Protein 3ON0 (pdb70)

Structure (mmCIF, N/CA/C/O backbone):
data_3ON0
#
_entry.id   3ON0
#
_cell.length_a   93.025
_cell.length_b   154.687
_cell.length_c   167.565
_cell.angle_alpha   90.00
_cell.angle_beta   90.00
_cell.angle_gamma   90.00
#
_symmetry.space_group_name_H-M   'C 2 2 21'
#
loop_
_entity.id
_entity.type
_entity.pdbx_description
1 polymer 'Protein traM'
2 polymer sbmA
#
loop_
_atom_site.group_PDB
_atom_site.id
_atom_site.type_symbol
_atom_site.label_atom_id
_atom_site.label_alt_id
_atom_site.label_comp_id
_atom_site.label_asym_id
_atom_site.label_entity_id
_atom_site.label_seq_id
_atom_site.pdbx_PDB_ins_code
_atom_site.Cartn_x
_atom_site.Cartn_y
_atom_site.Cartn_z
_atom_site.occupancy
_atom_site.B_iso_or_equiv
_atom_site.auth_seq_id
_atom_site.auth_comp_id
_atom_site.auth_asym_id
_atom_site.auth_atom_id
_atom_site.pdbx_PDB_model_num
ATOM 1 N N . PRO A 1 2 ? 65.176 39.878 12.409 1.00 98.88 2 PRO A N 1
ATOM 2 C CA . PRO A 1 2 ? 64.444 39.726 13.659 1.00 94.53 2 PRO A CA 1
ATOM 3 C C . PRO A 1 2 ? 64.025 38.288 13.901 1.00 90.71 2 PRO A C 1
ATOM 4 O O . PRO A 1 2 ? 63.656 37.572 12.968 1.00 88.98 2 PRO A O 1
ATOM 8 N N . LYS A 1 3 ? 64.060 37.882 15.161 1.00 89.88 3 LYS A N 1
ATOM 9 C CA . LYS A 1 3 ? 63.790 36.505 15.520 1.00 87.49 3 LYS A CA 1
ATOM 10 C C . LYS A 1 3 ? 62.475 36.378 16.256 1.00 82.97 3 LYS A C 1
ATOM 11 O O . LYS A 1 3 ? 62.143 37.195 17.082 1.00 83.03 3 LYS A O 1
ATOM 17 N N . ILE A 1 4 ? 61.721 35.342 15.961 1.00 80.34 4 ILE A N 1
ATOM 18 C CA . ILE A 1 4 ? 60.464 35.146 16.648 1.00 77.42 4 ILE A CA 1
ATOM 19 C C . ILE A 1 4 ? 60.442 33.828 17.385 1.00 77.32 4 ILE A C 1
ATOM 20 O O . ILE A 1 4 ? 60.836 32.785 16.838 1.00 78.19 4 ILE A O 1
ATOM 25 N N . GLN A 1 5 ? 59.963 33.874 18.621 1.00 76.89 5 GLN A N 1
ATOM 26 C CA . GLN A 1 5 ? 59.757 32.671 19.404 1.00 77.02 5 GLN A CA 1
ATOM 27 C C . GLN A 1 5 ? 58.259 32.434 19.529 1.00 75.30 5 GLN A C 1
ATOM 28 O O . GLN A 1 5 ? 57.576 33.220 20.166 1.00 75.21 5 GLN A O 1
ATOM 34 N N . THR A 1 6 ? 57.736 31.392 18.896 1.00 74.88 6 THR A N 1
ATOM 35 C CA . THR A 1 6 ? 56.336 31.030 19.109 1.00 75.13 6 THR A CA 1
ATOM 36 C C . THR A 1 6 ? 56.200 29.706 19.816 1.00 77.36 6 THR A C 1
ATOM 37 O O . THR A 1 6 ? 56.892 28.736 19.494 1.00 78.49 6 THR A O 1
ATOM 41 N N . TYR A 1 7 ? 55.259 29.651 20.746 1.00 78.60 7 TYR A N 1
ATOM 42 C CA . TYR A 1 7 ? 54.961 28.416 21.408 1.00 81.19 7 TYR A CA 1
ATOM 43 C C . TYR A 1 7 ? 53.730 27.833 20.768 1.00 81.81 7 TYR A C 1
ATOM 44 O O . TYR A 1 7 ? 52.627 28.307 20.986 1.00 82.37 7 TYR A O 1
ATOM 53 N N . VAL A 1 8 ? 53.942 26.815 19.939 1.00 82.56 8 VAL A N 1
ATOM 54 C CA . VAL A 1 8 ? 52.862 26.150 19.222 1.00 84.15 8 VAL A CA 1
ATOM 55 C C . VAL A 1 8 ? 52.505 24.811 19.843 1.00 88.44 8 VAL A C 1
ATOM 56 O O . VAL A 1 8 ? 53.218 24.307 20.711 1.00 89.83 8 VAL A O 1
ATOM 60 N N . ASN A 1 9 ? 51.402 24.233 19.383 1.00 91.23 9 ASN A N 1
ATOM 61 C CA . ASN A 1 9 ? 50.986 22.929 19.865 1.00 96.43 9 ASN A CA 1
ATOM 62 C C . ASN A 1 9 ? 51.688 21.796 19.126 1.00 97.67 9 ASN A C 1
ATOM 63 O O . ASN A 1 9 ? 52.376 22.028 18.134 1.00 94.73 9 ASN A O 1
ATOM 68 N N . ASN A 1 10 ? 51.515 20.573 19.623 1.00 102.57 10 ASN A N 1
ATOM 69 C CA . ASN A 1 10 ? 52.236 19.436 19.077 1.00 104.66 10 ASN A CA 1
ATOM 70 C C . ASN A 1 10 ? 51.880 19.156 17.627 1.00 105.49 10 ASN A C 1
ATOM 71 O O . ASN A 1 10 ? 52.739 18.777 16.829 1.00 104.85 10 ASN A O 1
ATOM 76 N N . ASN A 1 11 ? 50.614 19.349 17.286 1.00 107.61 11 ASN A N 1
ATOM 77 C CA . ASN A 1 11 ? 50.185 19.234 15.901 1.00 109.05 11 ASN A CA 1
ATOM 78 C C . ASN A 1 11 ? 51.036 20.060 14.966 1.00 104.04 11 ASN A C 1
ATOM 79 O O . ASN A 1 11 ? 51.783 19.534 14.140 1.00 104.76 11 ASN A O 1
ATOM 84 N N . VAL A 1 12 ? 50.880 21.372 15.094 1.00 99.65 12 VAL A N 1
ATOM 85 C CA . VAL A 1 12 ? 51.638 22.318 14.308 1.00 95.31 12 VAL A CA 1
ATOM 86 C C . VAL A 1 12 ? 53.101 21.895 14.234 1.00 94.61 12 VAL A C 1
ATOM 87 O O . VAL A 1 12 ? 53.662 21.758 13.150 1.00 95.03 12 VAL A O 1
ATOM 91 N N . TYR A 1 13 ? 53.718 21.679 15.388 1.00 94.23 13 TYR A N 1
ATOM 92 C CA . TYR A 1 13 ? 55.127 21.321 15.434 1.00 94.12 13 TYR A CA 1
ATOM 93 C C . TYR A 1 13 ? 55.443 20.108 14.560 1.00 98.11 13 TYR A C 1
ATOM 94 O O . TYR A 1 13 ? 56.374 20.128 13.755 1.00 97.88 13 TYR A O 1
ATOM 103 N N . GLU A 1 14 ? 54.672 19.043 14.728 1.00 102.39 14 GLU A N 1
ATOM 104 C CA . GLU A 1 14 ? 54.896 17.860 13.928 1.00 107.25 14 GLU A CA 1
ATOM 105 C C . GLU A 1 14 ? 54.868 18.229 12.458 1.00 106.87 14 GLU A C 1
ATOM 106 O O . GLU A 1 14 ? 55.790 17.908 11.707 1.00 108.57 14 GLU A O 1
ATOM 112 N N . GLN A 1 15 ? 53.800 18.907 12.056 1.00 105.37 15 GLN A N 1
ATOM 113 C CA . GLN A 1 15 ? 53.591 19.237 10.653 1.00 105.44 15 GLN A CA 1
ATOM 114 C C . GLN A 1 15 ? 54.800 19.924 10.057 1.00 102.46 15 GLN A C 1
ATOM 115 O O . GLN A 1 15 ? 55.207 19.634 8.929 1.00 104.84 15 GLN A O 1
ATOM 121 N N . ILE A 1 16 ? 55.371 20.839 10.826 1.00 97.69 16 ILE A N 1
ATOM 122 C CA . ILE A 1 16 ? 56.491 21.617 10.346 1.00 95.56 16 ILE A CA 1
ATOM 123 C C . ILE A 1 16 ? 57.743 20.767 10.257 1.00 98.28 16 ILE A C 1
ATOM 124 O O . ILE A 1 16 ? 58.368 20.696 9.203 1.00 100.55 16 ILE A O 1
ATOM 129 N N . THR A 1 17 ? 58.112 20.119 11.357 1.00 98.54 17 THR A N 1
ATOM 130 C CA . THR A 1 17 ? 59.317 19.298 11.349 1.00 101.73 17 THR A CA 1
ATOM 131 C C . THR A 1 17 ? 59.198 18.268 10.232 1.00 106.50 17 THR A C 1
ATOM 132 O O . THR A 1 17 ? 60.190 17.875 9.620 1.00 109.68 17 THR A O 1
ATOM 136 N N . ASP A 1 18 ? 57.968 17.851 9.961 1.00 107.68 18 ASP A N 1
ATOM 137 C CA . ASP A 1 18 ? 57.696 16.963 8.840 1.00 112.88 18 ASP A CA 1
ATOM 138 C C . ASP A 1 18 ? 58.056 17.638 7.528 1.00 113.18 18 ASP A C 1
ATOM 139 O O . ASP A 1 18 ? 58.655 17.028 6.643 1.00 117.69 18 ASP A O 1
ATOM 144 N N . LEU A 1 19 ? 57.680 18.903 7.404 1.00 108.98 19 LEU A N 1
ATOM 145 C CA . LEU A 1 19 ? 57.972 19.650 6.196 1.00 109.60 19 LEU A CA 1
ATOM 146 C C . LEU A 1 19 ? 59.458 19.794 5.972 1.00 111.01 19 LEU A C 1
ATOM 147 O O . LEU A 1 19 ? 59.931 19.634 4.853 1.00 115.52 19 LEU A O 1
ATOM 152 N N . VAL A 1 20 ? 60.196 20.093 7.029 1.00 108.14 20 VAL A N 1
ATOM 153 C CA . VAL A 1 20 ? 61.634 20.196 6.904 1.00 110.47 20 VAL A CA 1
ATOM 154 C C . VAL A 1 20 ? 62.178 18.907 6.319 1.00 117.14 20 VAL A C 1
ATOM 155 O O . VAL A 1 20 ? 62.911 18.919 5.331 1.00 121.58 20 VAL A O 1
ATOM 159 N N . THR A 1 21 ? 61.812 17.787 6.930 1.00 118.74 21 THR A N 1
ATOM 160 C CA . THR A 1 21 ? 62.199 16.484 6.408 1.00 125.53 21 THR A CA 1
ATOM 161 C C . THR A 1 21 ? 61.865 16.396 4.927 1.00 130.05 21 THR A C 1
ATOM 162 O O . THR A 1 21 ? 62.741 16.178 4.091 1.00 135.00 21 THR A O 1
ATOM 166 N N . ILE A 1 22 ? 60.589 16.572 4.606 1.00 129.16 22 ILE A N 1
ATOM 167 C CA . ILE A 1 22 ? 60.148 16.489 3.224 1.00 134.10 22 ILE A CA 1
ATOM 168 C C . ILE A 1 22 ? 61.121 17.216 2.308 1.00 136.65 22 ILE A C 1
ATOM 169 O O . ILE A 1 22 ? 61.547 16.675 1.291 1.00 143.13 22 ILE A O 1
ATOM 174 N N . ARG A 1 23 ? 61.468 18.445 2.675 1.00 132.42 23 ARG A N 1
ATOM 175 C CA . ARG A 1 23 ? 62.280 19.299 1.821 1.00 135.28 23 ARG A CA 1
ATOM 176 C C . ARG A 1 23 ? 63.677 18.739 1.599 1.00 141.16 23 ARG A C 1
ATOM 177 O O . ARG A 1 23 ? 64.045 18.420 0.469 1.00 147.82 23 ARG A O 1
ATOM 185 N N . LYS A 1 24 ? 64.464 18.622 2.661 1.00 139.55 24 LYS A N 1
ATOM 186 C CA . LYS A 1 24 ? 65.795 18.040 2.522 1.00 145.92 24 LYS A CA 1
ATOM 187 C C . LYS A 1 24 ? 65.730 16.853 1.576 1.00 153.25 24 LYS A C 1
ATOM 188 O O . LYS A 1 24 ? 66.604 16.648 0.732 1.00 160.18 24 LYS A O 1
ATOM 194 N N . GLN A 1 25 ? 64.675 16.068 1.740 1.00 152.44 25 GLN A N 1
ATOM 195 C CA . GLN A 1 25 ? 64.461 14.875 0.948 1.00 159.58 25 GLN A CA 1
ATOM 196 C C . GLN A 1 25 ? 64.201 15.235 -0.510 1.00 164.05 25 GLN A C 1
ATOM 197 O O . GLN A 1 25 ? 64.269 14.379 -1.390 1.00 171.60 25 GLN A O 1
ATOM 203 N N . GLU A 1 26 ? 63.907 16.506 -0.762 1.00 160.05 26 GLU A N 1
ATOM 204 C CA . GLU A 1 26 ? 63.695 16.991 -2.123 1.00 164.42 26 GLU A CA 1
ATOM 205 C C . GLU A 1 26 ? 64.908 17.764 -2.633 1.00 167.98 26 GLU A C 1
ATOM 206 O O . GLU A 1 26 ? 64.789 18.608 -3.523 1.00 169.67 26 GLU A O 1
ATOM 212 N N . GLY A 1 27 ? 66.073 17.475 -2.062 1.00 169.81 27 GLY A N 1
ATOM 213 C CA . GLY A 1 27 ? 67.297 18.175 -2.432 1.00 174.00 27 GLY A CA 1
ATOM 214 C C . GLY A 1 27 ? 67.452 19.505 -1.716 1.00 167.46 27 GLY A C 1
ATOM 215 O O . GLY A 1 27 ? 68.571 19.991 -1.541 1.00 170.09 27 GLY A O 1
ATOM 216 N N . ILE A 1 28 ? 66.330 20.094 -1.300 1.00 159.56 28 ILE A N 1
ATOM 217 C CA . ILE A 1 28 ? 66.347 21.401 -0.637 1.00 153.29 28 ILE A CA 1
ATOM 218 C C . ILE A 1 28 ? 67.233 21.374 0.605 1.00 151.24 28 ILE A C 1
ATOM 219 O O . ILE A 1 28 ? 66.784 21.644 1.717 1.00 144.10 28 ILE A O 1
ATOM 224 N N . GLU A 1 29 ? 68.494 21.021 0.382 1.00 158.31 29 GLU A N 1
ATOM 225 C CA . GLU A 1 29 ? 69.554 21.076 1.388 1.00 158.65 29 GLU A CA 1
ATOM 226 C C . GLU A 1 29 ? 69.229 21.945 2.597 1.00 150.33 29 GLU A C 1
ATOM 227 O O . GLU A 1 29 ? 68.992 21.435 3.693 1.00 146.09 29 GLU A O 1
ATOM 233 N N . GLU A 1 30 ? 69.228 23.259 2.375 1.00 148.75 30 GLU A N 1
ATOM 234 C CA . GLU A 1 30 ? 69.175 24.267 3.444 1.00 142.60 30 GLU A CA 1
ATOM 235 C C . GLU A 1 30 ? 67.835 24.395 4.164 1.00 133.30 30 GLU A C 1
ATOM 236 O O . GLU A 1 30 ? 67.596 25.380 4.854 1.00 128.69 30 GLU A O 1
ATOM 242 N N . ALA A 1 31 ? 66.962 23.411 4.006 1.00 131.20 31 ALA A N 1
ATOM 243 C CA . ALA A 1 31 ? 65.686 23.449 4.696 1.00 123.65 31 ALA A CA 1
ATOM 244 C C . ALA A 1 31 ? 65.933 23.403 6.194 1.00 119.76 31 ALA A C 1
ATOM 245 O O . ALA A 1 31 ? 66.776 22.643 6.665 1.00 122.76 31 ALA A O 1
ATOM 247 N N . SER A 1 32 ? 65.208 24.221 6.945 1.00 113.48 32 SER A N 1
ATOM 248 C CA . SER A 1 32 ? 65.368 24.228 8.384 1.00 110.13 32 SER A CA 1
ATOM 249 C C . SER A 1 32 ? 64.067 24.586 9.066 1.00 104.04 32 SER A C 1
ATOM 250 O O . SER A 1 32 ? 63.105 24.999 8.428 1.00 102.10 32 SER A O 1
ATOM 253 N N . LEU A 1 33 ? 64.056 24.431 10.379 1.00 101.71 33 LEU A N 1
ATOM 254 C CA . LEU A 1 33 ? 62.881 24.697 11.167 1.00 97.01 33 LEU A CA 1
ATOM 255 C C . LEU A 1 33 ? 62.468 26.145 10.998 1.00 93.91 33 LEU A C 1
ATOM 256 O O . LEU A 1 33 ? 61.377 26.432 10.513 1.00 91.77 33 LEU A O 1
ATOM 261 N N . SER A 1 34 ? 63.354 27.055 11.390 1.00 94.25 34 SER A N 1
ATOM 262 C CA . SER A 1 34 ? 63.058 28.478 11.330 1.00 92.06 34 SER A CA 1
ATOM 263 C C . SER A 1 34 ? 62.767 28.828 9.890 1.0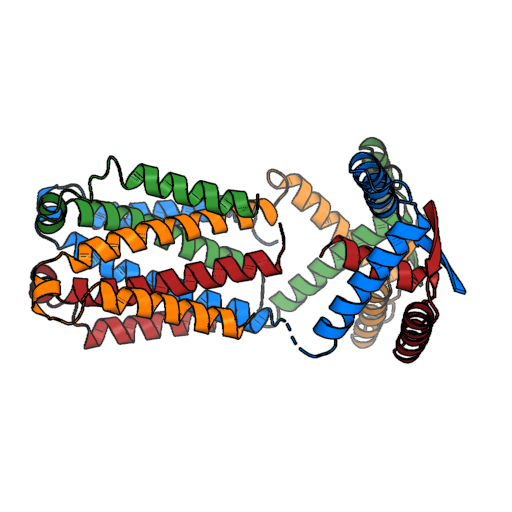0 93.20 34 SER A C 1
ATOM 264 O O . SER A 1 34 ? 61.700 29.328 9.538 1.00 90.51 34 SER A O 1
ATOM 267 N N . ASN A 1 35 ? 63.762 28.564 9.068 1.00 97.98 35 ASN A N 1
ATOM 268 C CA . ASN A 1 35 ? 63.638 28.537 7.630 1.00 100.75 35 ASN A CA 1
ATOM 269 C C . ASN A 1 35 ? 62.226 28.268 7.086 1.00 98.25 35 ASN A C 1
ATOM 270 O O . ASN A 1 35 ? 61.671 29.081 6.355 1.00 97.60 35 ASN A O 1
ATOM 275 N N . VAL A 1 36 ? 61.657 27.118 7.433 1.00 97.43 36 VAL A N 1
ATOM 276 C CA . VAL A 1 36 ? 60.336 26.731 6.941 1.00 96.13 36 VAL A CA 1
ATOM 277 C C . VAL A 1 36 ? 59.198 27.483 7.622 1.00 91.54 36 VAL A C 1
ATOM 278 O O . VAL A 1 36 ? 58.222 27.848 6.977 1.00 91.21 36 VAL A O 1
ATOM 282 N N . SER A 1 37 ? 59.302 27.693 8.929 1.00 88.67 37 SER A N 1
ATOM 283 C CA . SER A 1 37 ? 58.271 28.449 9.639 1.00 84.92 37 SER A CA 1
ATOM 284 C C . SER A 1 37 ? 58.153 29.847 9.042 1.00 84.10 37 SER A C 1
ATOM 285 O O . SER A 1 37 ? 57.061 30.384 8.895 1.00 82.44 37 SER A O 1
ATOM 288 N N . SER A 1 38 ? 59.293 30.439 8.725 1.00 86.05 38 SER A N 1
ATOM 289 C CA . SER A 1 38 ? 59.320 31.739 8.082 1.00 86.61 38 SER A CA 1
ATOM 290 C C . SER A 1 38 ? 58.465 31.720 6.813 1.00 87.83 38 SER A C 1
ATOM 291 O O . SER A 1 38 ? 57.553 32.534 6.643 1.00 85.98 38 SER A O 1
ATOM 294 N N . MET A 1 39 ? 58.758 30.774 5.928 1.00 91.37 39 MET A N 1
ATOM 295 C CA . MET A 1 39 ? 57.974 30.614 4.719 1.00 93.49 39 MET A CA 1
ATOM 296 C C . MET A 1 39 ? 56.486 30.450 5.045 1.00 90.59 39 MET A C 1
ATOM 297 O O . MET A 1 39 ? 55.629 31.021 4.376 1.00 90.82 39 MET A O 1
ATOM 302 N N . LEU A 1 40 ? 56.179 29.691 6.090 1.00 88.56 40 LEU A N 1
ATOM 303 C CA . LEU A 1 40 ? 54.787 29.457 6.456 1.00 87.04 40 LEU A CA 1
ATOM 304 C C . LEU A 1 40 ? 54.129 30.716 6.996 1.00 84.10 40 LEU A C 1
ATOM 305 O O . LEU A 1 40 ? 52.952 30.960 6.756 1.00 84.06 40 LEU A O 1
ATOM 310 N N . LEU A 1 41 ? 54.886 31.503 7.749 1.00 82.39 41 LEU A N 1
ATOM 311 C CA . LEU A 1 41 ? 54.382 32.761 8.269 1.00 80.19 41 LEU A CA 1
ATOM 312 C C . LEU A 1 41 ? 54.050 33.677 7.111 1.00 81.87 41 LEU A C 1
ATOM 313 O O . LEU A 1 41 ? 52.965 34.254 7.044 1.00 81.17 41 LEU A O 1
ATOM 318 N N . GLU A 1 42 ? 55.006 33.811 6.199 1.00 84.90 42 GLU A N 1
ATOM 319 C CA . GLU A 1 42 ? 54.816 34.633 5.024 1.00 87.60 42 GLU A CA 1
ATOM 320 C C . GLU A 1 42 ? 53.502 34.222 4.383 1.00 88.37 42 GLU A C 1
ATOM 321 O O . GLU A 1 42 ? 52.652 35.052 4.087 1.00 88.03 42 GLU A O 1
ATOM 327 N N . LEU A 1 43 ? 53.334 32.920 4.203 1.00 90.17 43 LEU A N 1
ATOM 328 C CA . LEU A 1 43 ? 52.157 32.386 3.540 1.00 92.61 43 LEU A CA 1
ATOM 329 C C . LEU A 1 43 ? 50.888 32.744 4.296 1.00 91.08 43 LEU A C 1
ATOM 330 O O . LEU A 1 43 ? 49.898 33.154 3.700 1.00 92.40 43 LEU A O 1
ATOM 335 N N . GLY A 1 44 ? 50.928 32.593 5.616 1.00 89.16 44 GLY A N 1
ATOM 336 C CA . GLY A 1 44 ? 49.766 32.846 6.463 1.00 89.12 44 GLY A CA 1
ATOM 337 C C . GLY A 1 44 ? 49.337 34.293 6.443 1.00 88.92 44 GLY A C 1
ATOM 338 O O . GLY A 1 44 ? 48.152 34.609 6.431 1.00 89.69 44 GLY A O 1
ATOM 339 N N . LEU A 1 45 ? 50.317 35.180 6.447 1.00 88.95 45 LEU A N 1
ATOM 340 C CA . LEU A 1 45 ? 50.048 36.601 6.348 1.00 89.83 45 LEU A CA 1
ATOM 341 C C . LEU A 1 45 ? 49.297 36.919 5.062 1.00 93.75 45 LEU A C 1
ATOM 342 O O . LEU A 1 45 ? 48.279 37.608 5.067 1.00 93.81 45 LEU A O 1
ATOM 347 N N . ARG A 1 46 ? 49.807 36.403 3.956 1.00 98.26 46 ARG A N 1
ATOM 348 C CA . ARG A 1 46 ? 49.212 36.693 2.665 1.00 103.86 46 ARG A CA 1
ATOM 349 C C . ARG A 1 46 ? 47.717 36.387 2.683 1.00 106.51 46 ARG A C 1
ATOM 350 O O . ARG A 1 46 ? 46.898 37.194 2.240 1.00 107.96 46 ARG A O 1
ATOM 358 N N . VAL A 1 47 ? 47.360 35.226 3.211 1.00 108.80 47 VAL A N 1
ATOM 359 C CA . VAL A 1 47 ? 45.962 34.840 3.265 1.00 113.45 47 VAL A CA 1
ATOM 360 C C . VAL A 1 47 ? 45.181 35.740 4.209 1.00 114.04 47 VAL A C 1
ATOM 361 O O . VAL A 1 47 ? 44.169 36.333 3.838 1.00 116.12 47 VAL A O 1
ATOM 365 N N . TYR A 1 48 ? 45.649 35.807 5.447 1.00 57.52 48 TYR A N 1
ATOM 366 C CA . TYR A 1 48 ? 45.039 36.629 6.477 1.00 61.40 48 TYR A CA 1
ATOM 367 C C . TYR A 1 48 ? 44.586 37.993 5.938 1.00 63.78 48 TYR A C 1
ATOM 368 O O . TYR A 1 48 ? 43.436 38.401 6.156 1.00 63.98 48 TYR A O 1
ATOM 377 N N . MET A 1 49 ? 45.497 38.693 5.247 1.00 66.70 49 MET A N 1
ATOM 378 C CA . MET A 1 49 ? 45.175 39.951 4.541 1.00 69.63 49 MET A CA 1
ATOM 379 C C . MET A 1 49 ? 43.923 39.802 3.679 1.00 70.67 49 MET A C 1
ATOM 380 O O . MET A 1 49 ? 42.935 40.538 3.866 1.00 70.77 49 MET A O 1
ATOM 385 N N . ILE A 1 50 ? 43.971 38.852 2.739 1.00 71.98 50 ILE A N 1
ATOM 386 C CA . ILE A 1 50 ? 42.829 38.560 1.870 1.00 73.38 50 ILE A CA 1
ATOM 387 C C . ILE A 1 50 ? 41.520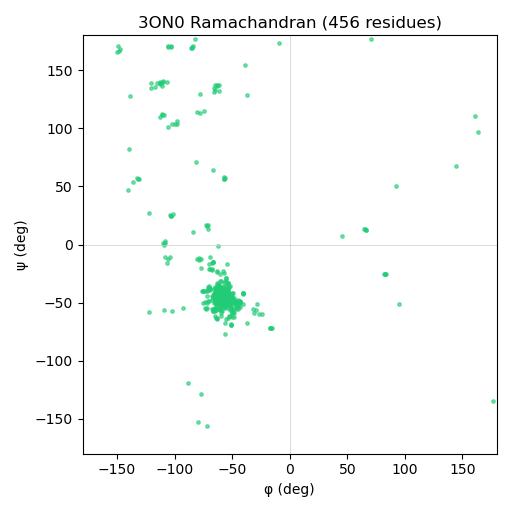 38.456 2.671 1.00 74.60 50 ILE A C 1
ATOM 388 O O . ILE A 1 50 ? 40.544 39.168 2.382 1.00 74.86 50 ILE A O 1
ATOM 393 N N . GLN A 1 51 ? 41.499 37.576 3.675 1.00 75.84 51 GLN A N 1
ATOM 394 C CA . GLN A 1 51 ? 40.310 37.414 4.529 1.00 77.28 51 GLN A CA 1
ATOM 395 C C . GLN A 1 51 ? 39.907 38.765 5.100 1.00 78.03 51 GLN A C 1
ATOM 396 O O . GLN A 1 51 ? 38.732 39.145 5.090 1.00 78.02 51 GLN A O 1
ATOM 402 N N . GLN A 1 52 ? 40.911 39.472 5.609 1.00 79.11 52 GLN A N 1
ATOM 403 C CA . GLN A 1 52 ? 40.749 40.801 6.172 1.00 80.30 52 GLN A CA 1
ATOM 404 C C . GLN A 1 52 ? 39.954 41.681 5.220 1.00 80.91 52 GLN A C 1
ATOM 405 O O . GLN A 1 52 ? 38.984 42.335 5.623 1.00 80.53 52 GLN A O 1
ATOM 411 N N . GLU A 1 53 ? 40.384 41.679 3.956 1.00 83.72 53 GLU A N 1
ATOM 412 C CA . GLU A 1 53 ? 39.794 42.503 2.894 1.00 86.33 53 GLU A CA 1
ATOM 413 C C . GLU A 1 53 ? 38.525 41.877 2.318 1.00 87.24 53 GLU A C 1
ATOM 414 O O . GLU A 1 53 ? 38.530 41.412 1.172 1.00 87.63 53 GLU A O 1
ATOM 420 N N . LYS A 1 54 ? 37.442 41.870 3.096 1.00 88.18 54 LYS A N 1
ATOM 421 C CA . LYS A 1 54 ? 36.209 41.207 2.662 1.00 88.89 54 LYS A CA 1
ATOM 422 C C . LYS A 1 54 ? 35.132 41.260 3.740 1.00 89.00 54 LYS A C 1
ATOM 423 O O . LYS A 1 54 ? 34.678 42.339 4.116 1.00 89.21 54 LYS A O 1
ATOM 429 N N . PHE A 1 59 ? 28.513 34.645 7.887 1.00 62.54 59 PHE A N 1
ATOM 430 C CA . PHE A 1 59 ? 27.520 33.604 7.578 1.00 62.47 59 PHE A CA 1
ATOM 431 C C . PHE A 1 59 ? 26.281 33.714 8.454 1.00 60.97 59 PHE A C 1
ATOM 432 O O . PHE A 1 59 ? 26.393 33.738 9.679 1.00 61.59 59 PHE A O 1
ATOM 440 N N . ASN A 1 60 ? 25.106 33.747 7.837 1.00 58.70 60 ASN A N 1
ATOM 441 C CA . ASN A 1 60 ? 23.875 33.885 8.600 1.00 56.63 60 ASN A CA 1
ATOM 442 C C . ASN A 1 60 ? 23.087 32.561 8.685 1.00 54.30 60 ASN A C 1
ATOM 443 O O . ASN A 1 60 ? 22.382 32.188 7.728 1.00 54.92 60 ASN A O 1
ATOM 448 N N . GLN A 1 61 ? 23.191 31.864 9.816 1.00 95.47 61 GLN A N 1
ATOM 449 C CA . GLN A 1 61 ? 22.442 30.624 10.031 1.00 89.74 61 GLN A CA 1
ATOM 450 C C . GLN A 1 61 ? 20.962 30.745 9.723 1.00 87.60 61 GLN A C 1
ATOM 451 O O . GLN A 1 61 ? 20.414 29.978 8.942 1.00 85.36 61 GLN A O 1
ATOM 457 N N . MET A 1 62 ? 20.303 31.702 10.357 1.00 87.33 62 MET A N 1
ATOM 458 C CA . MET A 1 62 ? 18.855 31.767 10.283 1.00 85.36 62 MET A CA 1
ATOM 459 C C . MET A 1 62 ? 18.381 31.932 8.841 1.00 82.72 62 MET A C 1
ATOM 460 O O . MET A 1 62 ? 17.486 31.231 8.379 1.00 80.79 62 MET A O 1
ATOM 465 N N . GLU A 1 63 ? 19.009 32.850 8.126 1.00 81.79 63 GLU A N 1
ATOM 466 C CA . GLU A 1 63 ? 18.595 33.155 6.779 1.00 79.69 63 GLU A CA 1
ATOM 467 C C . GLU A 1 63 ? 18.778 31.914 5.930 1.00 75.85 63 GLU A C 1
ATOM 468 O O . GLU A 1 63 ? 17.991 31.632 5.026 1.00 75.14 63 GLU A O 1
ATOM 474 N N . TYR A 1 64 ? 19.825 31.168 6.245 1.00 73.09 64 TYR A N 1
ATOM 475 C CA . TYR A 1 64 ? 20.189 29.972 5.499 1.00 69.19 64 TYR A CA 1
ATOM 476 C C . TYR A 1 64 ? 19.221 28.841 5.813 1.00 67.35 64 TYR A C 1
ATOM 477 O O . TYR A 1 64 ? 18.697 28.192 4.914 1.00 65.91 64 TYR A O 1
ATOM 486 N N . ASN A 1 65 ? 18.979 28.593 7.094 1.00 67.07 65 ASN A N 1
ATOM 487 C CA . ASN A 1 65 ? 17.967 27.623 7.479 1.00 65.38 65 ASN A CA 1
ATOM 488 C C . ASN A 1 65 ? 16.660 27.875 6.748 1.00 65.04 65 ASN A C 1
ATOM 489 O O . ASN A 1 65 ? 16.013 26.933 6.296 1.00 63.79 65 ASN A O 1
ATOM 494 N N . LYS A 1 66 ? 16.280 29.150 6.640 1.00 66.05 66 LYS A N 1
ATOM 495 C CA . LYS A 1 66 ? 15.045 29.542 5.983 1.00 65.94 66 LYS A CA 1
ATOM 496 C C . LYS A 1 66 ? 15.070 29.180 4.496 1.00 64.68 66 LYS A C 1
ATOM 497 O O . LYS A 1 66 ? 14.159 28.515 3.989 1.00 63.92 66 LYS A O 1
ATOM 503 N N . LEU A 1 67 ? 16.122 29.576 3.793 1.00 64.21 67 LEU A N 1
ATOM 504 C CA . LEU A 1 67 ? 16.217 29.221 2.382 1.00 63.16 67 LEU A CA 1
ATOM 505 C C . LEU A 1 67 ? 16.115 27.712 2.176 1.00 61.31 67 LEU A C 1
ATOM 506 O O . LEU A 1 67 ? 15.432 27.249 1.261 1.00 61.03 67 LEU A O 1
ATOM 511 N N . MET A 1 68 ? 16.810 26.949 3.011 1.00 60.37 68 MET A N 1
ATOM 512 C CA . MET A 1 68 ? 16.841 25.509 2.844 1.00 58.79 68 MET A CA 1
ATOM 513 C C . MET A 1 68 ? 15.453 24.923 3.075 1.00 58.72 68 MET A C 1
ATOM 514 O O . MET A 1 68 ? 14.990 24.073 2.320 1.00 58.05 68 MET A O 1
ATOM 519 N N . LEU A 1 69 ? 14.769 25.405 4.100 1.00 59.55 69 LEU A N 1
ATOM 520 C CA . LEU A 1 69 ? 13.449 24.894 4.381 1.00 59.13 69 LEU A CA 1
ATOM 521 C C . LEU A 1 69 ? 12.538 25.136 3.193 1.00 59.58 69 LEU A C 1
ATOM 522 O O . LEU A 1 69 ? 11.712 24.275 2.845 1.00 58.92 69 LEU A O 1
ATOM 527 N N . GLU A 1 70 ? 12.678 26.316 2.579 1.00 60.91 70 GLU A N 1
ATOM 528 C CA . GLU A 1 70 ? 11.843 26.665 1.431 1.00 61.54 70 GLU A CA 1
ATOM 529 C C . GLU A 1 70 ? 12.128 25.728 0.267 1.00 59.97 70 GLU A C 1
ATOM 530 O O . GLU A 1 70 ? 11.231 25.096 -0.271 1.00 59.50 70 GLU A O 1
ATOM 536 N N . ASN A 1 71 ? 13.388 25.644 -0.124 1.00 59.26 71 ASN A N 1
ATOM 537 C CA . ASN A 1 71 ? 13.738 24.797 -1.233 1.00 58.26 71 ASN A CA 1
ATOM 538 C C . ASN A 1 71 ? 13.264 23.364 -1.008 1.00 56.77 71 ASN A C 1
ATOM 539 O O . ASN A 1 71 ? 12.601 22.781 -1.865 1.00 56.54 71 ASN A O 1
ATOM 544 N N . VAL A 1 72 ? 13.565 22.802 0.155 1.00 55.72 72 VAL A N 1
ATOM 545 C CA . VAL A 1 72 ? 13.127 21.452 0.451 1.00 54.19 72 VAL A CA 1
ATOM 546 C C . VAL A 1 72 ? 11.610 21.312 0.405 1.00 54.79 72 VAL A C 1
ATOM 547 O O . VAL A 1 72 ? 11.088 20.370 -0.187 1.00 54.11 72 VAL A O 1
ATOM 551 N N . SER A 1 73 ? 10.897 22.243 1.023 1.00 55.83 73 SER A N 1
ATOM 552 C CA . SER A 1 73 ? 9.449 22.175 0.994 1.00 56.84 73 SER A CA 1
ATOM 553 C C . SER A 1 73 ? 8.925 22.228 -0.431 1.00 57.16 73 SER A C 1
ATOM 554 O O . SER A 1 73 ? 8.024 21.486 -0.816 1.00 57.17 73 SER A O 1
ATOM 557 N N . ARG A 1 74 ? 9.510 23.121 -1.210 1.00 57.68 74 ARG A N 1
ATOM 558 C CA . ARG A 1 74 ? 9.130 23.326 -2.584 1.00 58.22 74 ARG A CA 1
ATOM 559 C C . ARG A 1 74 ? 9.323 22.032 -3.362 1.00 56.60 74 ARG A C 1
ATOM 560 O O . ARG A 1 74 ? 8.415 21.541 -4.031 1.00 56.60 74 ARG A O 1
ATOM 568 N N . VAL A 1 75 ? 10.523 21.478 -3.252 1.00 54.99 75 VAL A N 1
ATOM 569 C CA . VAL A 1 75 ? 10.847 20.202 -3.877 1.00 53.53 75 VAL A CA 1
ATOM 570 C C . VAL A 1 75 ? 9.847 19.116 -3.475 1.00 53.58 75 VAL A C 1
ATOM 571 O O . VAL A 1 75 ? 9.381 18.327 -4.305 1.00 53.57 75 VAL A O 1
ATOM 575 N N . ARG A 1 76 ? 9.484 19.080 -2.202 1.00 53.56 76 ARG A N 1
ATOM 576 C CA . ARG A 1 76 ? 8.518 18.081 -1.780 1.00 53.56 76 ARG A CA 1
ATOM 577 C C . ARG A 1 76 ? 7.155 18.233 -2.431 1.00 54.32 76 ARG A C 1
ATOM 578 O O . ARG A 1 76 ? 6.571 17.254 -2.877 1.00 54.28 76 ARG A O 1
ATOM 586 N N . ALA A 1 77 ? 6.629 19.451 -2.455 1.00 55.15 77 ALA A N 1
ATOM 587 C CA . ALA A 1 77 ? 5.384 19.695 -3.159 1.00 56.21 77 ALA A CA 1
ATOM 588 C C . ALA A 1 77 ? 5.509 19.278 -4.636 1.00 56.40 77 ALA A C 1
ATOM 589 O O . ALA A 1 77 ? 4.638 18.572 -5.183 1.00 56.91 77 ALA A O 1
ATOM 591 N N . MET A 1 78 ? 6.590 19.708 -5.284 1.00 55.82 78 MET A N 1
ATOM 592 C CA . MET A 1 78 ? 6.762 19.404 -6.696 1.00 55.76 78 MET A CA 1
ATOM 593 C C . MET A 1 78 ? 6.768 17.886 -6.914 1.00 55.10 78 MET A C 1
ATOM 594 O O . MET A 1 78 ? 6.067 17.369 -7.783 1.00 56.16 78 MET A O 1
ATOM 599 N N . CYS A 1 79 ? 7.526 17.147 -6.115 1.00 53.75 79 CYS A N 1
ATOM 600 C CA . CYS A 1 79 ? 7.584 15.693 -6.318 1.00 53.25 79 CYS A CA 1
ATOM 601 C C . CYS A 1 79 ? 6.254 15.014 -6.094 1.00 54.12 79 CYS A C 1
ATOM 602 O O . CYS A 1 79 ? 5.901 14.071 -6.800 1.00 54.82 79 CYS A O 1
ATOM 605 N N . THR A 1 80 ? 5.521 15.465 -5.092 1.00 54.25 80 THR A N 1
ATOM 606 C CA . THR A 1 80 ? 4.215 14.914 -4.874 1.00 55.07 80 THR A CA 1
ATOM 607 C C . THR A 1 80 ? 3.465 14.971 -6.186 1.00 56.65 80 THR A C 1
ATOM 608 O O . THR A 1 80 ? 2.908 13.964 -6.627 1.00 57.30 80 THR A O 1
ATOM 612 N N . GLU A 1 81 ? 3.468 16.140 -6.830 1.00 57.71 81 GLU A N 1
ATOM 613 C CA . GLU A 1 81 ? 2.740 16.311 -8.101 1.00 59.38 81 GLU A CA 1
ATOM 614 C C . GLU A 1 81 ? 3.300 15.454 -9.231 1.00 58.92 81 GLU A C 1
ATOM 615 O O . GLU A 1 81 ? 2.562 14.775 -9.941 1.00 59.96 81 GLU A O 1
ATOM 621 N N . ILE A 1 82 ? 4.612 15.490 -9.399 1.00 57.47 82 ILE A N 1
ATOM 622 C CA . ILE A 1 82 ? 5.238 14.701 -10.442 1.00 57.01 82 ILE A CA 1
ATOM 623 C C . ILE A 1 82 ? 4.891 13.242 -10.256 1.00 56.67 82 ILE A C 1
ATOM 624 O O . ILE A 1 82 ? 4.583 12.540 -11.224 1.00 57.44 82 ILE A O 1
ATOM 629 N N . LEU A 1 83 ? 4.945 12.790 -9.002 1.00 55.50 83 LEU A N 1
ATOM 630 C CA . LEU A 1 83 ? 4.615 11.413 -8.679 1.00 55.05 83 LEU A CA 1
ATOM 631 C C . LEU A 1 83 ? 3.224 11.121 -9.187 1.00 56.68 83 LEU A C 1
ATOM 632 O O . LEU A 1 83 ? 3.015 10.157 -9.910 1.00 57.58 83 LEU A O 1
ATOM 637 N N . LYS A 1 84 ? 2.258 11.956 -8.824 1.00 57.25 84 LYS A N 1
ATOM 638 C CA . LYS A 1 84 ? 0.896 11.681 -9.263 1.00 58.88 84 LYS A CA 1
ATOM 639 C C . LYS A 1 84 ? 0.795 11.559 -10.785 1.00 60.22 84 LYS A C 1
ATOM 640 O O . LYS A 1 84 ? 0.085 10.699 -11.310 1.00 61.67 84 LYS A O 1
ATOM 646 N N . MET A 1 85 ? 1.510 12.418 -11.499 1.00 60.14 85 MET A N 1
ATOM 647 C CA . MET A 1 85 ? 1.481 12.349 -12.950 1.00 61.35 85 MET A CA 1
ATOM 648 C C . MET A 1 85 ? 2.178 11.087 -13.481 1.00 60.87 85 MET A C 1
ATOM 649 O O . MET A 1 85 ? 1.688 10.471 -14.411 1.00 62.22 85 MET A O 1
ATOM 654 N N . SER A 1 86 ? 3.295 10.682 -12.883 1.00 59.08 86 SER A N 1
ATOM 655 C CA . SER A 1 86 ? 3.977 9.505 -13.400 1.00 59.18 86 SER A CA 1
ATOM 656 C C . SER A 1 86 ? 3.055 8.330 -13.293 1.00 60.32 86 SER A C 1
ATOM 657 O O . SER A 1 86 ? 2.957 7.531 -14.208 1.00 61.74 86 SER A O 1
ATOM 660 N N . VAL A 1 87 ? 2.372 8.227 -12.164 1.00 60.19 87 VAL A N 1
ATOM 661 C CA . VAL A 1 87 ? 1.384 7.179 -11.959 1.00 61.43 87 VAL A CA 1
ATOM 662 C C . VAL A 1 87 ? 0.341 7.152 -13.082 1.00 64.13 87 VAL A C 1
ATOM 663 O O . VAL A 1 87 ? -0.177 6.083 -13.448 1.00 65.20 87 VAL A O 1
ATOM 667 N N . LEU A 1 88 ? 0.022 8.329 -13.628 1.00 65.16 88 LEU A N 1
ATOM 668 C CA . LEU A 1 88 ? -0.964 8.394 -14.689 1.00 67.50 88 LEU A CA 1
ATOM 669 C C . LEU A 1 88 ? -0.381 7.979 -16.028 1.00 68.48 88 LEU A C 1
ATOM 670 O O . LEU A 1 88 ? -1.116 7.775 -16.977 1.00 70.77 88 LEU A O 1
ATOM 675 N N . ASN A 1 89 ? 0.932 7.857 -16.124 1.00 67.19 89 ASN A N 1
ATOM 676 C CA . ASN A 1 89 ? 1.512 7.515 -17.410 1.00 68.72 89 ASN A CA 1
ATOM 677 C C . ASN A 1 89 ? 1.114 6.122 -17.832 1.00 70.47 89 ASN A C 1
ATOM 678 O O . ASN A 1 89 ? 1.160 5.190 -17.046 1.00 69.73 89 ASN A O 1
ATOM 683 N N . GLN A 1 90 ? 0.729 5.963 -19.083 1.00 73.35 90 GLN A N 1
ATOM 684 C CA . GLN A 1 90 ? 0.227 4.666 -19.532 1.00 75.51 90 GLN A CA 1
ATOM 685 C C . GLN A 1 90 ? 1.177 3.517 -19.172 1.00 73.89 90 GLN A C 1
ATOM 686 O O . GLN A 1 90 ? 0.748 2.482 -18.666 1.00 74.00 90 GLN A O 1
ATOM 692 N N . GLU A 1 91 ? 2.466 3.702 -19.436 1.00 72.41 91 GLU A N 1
ATOM 693 C CA . GLU A 1 91 ? 3.452 2.665 -19.174 1.00 70.97 91 GLU A CA 1
ATOM 694 C C . GLU A 1 91 ? 3.434 2.262 -17.713 1.00 68.95 91 GLU A C 1
ATOM 695 O O . GLU A 1 91 ? 3.625 1.098 -17.405 1.00 69.30 91 GLU A O 1
ATOM 701 N N . SER A 1 92 ? 3.221 3.219 -16.811 1.00 67.07 92 SER A N 1
ATOM 702 C CA . SER A 1 92 ? 3.092 2.921 -15.384 1.00 64.88 92 SER A CA 1
ATOM 703 C C . SER A 1 92 ? 1.857 2.067 -15.104 1.00 66.12 92 SER A C 1
ATOM 704 O O . SER A 1 92 ? 1.966 0.978 -14.531 1.00 66.16 92 SER A O 1
ATOM 707 N N . ILE A 1 93 ? 0.684 2.559 -15.507 1.00 67.24 93 ILE A N 1
ATOM 708 C CA . ILE A 1 93 ? -0.548 1.775 -15.413 1.00 68.66 93 ILE A CA 1
ATOM 709 C C . ILE A 1 93 ? -0.295 0.336 -15.877 1.00 69.66 93 ILE A C 1
ATOM 710 O O . ILE A 1 93 ? -0.639 -0.636 -15.196 1.00 69.71 93 ILE A O 1
ATOM 715 N N . ALA A 1 94 ? 0.307 0.209 -17.049 1.00 70.39 94 ALA A N 1
ATOM 716 C CA . ALA A 1 94 ? 0.570 -1.103 -17.632 1.00 71.66 94 ALA A CA 1
ATOM 717 C C . ALA A 1 94 ? 1.347 -2.030 -16.693 1.00 70.40 94 ALA A C 1
ATOM 718 O O . ALA A 1 94 ? 1.007 -3.194 -16.547 1.00 71.59 94 ALA A O 1
ATOM 720 N N . SER A 1 95 ? 2.389 -1.514 -16.054 1.00 68.34 95 SER A N 1
ATOM 721 C CA . SER A 1 95 ? 3.256 -2.346 -15.216 1.00 67.48 95 SER A CA 1
ATOM 722 C C . SER A 1 95 ? 2.530 -2.959 -14.023 1.00 67.49 95 SER A C 1
ATOM 723 O O . SER A 1 95 ? 2.976 -3.954 -13.468 1.00 67.43 95 SER A O 1
ATOM 726 N N . GLY A 1 96 ? 1.430 -2.344 -13.605 1.00 67.93 96 GLY A N 1
ATOM 727 C CA . GLY A 1 96 ? 0.701 -2.821 -12.437 1.00 68.11 96 GLY A CA 1
ATOM 728 C C . GLY A 1 96 ? 1.485 -2.675 -11.140 1.00 66.40 96 GLY A C 1
ATOM 729 O O . GLY A 1 96 ? 1.094 -3.213 -10.114 1.00 66.38 96 GLY A O 1
ATOM 730 N N . ASN A 1 97 ? 2.585 -1.929 -11.171 1.00 65.07 97 ASN A N 1
ATOM 731 C CA . ASN A 1 97 ? 3.425 -1.789 -9.993 1.00 63.37 97 ASN A CA 1
ATOM 732 C C . ASN A 1 97 ? 3.386 -0.423 -9.361 1.00 61.99 97 ASN A C 1
ATOM 733 O O . ASN A 1 97 ? 4.089 -0.171 -8.390 1.00 60.55 97 ASN A O 1
ATOM 738 N N . PHE A 1 98 ? 2.591 0.482 -9.911 1.00 62.37 98 PHE A N 1
ATOM 739 C CA . PHE A 1 98 ? 2.602 1.833 -9.394 1.00 61.07 98 PHE A CA 1
ATOM 740 C C . PHE A 1 98 ? 1.185 2.314 -9.136 1.00 62.28 98 PHE A C 1
ATOM 741 O O . PHE A 1 98 ? 0.743 3.327 -9.678 1.00 62.99 98 PHE A O 1
ATOM 749 N N . ASP A 1 99 ? 0.475 1.544 -8.319 1.00 63.08 99 ASP A N 1
ATOM 750 C CA . ASP A 1 99 ? -0.843 1.876 -7.824 1.00 64.41 99 ASP A CA 1
ATOM 751 C C . ASP A 1 99 ? -0.649 2.885 -6.706 1.00 63.09 99 ASP A C 1
ATOM 752 O O . ASP A 1 99 ? -0.084 2.568 -5.657 1.00 61.90 99 ASP A O 1
ATOM 757 N N . TYR A 1 100 ? -1.111 4.110 -6.938 1.00 63.34 100 TYR A N 1
ATOM 758 C CA . TYR A 1 100 ? -0.877 5.206 -6.003 1.00 62.15 100 TYR A CA 1
ATOM 759 C C . TYR A 1 100 ? -1.360 4.892 -4.580 1.00 61.93 100 TYR A C 1
ATOM 760 O O . TYR A 1 100 ? -0.817 5.396 -3.593 1.00 60.73 100 TYR A O 1
ATOM 769 N N . ALA A 1 101 ? -2.379 4.048 -4.483 1.00 63.10 101 ALA A N 1
ATOM 770 C CA . ALA A 1 101 ? -2.967 3.709 -3.204 1.00 63.26 101 ALA A CA 1
ATOM 771 C C . ALA A 1 101 ? -1.998 2.872 -2.415 1.00 62.35 101 ALA A C 1
ATOM 772 O O . ALA A 1 101 ? -2.141 2.711 -1.209 1.00 62.53 101 ALA A O 1
ATOM 774 N N . VAL A 1 102 ? -1.005 2.326 -3.103 1.00 61.73 102 VAL A N 1
ATOM 775 C CA . VAL A 1 102 ? -0.032 1.484 -2.434 1.00 60.69 102 VAL A CA 1
ATOM 776 C C . VAL A 1 102 ? 1.234 2.269 -2.207 1.00 59.09 102 VAL A C 1
ATOM 777 O O . VAL A 1 102 ? 1.707 2.402 -1.090 1.00 58.39 102 VAL A O 1
ATOM 781 N N . ILE A 1 103 ? 1.786 2.771 -3.302 1.00 58.84 103 ILE A N 1
ATOM 782 C CA . ILE A 1 103 ? 3.015 3.537 -3.291 1.00 57.42 103 ILE A CA 1
ATOM 783 C C . ILE A 1 103 ? 2.963 4.641 -2.252 1.00 56.73 103 ILE A C 1
ATOM 784 O O . ILE A 1 103 ? 3.914 4.881 -1.511 1.00 55.70 103 ILE A O 1
ATOM 789 N N . LYS A 1 104 ? 1.841 5.337 -2.236 1.00 57.39 104 LYS A N 1
ATOM 790 C CA . LYS A 1 104 ? 1.701 6.523 -1.435 1.00 57.10 104 LYS A CA 1
ATOM 791 C C . LYS A 1 104 ? 1.844 6.253 0.074 1.00 56.66 104 LYS A C 1
ATOM 792 O O . LYS A 1 104 ? 2.665 6.877 0.759 1.00 55.78 104 LYS A O 1
ATOM 798 N N . PRO A 1 105 ? 1.027 5.338 0.611 1.00 57.29 105 PRO A N 1
ATOM 799 C CA . PRO A 1 105 ? 1.228 5.028 2.019 1.00 56.83 105 PRO A CA 1
ATOM 800 C C . PRO A 1 105 ? 2.619 4.440 2.250 1.00 55.69 105 PRO A C 1
ATOM 801 O O . PRO A 1 105 ? 3.232 4.716 3.277 1.00 55.35 105 PRO A O 1
ATOM 805 N N . ALA A 1 106 ? 3.117 3.651 1.301 1.00 55.24 106 ALA A N 1
ATOM 806 C CA . ALA A 1 106 ? 4.454 3.093 1.410 1.00 54.65 106 ALA A CA 1
ATOM 807 C C . ALA A 1 106 ? 5.461 4.221 1.643 1.00 53.73 106 ALA A C 1
ATOM 808 O O . ALA A 1 106 ? 6.349 4.136 2.495 1.00 53.37 106 ALA A O 1
ATOM 810 N N . ILE A 1 107 ? 5.306 5.292 0.887 1.00 53.55 107 ILE A N 1
ATOM 811 C CA . ILE A 1 107 ? 6.197 6.419 1.010 1.00 53.09 107 ILE A CA 1
ATOM 812 C C . ILE A 1 107 ? 6.052 7.106 2.370 1.00 53.68 107 ILE A C 1
ATOM 813 O O . ILE A 1 107 ? 7.044 7.479 3.014 1.00 53.29 107 ILE A O 1
ATOM 818 N N . ASP A 1 108 ? 4.815 7.265 2.820 1.00 54.84 108 ASP A N 1
ATOM 819 C CA . ASP A 1 108 ? 4.585 7.799 4.157 1.00 55.49 108 ASP A CA 1
ATOM 820 C C . ASP A 1 108 ? 5.264 6.908 5.200 1.00 55.58 108 ASP A C 1
ATOM 821 O O . ASP A 1 108 ? 5.915 7.392 6.128 1.00 55.63 108 ASP A O 1
ATOM 826 N N . LYS A 1 109 ? 5.087 5.602 5.047 1.00 55.66 109 LYS A N 1
ATOM 827 C CA . LYS A 1 109 ? 5.721 4.659 5.920 1.00 55.79 109 LYS A CA 1
ATOM 828 C C . LYS A 1 109 ? 7.224 4.917 5.920 1.00 54.78 109 LYS A C 1
ATOM 829 O O . LYS A 1 109 ? 7.847 4.988 6.977 1.00 54.99 109 LYS A O 1
ATOM 835 N N . PHE A 1 110 ? 7.809 5.063 4.734 1.00 53.91 110 PHE A N 1
ATOM 836 C CA . PHE A 1 110 ? 9.265 5.223 4.634 1.00 53.18 110 PHE A CA 1
ATOM 837 C C . PHE A 1 110 ? 9.740 6.434 5.409 1.00 53.22 110 PHE A C 1
ATOM 838 O O . PHE A 1 110 ? 10.693 6.357 6.183 1.00 53.21 110 PHE A O 1
ATOM 846 N N . ALA A 1 111 ? 9.074 7.560 5.179 1.00 53.44 111 ALA A N 1
ATOM 847 C CA . ALA A 1 111 ? 9.364 8.798 5.889 1.00 53.72 111 ALA A CA 1
ATOM 848 C C . ALA A 1 111 ? 9.305 8.630 7.402 1.00 54.99 111 ALA A C 1
ATOM 849 O O . ALA A 1 111 ? 10.214 9.036 8.114 1.00 54.74 111 ALA A O 1
ATOM 851 N N . ARG A 1 112 ? 8.224 8.038 7.891 1.00 56.44 112 ARG A N 1
ATOM 852 C CA . ARG A 1 112 ? 8.043 7.900 9.316 1.00 58.33 112 ARG A CA 1
ATOM 853 C C . ARG A 1 112 ? 9.172 7.101 9.964 1.00 58.45 112 ARG A C 1
ATOM 854 O O . ARG A 1 112 ? 9.732 7.537 10.978 1.00 58.93 112 ARG A O 1
ATOM 862 N N . GLU A 1 113 ? 9.506 5.950 9.371 1.00 57.99 113 GLU A N 1
ATOM 863 C CA . GLU A 1 113 ? 10.561 5.095 9.882 1.00 58.37 113 GLU A CA 1
ATOM 864 C C . GLU A 1 113 ? 11.879 5.829 9.907 1.00 57.81 113 GLU A C 1
ATOM 865 O O . GLU A 1 113 ? 12.600 5.790 10.887 1.00 58.70 113 GLU A O 1
ATOM 871 N N . GLN A 1 114 ? 12.192 6.516 8.830 1.00 57.01 114 GLN A N 1
ATOM 872 C CA . GLN A 1 114 ? 13.399 7.326 8.780 1.00 57.26 114 GLN A CA 1
ATOM 873 C C . GLN A 1 114 ? 13.480 8.410 9.854 1.00 58.06 114 GLN A C 1
ATOM 874 O O . GLN A 1 114 ? 14.510 8.577 10.481 1.00 58.39 114 GLN A O 1
ATOM 880 N N . VAL A 1 115 ? 12.409 9.177 10.025 1.00 58.49 115 VAL A N 1
ATOM 881 C CA . VAL A 1 115 ? 12.386 10.191 11.044 1.00 59.58 115 VAL A CA 1
ATOM 882 C C . VAL A 1 115 ? 12.587 9.516 12.393 1.00 61.51 115 VAL A C 1
ATOM 883 O O . VAL A 1 115 ? 13.320 10.014 13.240 1.00 62.33 115 VAL A O 1
ATOM 887 N N . SER A 1 116 ? 11.952 8.369 12.595 1.00 62.64 116 SER A N 1
ATOM 888 C CA . SER A 1 116 ? 11.995 7.745 13.909 1.00 64.92 116 SER A CA 1
ATOM 889 C C . SER A 1 116 ? 13.387 7.235 14.283 1.00 66.02 116 SER A C 1
ATOM 890 O O . SER A 1 116 ? 13.680 7.060 15.460 1.00 67.22 116 SER A O 1
ATOM 893 N N . ILE A 1 117 ? 14.246 7.010 13.295 1.00 66.15 117 ILE A N 1
ATOM 894 C CA . ILE A 1 117 ? 15.640 6.717 13.590 1.00 67.90 117 ILE A CA 1
ATOM 895 C C . ILE A 1 117 ? 16.231 7.791 14.495 1.00 69.95 117 ILE A C 1
ATOM 896 O O . ILE A 1 117 ? 16.959 7.471 15.416 1.00 71.32 117 ILE A O 1
ATOM 901 N N . PHE A 1 118 ? 15.936 9.061 14.228 1.00 71.00 118 PHE A N 1
ATOM 902 C CA . PHE A 1 118 ? 16.538 10.150 14.993 1.00 73.67 118 PHE A CA 1
ATOM 903 C C . PHE A 1 118 ? 15.599 10.832 15.964 1.00 76.42 118 PHE A C 1
ATOM 904 O O . PHE A 1 118 ? 16.032 11.540 16.853 1.00 78.03 118 PHE A O 1
ATOM 912 N N . PHE A 1 119 ? 14.312 10.615 15.783 1.00 41.75 119 PHE A N 1
ATOM 913 C CA . PHE A 1 119 ? 13.299 11.283 16.573 1.00 43.07 119 PHE A CA 1
ATOM 914 C C . PHE A 1 119 ? 12.196 10.315 16.901 1.00 43.24 119 PHE A C 1
ATOM 915 O O . PHE A 1 119 ? 11.101 10.511 16.389 1.00 44.44 119 PHE A O 1
ATOM 923 N N . PRO A 1 120 ? 12.835 8.958 17.428 1.00 69.20 120 PRO A N 1
ATOM 924 C CA . PRO A 1 120 ? 11.948 8.021 18.093 1.00 69.51 120 PRO A CA 1
ATOM 925 C C . PRO A 1 120 ? 10.922 8.765 18.939 1.00 70.43 120 PRO A C 1
ATOM 926 O O . PRO A 1 120 ? 11.289 9.624 19.742 1.00 70.60 120 PRO A O 1
ATOM 930 N N . ASP A 1 121 ? 9.646 8.444 18.750 1.00 71.43 121 ASP A N 1
ATOM 931 C CA . ASP A 1 121 ? 8.570 9.081 19.496 1.00 72.60 121 ASP A CA 1
ATOM 932 C C . ASP A 1 121 ? 8.648 8.884 20.988 1.00 72.97 121 ASP A C 1
ATOM 933 O O . ASP A 1 121 ? 8.195 9.730 21.752 1.00 73.24 121 ASP A O 1
ATOM 938 N N . ASP A 1 122 ? 9.183 7.747 21.407 1.00 73.72 122 ASP A N 1
ATOM 939 C CA . ASP A 1 122 ? 9.208 7.408 22.819 1.00 74.08 122 ASP A CA 1
ATOM 940 C C . ASP A 1 122 ? 10.417 8.059 23.497 1.00 75.10 122 ASP A C 1
ATOM 941 O O . ASP A 1 122 ? 10.734 7.765 24.656 1.00 75.03 122 ASP A O 1
ATOM 946 N N . GLU A 1 123 ? 11.068 8.964 22.765 1.00 76.34 123 GLU A N 1
ATOM 947 C CA . GLU A 1 123 ? 12.181 9.741 23.301 1.00 77.86 123 GLU A CA 1
ATOM 948 C C . GLU A 1 123 ? 11.910 11.243 23.211 1.00 79.33 123 GLU A C 1
ATOM 949 O O . GLU A 1 123 ? 12.837 12.050 23.168 1.00 79.62 123 GLU A O 1
ATOM 955 N N . ASP A 1 124 ? 10.634 11.610 23.221 1.00 81.29 124 ASP A N 1
ATOM 956 C CA . ASP A 1 124 ? 10.239 13.019 23.147 1.00 83.58 124 ASP A CA 1
ATOM 957 C C . ASP A 1 124 ? 10.262 13.793 24.470 1.00 85.10 124 ASP A C 1
ATOM 958 O O . ASP A 1 124 ? 10.518 13.233 25.536 1.00 85.34 124 ASP A O 1
ATOM 963 N N . ASP A 1 125 ? 9.962 15.090 24.366 1.00 87.02 125 ASP A N 1
ATOM 964 C CA . ASP A 1 125 ? 10.082 16.067 25.461 1.00 88.53 125 ASP A CA 1
ATOM 965 C C . ASP A 1 125 ? 11.426 16.798 25.398 1.00 89.35 125 ASP A C 1
ATOM 966 O O . ASP A 1 125 ? 11.468 18.028 25.400 1.00 89.37 125 ASP A O 1
ATOM 971 N N . GLN A 1 126 ? 12.519 16.042 25.312 1.00 90.48 126 GLN A N 1
ATOM 972 C CA . GLN A 1 126 ? 13.838 16.655 25.155 1.00 91.46 126 GLN A CA 1
ATOM 973 C C . GLN A 1 126 ? 13.830 17.660 24.007 1.00 91.70 126 GLN A C 1
ATOM 974 O O . GLN A 1 126 ? 14.313 18.787 24.152 1.00 92.14 126 GLN A O 1
ATOM 980 N N . PRO B 1 2 ? 28.574 19.912 50.465 1.00 72.91 2 PRO B N 1
ATOM 981 C CA . PRO B 1 2 ? 29.860 19.928 49.787 1.00 69.86 2 PRO B CA 1
ATOM 982 C C . PRO B 1 2 ? 29.943 21.119 48.850 1.00 67.90 2 PRO B C 1
ATOM 983 O O . PRO B 1 2 ? 28.942 21.531 48.270 1.00 67.70 2 PRO B O 1
ATOM 987 N N . LYS B 1 3 ? 31.137 21.668 48.705 1.00 66.94 3 LYS B N 1
ATOM 988 C CA . LYS B 1 3 ? 31.313 22.866 47.911 1.00 66.03 3 LYS B CA 1
ATOM 989 C C . LYS B 1 3 ? 32.093 22.591 46.631 1.00 63.87 3 LYS B C 1
ATOM 990 O O . LYS B 1 3 ? 33.095 21.904 46.644 1.00 63.81 3 LYS B O 1
ATOM 996 N N . ILE B 1 4 ? 31.646 23.145 45.521 1.00 62.98 4 ILE B N 1
ATOM 997 C CA . ILE B 1 4 ? 32.375 22.956 44.298 1.00 61.93 4 ILE B CA 1
ATOM 998 C C . ILE B 1 4 ? 32.931 24.271 43.786 1.00 62.39 4 ILE B C 1
ATOM 999 O O . ILE B 1 4 ? 32.254 25.305 43.811 1.00 63.03 4 ILE B O 1
ATOM 1004 N N . GLN B 1 5 ? 34.167 24.208 43.307 1.00 62.40 5 GLN B N 1
ATOM 1005 C CA . GLN B 1 5 ? 34.776 25.317 42.609 1.00 63.19 5 GLN B CA 1
ATOM 1006 C C . GLN B 1 5 ? 34.940 24.916 41.125 1.00 63.39 5 GLN B C 1
ATOM 1007 O O . GLN B 1 5 ? 35.707 24.016 40.804 1.00 63.51 5 GLN B O 1
ATOM 1013 N N . THR B 1 6 ? 34.197 25.553 40.224 1.00 63.81 6 THR B N 1
ATOM 1014 C CA . THR B 1 6 ? 34.438 25.361 38.793 1.00 65.20 6 THR B CA 1
ATOM 1015 C C . THR B 1 6 ? 34.951 26.609 38.137 1.00 67.57 6 THR B C 1
ATOM 1016 O O . THR B 1 6 ? 34.421 27.700 38.370 1.00 68.42 6 THR B O 1
ATOM 1020 N N . TYR B 1 7 ? 35.938 26.436 37.266 1.00 69.33 7 TYR B N 1
ATOM 1021 C CA . TYR B 1 7 ? 36.451 27.538 36.491 1.00 72.27 7 TYR B CA 1
ATOM 1022 C C . TYR B 1 7 ? 35.797 27.512 35.126 1.00 73.43 7 TYR B C 1
ATOM 1023 O O . TYR B 1 7 ? 36.129 26.693 34.285 1.00 74.37 7 TYR B O 1
ATOM 1032 N N . VAL B 1 8 ? 34.838 28.403 34.925 1.00 74.04 8 VAL B N 1
ATOM 1033 C CA . VAL B 1 8 ? 34.078 28.447 33.698 1.00 75.62 8 VAL B CA 1
ATOM 1034 C C . VAL B 1 8 ? 34.541 29.589 32.814 1.00 79.77 8 VAL B C 1
ATOM 1035 O O . VAL B 1 8 ? 35.330 30.429 33.241 1.00 81.09 8 VAL B O 1
ATOM 1039 N N . ASN B 1 9 ? 34.049 29.616 31.578 1.00 82.27 9 ASN B N 1
ATOM 1040 C CA . ASN B 1 9 ? 34.371 30.713 30.672 1.00 87.09 9 ASN B CA 1
ATOM 1041 C C . ASN B 1 9 ? 33.430 31.898 30.870 1.00 87.92 9 ASN B C 1
ATOM 1042 O O . ASN B 1 9 ? 32.408 31.791 31.558 1.00 85.09 9 ASN B O 1
ATOM 1047 N N . ASN B 1 10 ? 33.783 33.025 30.260 1.00 92.22 10 ASN B N 1
ATOM 1048 C CA . ASN B 1 10 ? 33.038 34.246 30.466 1.00 93.80 10 ASN B CA 1
ATOM 1049 C C . ASN B 1 10 ? 31.584 34.144 30.048 1.00 94.12 10 ASN B C 1
ATOM 1050 O O . ASN B 1 10 ? 30.712 34.699 30.702 1.00 93.33 10 ASN B O 1
ATOM 1055 N N . ASN B 1 11 ? 31.327 33.427 28.961 1.00 95.95 11 ASN B N 1
ATOM 1056 C CA . ASN B 1 11 ? 29.963 33.171 28.520 1.00 96.85 11 ASN B CA 1
ATOM 1057 C C . ASN B 1 11 ? 29.116 32.629 29.638 1.00 92.54 11 ASN B C 1
ATOM 1058 O O . ASN B 1 11 ? 28.178 33.277 30.100 1.00 93.09 11 ASN B O 1
ATOM 1063 N N . VAL B 1 12 ? 29.449 31.408 30.041 1.00 88.83 12 VAL B N 1
ATOM 1064 C CA . VAL B 1 12 ? 28.735 30.719 31.084 1.00 85.10 12 VAL B CA 1
ATOM 1065 C C . VAL B 1 12 ? 28.533 31.683 32.253 1.00 84.47 12 VAL B C 1
ATOM 1066 O O . VAL B 1 12 ? 27.409 31.892 32.724 1.00 84.65 12 VAL B O 1
ATOM 1070 N N . TYR B 1 13 ? 29.625 32.285 32.705 1.00 84.14 13 TYR B N 1
ATOM 1071 C CA . TYR B 1 13 ? 29.562 33.166 33.854 1.00 83.70 13 TYR B CA 1
ATOM 1072 C C . TYR B 1 13 ? 28.505 34.251 33.691 1.00 86.85 13 TYR B C 1
ATOM 1073 O O . TYR B 1 13 ? 27.650 34.441 34.559 1.00 86.23 13 TYR B O 1
ATOM 1082 N N . GLU B 1 14 ? 28.575 34.976 32.582 1.00 90.84 14 GLU B N 1
ATOM 1083 C CA . GLU B 1 14 ? 27.588 36.005 32.307 1.00 94.77 14 GLU B CA 1
ATOM 1084 C C . GLU B 1 14 ? 26.186 35.438 32.445 1.00 94.28 14 GLU B C 1
ATOM 1085 O O . GLU B 1 14 ? 25.351 35.984 33.164 1.00 95.52 14 GLU B O 1
ATOM 1091 N N . GLN B 1 15 ? 25.936 34.338 31.748 1.00 93.09 15 GLN B N 1
ATOM 1092 C CA . GLN B 1 15 ? 24.604 33.779 31.681 1.00 93.17 15 GLN B CA 1
ATOM 1093 C C . GLN B 1 15 ? 24.056 33.539 33.070 1.00 90.41 15 GLN B C 1
ATOM 1094 O O . GLN B 1 15 ? 22.880 33.786 33.345 1.00 92.38 15 GLN B O 1
ATOM 1100 N N . ILE B 1 16 ? 24.915 33.046 33.946 1.00 86.22 16 ILE B N 1
ATOM 1101 C CA . ILE B 1 16 ? 24.484 32.703 35.282 1.00 84.01 16 ILE B CA 1
ATOM 1102 C C . ILE B 1 16 ? 24.217 33.954 36.100 1.00 85.70 16 ILE B C 1
ATOM 1103 O O . ILE B 1 16 ? 23.128 34.128 36.635 1.00 87.44 16 ILE B O 1
ATOM 1108 N N . THR B 1 17 ? 25.210 34.827 36.204 1.00 85.49 17 THR B N 1
ATOM 1109 C CA . THR B 1 17 ? 25.017 36.053 36.951 1.00 87.65 17 THR B CA 1
ATOM 1110 C C . THR B 1 17 ? 23.772 36.780 36.428 1.00 91.87 17 THR B C 1
ATOM 1111 O O . THR B 1 17 ? 23.054 37.429 37.184 1.00 94.00 17 THR B O 1
ATOM 1115 N N . ASP B 1 18 ? 23.515 36.656 35.130 1.00 93.49 18 ASP B N 1
ATOM 1116 C CA . ASP B 1 18 ? 22.301 37.193 34.539 1.00 97.91 18 ASP B CA 1
ATOM 1117 C C . ASP B 1 18 ? 21.071 36.542 35.139 1.00 98.29 18 ASP B C 1
ATOM 1118 O O . ASP B 1 18 ? 20.086 37.216 35.438 1.00 101.92 18 ASP B O 1
ATOM 1123 N N . LEU B 1 19 ? 21.125 35.225 35.302 1.00 95.02 19 LEU B N 1
ATOM 1124 C CA . LEU B 1 19 ? 20.008 34.488 35.872 1.00 95.74 19 LEU B CA 1
ATOM 1125 C C . LEU B 1 19 ? 19.727 34.897 37.305 1.00 96.27 19 LEU B C 1
ATOM 1126 O O . LEU B 1 19 ? 18.572 35.035 37.701 1.00 99.97 19 LEU B O 1
ATOM 1131 N N . VAL B 1 20 ? 20.781 35.086 38.086 1.00 93.26 20 VAL B N 1
ATOM 1132 C CA . VAL B 1 20 ? 20.607 35.536 39.450 1.00 94.15 20 VAL B CA 1
ATOM 1133 C C . VAL B 1 20 ? 19.815 36.836 39.411 1.00 99.54 20 VAL B C 1
ATOM 1134 O O . VAL B 1 20 ? 18.775 36.973 40.059 1.00 103.00 20 VAL B O 1
ATOM 1138 N N . THR B 1 21 ? 20.305 37.788 38.630 1.00 100.95 21 THR B N 1
ATOM 1139 C CA . THR B 1 21 ? 19.605 39.044 38.472 1.00 106.53 21 THR B CA 1
ATOM 1140 C C . THR B 1 21 ? 18.147 38.778 38.146 1.00 110.97 21 THR B C 1
ATOM 1141 O O . THR B 1 21 ? 17.250 39.222 38.858 1.00 114.83 21 THR B O 1
ATOM 1145 N N . ILE B 1 22 ? 17.913 38.055 37.058 1.00 111.22 22 ILE B N 1
ATOM 1146 C CA . ILE B 1 22 ? 16.551 37.763 36.629 1.00 116.12 22 ILE B CA 1
ATOM 1147 C C . ILE B 1 22 ? 15.682 37.373 37.819 1.00 118.28 22 ILE B C 1
ATOM 1148 O O . ILE B 1 22 ? 14.579 37.905 38.001 1.00 123.74 22 ILE B O 1
ATOM 1153 N N . ARG B 1 23 ? 16.193 36.451 38.631 1.00 114.60 23 ARG B N 1
ATOM 1154 C CA . ARG B 1 23 ? 15.417 35.881 39.726 1.00 116.99 23 ARG B CA 1
ATOM 1155 C C . ARG B 1 23 ? 15.060 36.894 40.809 1.00 120.80 23 ARG B C 1
ATOM 1156 O O . ARG B 1 23 ? 13.880 37.159 41.044 1.00 126.53 23 ARG B O 1
ATOM 1164 N N . LYS B 1 24 ? 16.062 37.469 41.466 1.00 118.28 24 LYS B N 1
ATOM 1165 C CA . LYS B 1 24 ? 15.784 38.504 42.453 1.00 122.38 24 LYS B CA 1
ATOM 1166 C C . LYS B 1 24 ? 14.689 39.410 41.929 1.00 128.94 24 LYS B C 1
ATOM 1167 O O . LYS B 1 24 ? 13.780 39.803 42.656 1.00 134.26 24 LYS B O 1
ATOM 1173 N N . GLN B 1 25 ? 14.798 39.735 40.648 1.00 129.20 25 GLN B N 1
ATOM 1174 C CA . GLN B 1 25 ? 13.861 40.613 39.980 1.00 135.61 25 GLN B CA 1
ATOM 1175 C C . GLN B 1 25 ? 12.477 39.972 39.890 1.00 140.27 25 GLN B C 1
ATOM 1176 O O . GLN B 1 25 ? 11.489 40.648 39.619 1.00 146.81 25 GLN B O 1
ATOM 1182 N N . GLU B 1 26 ? 12.408 38.666 40.121 1.00 137.48 26 GLU B N 1
ATOM 1183 C CA . GLU B 1 26 ? 11.130 37.960 40.137 1.00 142.17 26 GLU B CA 1
ATOM 1184 C C . GLU B 1 26 ? 10.675 37.668 41.565 1.00 144.57 26 GLU B C 1
ATOM 1185 O O . GLU B 1 26 ? 9.913 36.729 41.802 1.00 146.78 26 GLU B O 1
ATOM 1191 N N . GLY B 1 27 ? 11.149 38.470 42.514 1.00 144.60 27 GLY B N 1
ATOM 1192 C CA . GLY B 1 27 ? 10.824 38.265 43.920 1.00 147.06 27 GLY B CA 1
ATOM 1193 C C . GLY B 1 27 ? 11.714 37.232 44.588 1.00 141.03 27 GLY B C 1
ATOM 1194 O O . GLY B 1 27 ? 11.906 37.268 45.802 1.00 141.78 27 GLY B O 1
ATOM 1195 N N . ILE B 1 28 ? 12.266 36.313 43.795 1.00 135.38 28 ILE B N 1
ATOM 1196 C CA . ILE B 1 28 ? 13.100 35.235 44.334 1.00 129.73 28 ILE B CA 1
ATOM 1197 C C . ILE B 1 28 ? 14.281 35.781 45.134 1.00 126.25 28 ILE B C 1
ATOM 1198 O O . ILE B 1 28 ? 15.444 35.495 44.844 1.00 120.13 28 ILE B O 1
ATOM 1203 N N . GLU B 1 29 ? 13.951 36.585 46.138 1.00 130.82 29 GLU B N 1
ATOM 1204 C CA . GLU B 1 29 ? 14.901 37.089 47.123 1.00 129.12 29 GLU B CA 1
ATOM 1205 C C . GLU B 1 29 ? 16.232 36.332 47.162 1.00 121.79 29 GLU B C 1
ATOM 1206 O O . GLU B 1 29 ? 17.267 36.846 46.737 1.00 118.02 29 GLU B O 1
ATOM 1212 N N . GLU B 1 30 ? 16.186 35.110 47.685 1.00 120.37 30 GLU B N 1
ATOM 1213 C CA . GLU B 1 30 ? 17.386 34.339 48.027 1.00 114.53 30 GLU B CA 1
ATOM 1214 C C . GLU B 1 30 ? 18.167 33.786 46.832 1.00 108.14 30 GLU B C 1
ATOM 1215 O O . GLU B 1 30 ? 18.991 32.885 46.982 1.00 104.00 30 GLU B O 1
ATOM 1221 N N . ALA B 1 31 ? 17.913 34.311 45.645 1.00 107.63 31 ALA B N 1
ATOM 1222 C CA . ALA B 1 31 ? 18.673 33.876 44.493 1.00 102.36 31 ALA B CA 1
ATOM 1223 C C . ALA B 1 31 ? 20.135 34.232 44.693 1.00 98.14 31 ALA B C 1
ATOM 1224 O O . ALA B 1 31 ? 20.456 35.329 45.146 1.00 99.65 31 ALA B O 1
ATOM 1226 N N . SER B 1 32 ? 21.023 33.307 44.358 1.00 93.28 32 SER B N 1
ATOM 1227 C CA . SER B 1 32 ? 22.445 33.568 44.480 1.00 89.78 32 SER B CA 1
ATOM 1228 C C . SER B 1 32 ? 23.242 32.842 43.416 1.00 85.83 32 SER B C 1
ATOM 1229 O O . SER B 1 32 ? 22.733 31.968 42.732 1.00 85.20 32 SER B O 1
ATOM 1232 N N . LEU B 1 33 ? 24.505 33.211 43.292 1.00 83.61 33 LEU B N 1
ATOM 1233 C CA . LEU B 1 33 ? 25.386 32.575 42.346 1.00 80.60 33 LEU B CA 1
ATOM 1234 C C . LEU B 1 33 ? 25.416 31.082 42.584 1.00 78.24 33 LEU B C 1
ATOM 1235 O O . LEU B 1 33 ? 25.008 30.312 41.722 1.00 77.60 33 LEU B O 1
ATOM 1240 N N . SER B 1 34 ? 25.902 30.668 43.752 1.00 77.26 34 SER B N 1
ATOM 1241 C CA . SER B 1 34 ? 26.063 29.246 44.038 1.00 75.35 34 SER B CA 1
ATOM 1242 C C . SER B 1 34 ? 24.695 28.596 43.933 1.00 76.89 34 SER B C 1
ATOM 1243 O O . SER B 1 34 ? 24.465 27.640 43.197 1.00 75.62 34 SER B O 1
ATOM 1246 N N . ASN B 1 35 ? 23.794 29.145 44.716 1.00 80.22 35 ASN B N 1
ATOM 1247 C CA . ASN B 1 35 ? 22.381 28.890 44.622 1.00 83.24 35 ASN B CA 1
ATOM 1248 C C . ASN B 1 35 ? 21.902 28.473 43.222 1.00 82.80 35 ASN B C 1
ATOM 1249 O O . ASN B 1 35 ? 21.344 27.394 43.036 1.00 82.77 35 ASN B O 1
ATOM 1254 N N . VAL B 1 36 ? 22.114 29.342 42.240 1.00 82.68 36 VAL B N 1
ATOM 1255 C CA . VAL B 1 36 ? 21.626 29.102 40.891 1.00 82.86 36 VAL B CA 1
ATOM 1256 C C . VAL B 1 36 ? 22.463 28.073 40.146 1.00 79.59 36 VAL B C 1
ATOM 1257 O O . VAL B 1 36 ? 21.926 27.252 39.412 1.00 80.23 36 VAL B O 1
ATOM 1261 N N . SER B 1 37 ? 23.781 28.119 40.303 1.00 76.69 37 SER B N 1
ATOM 1262 C CA . SER B 1 37 ? 24.636 27.126 39.649 1.00 73.82 37 SER B CA 1
ATOM 1263 C C . SER B 1 37 ? 24.253 25.730 40.131 1.00 73.23 37 SER B C 1
ATOM 1264 O O . SER B 1 37 ? 24.277 24.769 39.379 1.00 72.56 37 SER B O 1
ATOM 1267 N N . SER B 1 38 ? 23.910 25.620 41.402 1.00 74.26 38 SER B N 1
ATOM 1268 C CA . SER B 1 38 ? 23.495 24.352 41.946 1.00 74.56 38 SER B CA 1
ATOM 1269 C C . SER B 1 38 ? 22.303 23.845 41.145 1.00 76.69 38 SER B C 1
ATOM 1270 O O . SER B 1 38 ? 22.310 22.732 40.619 1.00 75.60 38 SER B O 1
ATOM 1273 N N . MET B 1 39 ? 21.278 24.682 41.044 1.00 80.08 39 MET B N 1
ATOM 1274 C CA . MET B 1 39 ? 20.080 24.317 40.298 1.00 83.04 39 MET B CA 1
ATOM 1275 C C . MET B 1 39 ? 20.424 23.941 38.850 1.00 81.36 39 MET B C 1
ATOM 1276 O O . MET B 1 39 ? 19.846 23.018 38.287 1.00 82.31 39 MET B O 1
ATOM 1281 N N . LEU B 1 40 ? 21.376 24.651 38.258 1.00 79.34 40 LEU B N 1
ATOM 1282 C CA . LEU B 1 40 ? 21.788 24.361 36.897 1.00 78.43 40 LEU B CA 1
ATOM 1283 C C . LEU B 1 40 ? 22.552 23.056 36.810 1.00 75.93 40 LEU B C 1
ATOM 1284 O O . LEU B 1 40 ? 22.431 22.339 35.827 1.00 76.35 40 LEU B O 1
ATOM 1289 N N . LEU B 1 41 ? 23.358 22.754 37.818 1.00 73.84 41 LEU B N 1
ATOM 1290 C CA . LEU B 1 41 ? 24.058 21.485 37.842 1.00 72.01 41 LEU B CA 1
ATOM 1291 C C . LEU B 1 41 ? 23.045 20.348 37.929 1.00 74.01 41 LEU B C 1
ATOM 1292 O O . LEU B 1 41 ? 23.080 19.390 37.162 1.00 73.87 41 LEU B O 1
ATOM 1297 N N . GLU B 1 42 ? 22.138 20.459 38.883 1.00 76.61 42 GLU B N 1
ATOM 1298 C CA . GLU B 1 42 ? 21.104 19.467 39.049 1.00 79.54 42 GLU B CA 1
ATOM 1299 C C . GLU B 1 42 ? 20.477 19.216 37.684 1.00 81.08 42 GLU B C 1
ATOM 1300 O O . GLU B 1 42 ? 20.327 18.077 37.259 1.00 81.26 42 GLU B O 1
ATOM 1306 N N . LEU B 1 43 ? 20.129 20.295 36.998 1.00 82.77 43 LEU B N 1
ATOM 1307 C CA . LEU B 1 43 ? 19.452 20.212 35.714 1.00 85.48 43 LEU B CA 1
ATOM 1308 C C . LEU B 1 43 ? 20.336 19.494 34.707 1.00 84.00 43 LEU B C 1
ATOM 1309 O O . LEU B 1 43 ? 19.890 18.589 34.008 1.00 85.32 43 LEU B O 1
ATOM 1314 N N . GLY B 1 44 ? 21.600 19.887 34.651 1.00 81.91 44 GLY B N 1
ATOM 1315 C CA . GLY B 1 44 ? 22.528 19.313 33.696 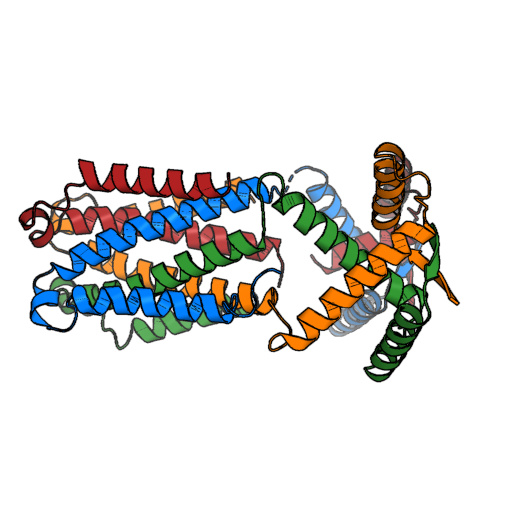1.00 81.76 44 GLY B CA 1
ATOM 1316 C C . GLY B 1 44 ? 22.689 17.827 33.900 1.00 81.85 44 GLY B C 1
ATOM 1317 O O . GLY B 1 44 ? 22.742 17.063 32.950 1.00 82.60 44 GLY B O 1
ATOM 1318 N N . LEU B 1 45 ? 22.776 17.412 35.150 1.00 81.98 45 LEU B N 1
ATOM 1319 C CA . LEU B 1 45 ? 22.891 16.009 35.455 1.00 82.93 45 LEU B CA 1
ATOM 1320 C C . LEU B 1 45 ? 21.695 15.229 34.927 1.00 87.13 45 LEU B C 1
ATOM 1321 O O . LEU B 1 45 ? 21.848 14.176 34.317 1.00 87.18 45 LEU B O 1
ATOM 1326 N N . ARG B 1 46 ? 20.499 15.743 35.170 1.00 91.80 46 ARG B N 1
ATOM 1327 C CA . ARG B 1 46 ? 19.304 15.035 34.772 1.00 97.50 46 ARG B CA 1
ATOM 1328 C C . ARG B 1 46 ? 19.338 14.709 33.284 1.00 99.85 46 ARG B C 1
ATOM 1329 O O . ARG B 1 46 ? 19.053 13.583 32.881 1.00 101.17 46 ARG B O 1
ATOM 1337 N N . VAL B 1 47 ? 19.700 15.695 32.473 1.00 101.74 47 VAL B N 1
ATOM 1338 C CA . VAL B 1 47 ? 19.744 15.504 31.040 1.00 105.59 47 VAL B CA 1
ATOM 1339 C C . VAL B 1 47 ? 20.803 14.492 30.689 1.00 105.86 47 VAL B C 1
ATOM 1340 O O . VAL B 1 47 ? 20.565 13.552 29.947 1.00 107.51 47 VAL B O 1
ATOM 1344 N N . TYR B 1 48 ? 21.987 14.687 31.227 1.00 57.43 48 TYR B N 1
ATOM 1345 C CA . TYR B 1 48 ? 23.069 13.750 30.962 1.00 61.44 48 TYR B CA 1
ATOM 1346 C C . TYR B 1 48 ? 22.589 12.296 31.132 1.00 63.81 48 TYR B C 1
ATOM 1347 O O . TYR B 1 48 ? 22.794 11.464 30.242 1.00 64.09 48 TYR B O 1
ATOM 1356 N N . MET B 1 49 ? 21.955 12.007 32.274 1.00 66.67 49 MET B N 1
ATOM 1357 C CA . MET B 1 49 ? 21.284 10.725 32.520 1.00 69.57 49 MET B CA 1
ATOM 1358 C C . MET B 1 49 ? 20.351 10.342 31.377 1.00 70.51 49 MET B C 1
ATOM 1359 O O . MET B 1 49 ? 20.550 9.319 30.730 1.00 70.62 49 MET B O 1
ATOM 1364 N N . ILE B 1 50 ? 19.329 11.161 31.146 1.00 71.90 50 ILE B N 1
ATOM 1365 C CA . ILE B 1 50 ? 18.418 10.960 30.024 1.00 73.35 50 ILE B CA 1
ATOM 1366 C C . ILE B 1 50 ? 19.132 10.626 28.686 1.00 74.56 50 ILE B C 1
ATOM 1367 O O . ILE B 1 50 ? 18.795 9.634 28.031 1.00 74.77 50 ILE B O 1
ATOM 1372 N N . GLN B 1 51 ? 20.095 11.451 28.274 1.00 75.71 51 GLN B N 1
ATOM 1373 C CA . GLN B 1 51 ? 20.862 11.150 27.071 1.00 77.18 51 GLN B CA 1
ATOM 1374 C C . GLN B 1 51 ? 21.486 9.767 27.178 1.00 77.88 51 GLN B C 1
ATOM 1375 O O . GLN B 1 51 ? 21.410 8.959 26.257 1.00 77.90 51 GLN B O 1
ATOM 1381 N N . GLN B 1 52 ? 22.116 9.525 28.318 1.00 78.91 52 GLN B N 1
ATOM 1382 C CA . GLN B 1 52 ? 22.743 8.259 28.644 1.00 79.66 52 GLN B CA 1
ATOM 1383 C C . GLN B 1 52 ? 21.823 7.094 28.304 1.00 79.47 52 GLN B C 1
ATOM 1384 O O . GLN B 1 52 ? 22.225 6.132 27.653 1.00 79.75 52 GLN B O 1
ATOM 1390 N N . GLU B 1 53 ? 20.582 7.195 28.751 1.00 77.14 53 GLU B N 1
ATOM 1391 C CA . GLU B 1 53 ? 19.623 6.126 28.610 1.00 75.63 53 GLU B CA 1
ATOM 1392 C C . GLU B 1 53 ? 19.249 5.873 27.142 1.00 74.10 53 GLU B C 1
ATOM 1393 O O . GLU B 1 53 ? 19.230 4.718 26.677 1.00 73.96 53 GLU B O 1
ATOM 1399 N N . LYS B 1 54 ? 19.003 6.973 26.426 1.00 72.09 54 LYS B N 1
ATOM 1400 C CA . LYS B 1 54 ? 18.253 7.017 25.152 1.00 69.85 54 LYS B CA 1
ATOM 1401 C C . LYS B 1 54 ? 18.378 5.872 24.097 1.00 68.60 54 LYS B C 1
ATOM 1402 O O . LYS B 1 54 ? 17.392 5.148 23.827 1.00 68.84 54 LYS B O 1
ATOM 1408 N N . ARG B 1 55 ? 19.549 5.725 23.487 1.00 65.93 55 ARG B N 1
ATOM 1409 C CA . ARG B 1 55 ? 19.731 4.778 22.376 1.00 63.59 55 ARG B CA 1
ATOM 1410 C C . ARG B 1 55 ? 20.979 5.256 21.676 1.00 63.00 55 ARG B C 1
ATOM 1411 O O . ARG B 1 55 ? 20.984 6.328 21.079 1.00 63.12 55 ARG B O 1
ATOM 1419 N N . GLU B 1 56 ? 22.054 4.487 21.775 1.00 61.96 56 GLU B N 1
ATOM 1420 C CA . GLU B 1 56 ? 23.355 5.014 21.394 1.00 61.25 56 GLU B CA 1
ATOM 1421 C C . GLU B 1 56 ? 23.486 6.409 21.999 1.00 61.08 56 GLU B C 1
ATOM 1422 O O . GLU B 1 56 ? 24.430 7.142 21.731 1.00 61.07 56 GLU B O 1
ATOM 1428 N N . GLY B 1 57 ? 22.520 6.770 22.830 1.00 60.82 57 GLY B N 1
ATOM 1429 C CA . GLY B 1 57 ? 22.647 7.949 23.665 1.00 60.23 57 GLY B CA 1
ATOM 1430 C C . GLY B 1 57 ? 22.087 9.216 23.054 1.00 59.91 57 GLY B C 1
ATOM 1431 O O . GLY B 1 57 ? 22.765 10.238 23.033 1.00 60.39 57 GLY B O 1
ATOM 1432 N N . GLY B 1 58 ? 20.849 9.160 22.563 1.00 59.08 58 GLY B N 1
ATOM 1433 C CA . GLY B 1 58 ? 20.194 10.337 21.991 1.00 57.68 58 GLY B CA 1
ATOM 1434 C C . GLY B 1 58 ? 20.736 10.838 20.659 1.00 56.43 58 GLY B C 1
ATOM 1435 O O . GLY B 1 58 ? 21.724 10.313 20.135 1.00 55.74 58 GLY B O 1
ATOM 1436 N N . PHE B 1 59 ? 20.077 11.873 20.134 1.00 55.59 59 PHE B N 1
ATOM 1437 C CA . PHE B 1 59 ? 20.373 12.437 18.815 1.00 54.97 59 PHE B CA 1
ATOM 1438 C C . PHE B 1 59 ? 21.854 12.481 18.501 1.00 54.02 59 PHE B C 1
ATOM 1439 O O . PHE B 1 59 ? 22.651 12.548 19.393 1.00 54.90 59 PHE B O 1
ATOM 1447 N N . ASN B 1 60 ? 22.232 12.463 17.233 1.00 53.14 60 ASN B N 1
ATOM 1448 C CA . ASN B 1 60 ? 23.645 12.367 16.889 1.00 52.05 60 ASN B CA 1
ATOM 1449 C C . ASN B 1 60 ? 24.100 13.258 15.695 1.00 51.20 60 ASN B C 1
ATOM 1450 O O . ASN B 1 60 ? 24.219 12.754 14.577 1.00 52.14 60 ASN B O 1
ATOM 1455 N N . GLN B 1 61 ? 24.374 14.552 15.907 1.00 99.19 61 GLN B N 1
ATOM 1456 C CA . GLN B 1 61 ? 24.654 15.460 14.769 1.00 93.87 61 GLN B CA 1
ATOM 1457 C C . GLN B 1 61 ? 25.333 14.784 13.585 1.00 92.61 61 GLN B C 1
ATOM 1458 O O . GLN B 1 61 ? 24.856 14.853 12.453 1.00 90.29 61 GLN B O 1
ATOM 1464 N N . MET B 1 62 ? 26.469 14.154 13.848 1.00 93.05 62 MET B N 1
ATOM 1465 C CA . MET B 1 62 ? 27.321 13.705 12.774 1.00 92.03 62 MET B CA 1
ATOM 1466 C C . MET B 1 62 ? 26.636 12.613 11.959 1.00 89.92 62 MET B C 1
ATOM 1467 O O . MET B 1 62 ? 26.674 12.608 10.728 1.00 88.49 62 MET B O 1
ATOM 1472 N N . GLU B 1 63 ? 25.984 11.697 12.653 1.00 88.92 63 GLU B N 1
ATOM 1473 C CA . GLU B 1 63 ? 25.302 10.606 11.986 1.00 87.19 63 GLU B CA 1
ATOM 1474 C C . GLU B 1 63 ? 24.163 11.153 11.137 1.00 82.55 63 GLU B C 1
ATOM 1475 O O . GLU B 1 63 ? 23.876 10.660 10.066 1.00 82.05 63 GLU B O 1
ATOM 1481 N N . TYR B 1 64 ? 23.517 12.187 11.642 1.00 79.05 64 TYR B N 1
ATOM 1482 C CA . TYR B 1 64 ? 22.416 12.857 10.960 1.00 74.59 64 TYR B CA 1
ATOM 1483 C C . TYR B 1 64 ? 22.891 13.650 9.743 1.00 72.69 64 TYR B C 1
ATOM 1484 O O . TYR B 1 64 ? 22.327 13.553 8.669 1.00 71.11 64 TYR B O 1
ATOM 1493 N N . ASN B 1 65 ? 23.924 14.456 9.917 1.00 72.58 65 ASN B N 1
ATOM 1494 C CA . ASN B 1 65 ? 24.504 15.136 8.787 1.00 71.34 65 ASN B CA 1
ATOM 1495 C C . ASN B 1 65 ? 24.809 14.146 7.679 1.00 71.68 65 ASN B C 1
ATOM 1496 O O . ASN B 1 65 ? 24.547 14.400 6.509 1.00 70.68 65 ASN B O 1
ATOM 1501 N N . LYS B 1 66 ? 25.376 13.012 8.053 1.00 73.20 66 LYS B N 1
ATOM 1502 C CA . LYS B 1 66 ? 25.720 11.993 7.072 1.00 74.00 66 LYS B CA 1
ATOM 1503 C C . LYS B 1 66 ? 24.494 11.483 6.292 1.00 72.26 66 LYS B C 1
ATOM 1504 O O . LYS B 1 66 ? 24.493 11.470 5.061 1.00 71.65 66 LYS B O 1
ATOM 1510 N N . LEU B 1 67 ? 23.448 11.076 7.008 1.00 71.24 67 LEU B N 1
ATOM 1511 C CA . LEU B 1 67 ? 22.222 10.631 6.363 1.00 69.71 67 LEU B CA 1
ATOM 1512 C C . LEU B 1 67 ? 21.678 11.689 5.419 1.00 67.55 67 LEU B C 1
ATOM 1513 O O . LEU B 1 67 ? 21.296 11.399 4.297 1.00 67.42 67 LEU B O 1
ATOM 1518 N N . MET B 1 68 ? 21.633 12.929 5.868 1.00 66.33 68 MET B N 1
ATOM 1519 C CA . MET B 1 68 ? 21.053 13.954 5.040 1.00 64.57 68 MET B CA 1
ATOM 1520 C C . MET B 1 68 ? 21.882 14.126 3.786 1.00 65.26 68 MET B C 1
ATOM 1521 O O . MET B 1 68 ? 21.345 14.315 2.703 1.00 64.81 68 MET B O 1
ATOM 1526 N N . LEU B 1 69 ? 23.199 14.072 3.919 1.00 66.75 69 LEU B N 1
ATOM 1527 C CA . LEU B 1 69 ? 24.042 14.286 2.755 1.00 67.19 69 LEU B CA 1
ATOM 1528 C C . LEU B 1 69 ? 23.784 13.184 1.747 1.00 67.91 69 LEU B C 1
ATOM 1529 O O . LEU B 1 69 ? 23.765 13.417 0.540 1.00 67.84 69 LEU B O 1
ATOM 1534 N N . GLU B 1 70 ? 23.578 11.970 2.245 1.00 68.99 70 GLU B N 1
ATOM 1535 C CA . GLU B 1 70 ? 23.347 10.850 1.349 1.00 69.86 70 GLU B CA 1
ATOM 1536 C C . GLU B 1 70 ? 22.017 11.049 0.648 1.00 67.63 70 GLU B C 1
ATOM 1537 O O . GLU B 1 70 ? 21.942 11.060 -0.578 1.00 67.37 70 GLU B O 1
ATOM 1543 N N . ASN B 1 71 ? 20.961 11.217 1.426 1.00 66.12 71 ASN B N 1
ATOM 1544 C CA . ASN B 1 71 ? 19.670 11.380 0.813 1.00 64.66 71 ASN B CA 1
ATOM 1545 C C . ASN B 1 71 ? 19.690 12.472 -0.245 1.00 63.45 71 ASN B C 1
ATOM 1546 O O . ASN B 1 71 ? 19.209 12.275 -1.342 1.00 63.43 71 ASN B O 1
ATOM 1551 N N . VAL B 1 72 ? 20.270 13.617 0.077 1.00 62.81 72 VAL B N 1
ATOM 1552 C CA . VAL B 1 72 ? 20.270 14.729 -0.839 1.00 61.90 72 VAL B CA 1
ATOM 1553 C C . VAL B 1 72 ? 21.083 14.413 -2.079 1.00 63.38 72 VAL B C 1
ATOM 1554 O O . VAL B 1 72 ? 20.682 14.718 -3.201 1.00 63.13 72 VAL B O 1
ATOM 1558 N N . SER B 1 73 ? 22.243 13.811 -1.886 1.00 64.96 73 SER B N 1
ATOM 1559 C CA . SER B 1 73 ? 23.050 13.461 -3.031 1.00 66.86 73 SER B CA 1
ATOM 1560 C C . SER B 1 73 ? 22.325 12.448 -3.926 1.00 66.87 73 SER B C 1
ATOM 1561 O O . SER B 1 73 ? 22.274 12.596 -5.142 1.00 67.39 73 SER B O 1
ATOM 1564 N N . ARG B 1 74 ? 21.754 11.425 -3.307 1.00 66.63 74 ARG B N 1
ATOM 1565 C CA . ARG B 1 74 ? 20.944 10.451 -3.998 1.00 66.51 74 ARG B CA 1
ATOM 1566 C C . ARG B 1 74 ? 19.861 11.151 -4.818 1.00 64.65 74 ARG B C 1
ATOM 1567 O O . ARG B 1 74 ? 19.756 10.972 -6.022 1.00 65.27 74 ARG B O 1
ATOM 1575 N N . VAL B 1 75 ? 19.054 11.965 -4.163 1.00 62.50 75 VAL B N 1
ATOM 1576 C CA . VAL B 1 75 ? 18.009 12.686 -4.844 1.00 61.03 75 VAL B CA 1
ATOM 1577 C C . VAL B 1 75 ? 18.547 13.460 -6.047 1.00 62.11 75 VAL B C 1
ATOM 1578 O O . VAL B 1 75 ? 17.935 13.493 -7.108 1.00 62.31 75 VAL B O 1
ATOM 1582 N N . ARG B 1 76 ? 19.701 14.085 -5.896 1.00 63.13 76 ARG B N 1
ATOM 1583 C CA . ARG B 1 76 ? 20.230 14.885 -6.990 1.00 64.20 76 ARG B CA 1
ATOM 1584 C C . ARG B 1 76 ? 20.617 14.001 -8.169 1.00 65.45 76 ARG B C 1
ATOM 1585 O O . ARG B 1 76 ? 20.309 14.317 -9.308 1.00 65.90 76 ARG B O 1
ATOM 1593 N N . ALA B 1 77 ? 21.291 12.886 -7.902 1.00 66.10 77 ALA B N 1
ATOM 1594 C CA . ALA B 1 77 ? 21.614 11.957 -8.976 1.00 67.53 77 ALA B CA 1
ATOM 1595 C C . ALA B 1 77 ? 20.322 11.497 -9.657 1.00 66.84 77 ALA B C 1
ATOM 1596 O O . ALA B 1 77 ? 20.189 11.563 -10.882 1.00 67.85 77 ALA B O 1
ATOM 1598 N N . MET B 1 78 ? 19.357 11.048 -8.860 1.00 65.13 78 MET B N 1
ATOM 1599 C CA . MET B 1 78 ? 18.092 10.595 -9.419 1.00 64.22 78 MET B CA 1
ATOM 1600 C C . MET B 1 78 ? 17.454 11.644 -10.336 1.00 64.07 78 MET B C 1
ATOM 1601 O O . MET B 1 78 ? 17.057 11.321 -11.454 1.00 65.18 78 MET B O 1
ATOM 1606 N N . CYS B 1 79 ? 17.379 12.893 -9.882 1.00 63.02 79 CYS B N 1
ATOM 1607 C CA . CYS B 1 79 ? 16.728 13.931 -10.665 1.00 63.29 79 CYS B CA 1
ATOM 1608 C C . CYS B 1 79 ? 17.453 14.227 -11.950 1.00 65.38 79 CYS B C 1
ATOM 1609 O O . CYS B 1 79 ? 16.829 14.505 -12.960 1.00 66.33 79 CYS B O 1
ATOM 1612 N N . THR B 1 80 ? 18.772 14.207 -11.904 1.00 66.45 80 THR B N 1
ATOM 1613 C CA . THR B 1 80 ? 19.535 14.423 -13.101 1.00 68.72 80 THR B CA 1
ATOM 1614 C C . THR B 1 80 ? 19.068 13.422 -14.162 1.00 69.97 80 THR B C 1
ATOM 1615 O O . THR B 1 80 ? 18.843 13.788 -15.321 1.00 71.37 80 THR B O 1
ATOM 1619 N N . GLU B 1 81 ? 18.915 12.160 -13.763 1.00 69.70 81 GLU B N 1
ATOM 1620 C CA . GLU B 1 81 ? 18.494 11.120 -14.692 1.00 70.78 81 GLU B CA 1
ATOM 1621 C C . GLU B 1 81 ? 17.061 11.363 -15.136 1.00 69.60 81 GLU B C 1
ATOM 1622 O O . GLU B 1 81 ? 16.766 11.318 -16.322 1.00 70.96 81 GLU B O 1
ATOM 1628 N N . ILE B 1 82 ? 16.172 11.621 -14.184 1.00 67.23 82 ILE B N 1
ATOM 1629 C CA . ILE B 1 82 ? 14.771 11.840 -14.513 1.00 66.28 82 ILE B CA 1
ATOM 1630 C C . ILE B 1 82 ? 14.648 12.971 -15.511 1.00 67.32 82 ILE B C 1
ATOM 1631 O O . ILE B 1 82 ? 13.913 12.883 -16.490 1.00 68.14 82 ILE B O 1
ATOM 1636 N N . LEU B 1 83 ? 15.386 14.040 -15.244 1.00 67.51 83 LEU B N 1
ATOM 1637 C CA . LEU B 1 83 ? 15.411 15.202 -16.104 1.00 68.61 83 LEU B CA 1
ATOM 1638 C C . LEU B 1 83 ? 15.792 14.799 -17.520 1.00 70.93 83 LEU B C 1
ATOM 1639 O O . LEU B 1 83 ? 15.133 15.192 -18.488 1.00 72.37 83 LEU B O 1
ATOM 1644 N N . LYS B 1 84 ? 16.862 14.028 -17.654 1.00 71.55 84 LYS B N 1
ATOM 1645 C CA . LYS B 1 84 ? 17.269 13.603 -18.984 1.00 73.98 84 LYS B CA 1
ATOM 1646 C C . LYS B 1 84 ? 16.157 12.827 -19.687 1.00 74.18 84 LYS B C 1
ATOM 1647 O O . LYS B 1 84 ? 15.916 13.030 -20.879 1.00 76.55 84 LYS B O 1
ATOM 1653 N N . MET B 1 85 ? 15.466 11.957 -18.956 1.00 72.27 85 MET B N 1
ATOM 1654 C CA . MET B 1 85 ? 14.391 11.180 -19.555 1.00 72.30 85 MET B CA 1
ATOM 1655 C C . MET B 1 85 ? 13.169 12.033 -19.888 1.00 72.18 85 MET B C 1
ATOM 1656 O O . MET B 1 85 ? 12.550 11.832 -20.923 1.00 73.80 85 MET B O 1
ATOM 1661 N N . SER B 1 86 ? 12.825 12.992 -19.039 1.00 70.77 86 SER B N 1
ATOM 1662 C CA . SER B 1 86 ? 11.724 13.905 -19.366 1.00 71.58 86 SER B CA 1
ATOM 1663 C C . SER B 1 86 ? 11.996 14.631 -20.675 1.00 74.46 86 SER B C 1
ATOM 1664 O O . SER B 1 86 ? 11.117 14.794 -21.518 1.00 75.99 86 SER B O 1
ATOM 1667 N N . VAL B 1 87 ? 13.227 15.084 -20.833 1.00 75.69 87 VAL B N 1
ATOM 1668 C CA . VAL B 1 87 ? 13.620 15.737 -22.063 1.00 78.92 87 VAL B CA 1
ATOM 1669 C C . VAL B 1 87 ? 13.386 14.826 -23.265 1.00 80.97 87 VAL B C 1
ATOM 1670 O O . VAL B 1 87 ? 13.072 15.291 -24.357 1.00 83.64 87 VAL B O 1
ATOM 1674 N N . LEU B 1 88 ? 13.538 13.526 -23.069 1.00 80.24 88 LEU B N 1
ATOM 1675 C CA . LEU B 1 88 ? 13.350 12.586 -24.169 1.00 82.30 88 LEU B CA 1
ATOM 1676 C C . LEU B 1 88 ? 11.887 12.300 -24.480 1.00 82.27 88 LEU B C 1
ATOM 1677 O O . LEU B 1 88 ? 11.565 11.717 -25.509 1.00 84.10 88 LEU B O 1
ATOM 1682 N N . ASN B 1 89 ? 10.994 12.693 -23.588 1.00 80.56 89 ASN B N 1
ATOM 1683 C CA . ASN B 1 89 ? 9.583 12.442 -23.818 1.00 81.03 89 ASN B CA 1
ATOM 1684 C C . ASN B 1 89 ? 9.075 13.209 -25.019 1.00 84.18 89 ASN B C 1
ATOM 1685 O O . ASN B 1 89 ? 9.321 14.409 -25.147 1.00 85.27 89 ASN B O 1
ATOM 1690 N N . GLN B 1 90 ? 8.347 12.526 -25.890 1.00 86.18 90 GLN B N 1
ATOM 1691 C CA . GLN B 1 90 ? 7.901 13.153 -27.124 1.00 89.89 90 GLN B CA 1
ATOM 1692 C C . GLN B 1 90 ? 7.269 14.537 -26.901 1.00 90.03 90 GLN B C 1
ATOM 1693 O O . GLN B 1 90 ? 7.620 15.502 -27.602 1.00 92.20 90 GLN B O 1
ATOM 1699 N N . GLU B 1 91 ? 6.353 14.620 -25.928 1.00 87.62 91 GLU B N 1
ATOM 1700 C CA . GLU B 1 91 ? 5.649 15.862 -25.631 1.00 87.92 91 GLU B CA 1
ATOM 1701 C C . GLU B 1 91 ? 6.612 17.008 -25.325 1.00 87.82 91 GLU B C 1
ATOM 1702 O O . GLU B 1 91 ? 6.354 18.166 -25.690 1.00 90.14 91 GLU B O 1
ATOM 1708 N N . SER B 1 92 ? 7.719 16.682 -24.661 1.00 85.24 92 SER B N 1
ATOM 1709 C CA . SER B 1 92 ? 8.765 17.669 -24.381 1.00 84.91 92 SER B CA 1
ATOM 1710 C C . SER B 1 92 ? 9.444 18.151 -25.677 1.00 88.11 92 SER B C 1
ATOM 1711 O O . SER B 1 92 ? 9.470 19.356 -25.975 1.00 90.28 92 SER B O 1
ATOM 1714 N N . ILE B 1 93 ? 9.985 17.204 -26.440 1.00 88.44 93 ILE B N 1
ATOM 1715 C CA . ILE B 1 93 ? 10.544 17.516 -27.741 1.00 91.81 93 ILE B CA 1
ATOM 1716 C C . ILE B 1 93 ? 9.616 18.461 -28.502 1.00 94.70 93 ILE B C 1
ATOM 1717 O O . ILE B 1 93 ? 10.045 19.487 -29.048 1.00 97.40 93 ILE B O 1
ATOM 1722 N N . ALA B 1 94 ? 8.338 18.100 -28.541 1.00 94.23 94 ALA B N 1
ATOM 1723 C CA . ALA B 1 94 ? 7.340 18.867 -29.267 1.00 97.18 94 ALA B CA 1
ATOM 1724 C C . ALA B 1 94 ? 7.317 20.338 -28.848 1.00 98.41 94 ALA B C 1
ATOM 1725 O O . ALA B 1 94 ? 7.372 21.225 -29.683 1.00 102.13 94 ALA B O 1
ATOM 1727 N N . SER B 1 95 ? 7.245 20.593 -27.550 1.00 95.71 95 SER B N 1
ATOM 1728 C CA . SER B 1 95 ? 7.127 21.956 -27.058 1.00 96.94 95 SER B CA 1
ATOM 1729 C C . SER B 1 95 ? 8.260 22.867 -27.529 1.00 99.51 95 SER B C 1
ATOM 1730 O O . SER B 1 95 ? 8.100 24.078 -27.574 1.00 102.14 95 SER B O 1
ATOM 1733 N N . GLY B 1 96 ? 9.408 22.286 -27.851 1.00 99.39 96 GLY B N 1
ATOM 1734 C CA . GLY B 1 96 ? 10.594 23.062 -28.180 1.00 101.92 96 GLY B CA 1
ATOM 1735 C C . GLY B 1 96 ? 11.147 23.881 -27.026 1.00 100.83 96 GLY B C 1
ATOM 1736 O O . GLY B 1 96 ? 11.992 24.740 -27.236 1.00 103.35 96 GLY B O 1
ATOM 1737 N N . ASN B 1 97 ? 10.693 23.619 -25.804 1.00 97.40 97 ASN B N 1
ATOM 1738 C CA . ASN B 1 97 ? 11.084 24.437 -24.665 1.00 96.26 97 ASN B CA 1
ATOM 1739 C C . ASN B 1 97 ? 12.015 23.755 -23.694 1.00 92.70 97 ASN B C 1
ATOM 1740 O O . ASN B 1 97 ? 12.408 24.337 -22.685 1.00 91.29 97 ASN B O 1
ATOM 1745 N N . PHE B 1 98 ? 12.358 22.511 -23.993 1.00 91.40 98 PHE B N 1
ATOM 1746 C CA . PHE B 1 98 ? 13.134 21.733 -23.067 1.00 88.11 98 PHE B CA 1
ATOM 1747 C C . PHE B 1 98 ? 14.272 21.074 -23.793 1.00 89.52 98 PHE B C 1
ATOM 1748 O O . PHE B 1 98 ? 14.443 19.871 -23.816 1.00 88.40 98 PHE B O 1
ATOM 1756 N N . ASP B 1 99 ? 15.049 21.915 -24.422 1.00 92.97 99 ASP B N 1
ATOM 1757 C CA . ASP B 1 99 ? 16.267 21.487 -25.030 1.00 95.11 99 ASP B CA 1
ATOM 1758 C C . ASP B 1 99 ? 17.226 21.272 -23.878 1.00 92.60 99 ASP B C 1
ATOM 1759 O O . ASP B 1 99 ? 17.573 22.202 -23.153 1.00 92.23 99 ASP B O 1
ATOM 1764 N N . TYR B 1 100 ? 17.629 20.028 -23.688 1.00 91.04 100 TYR B N 1
ATOM 1765 C CA . TYR B 1 100 ? 18.448 19.684 -22.546 1.00 88.80 100 TYR B CA 1
ATOM 1766 C C . TYR B 1 100 ? 19.744 20.476 -22.483 1.00 90.73 100 TYR B C 1
ATOM 1767 O O . TYR B 1 100 ? 20.331 20.612 -21.407 1.00 89.10 100 TYR B O 1
ATOM 1776 N N . ALA B 1 101 ? 20.190 20.982 -23.632 1.00 94.18 101 ALA B N 1
ATOM 1777 C CA . ALA B 1 101 ? 21.431 21.741 -23.706 1.00 96.76 101 ALA B CA 1
ATOM 1778 C C . ALA B 1 101 ? 21.280 23.172 -23.188 1.00 97.30 101 ALA B C 1
ATOM 1779 O O . ALA B 1 101 ? 22.275 23.818 -22.881 1.00 98.95 101 ALA B O 1
ATOM 1781 N N . VAL B 1 102 ? 20.047 23.681 -23.141 1.00 96.50 102 VAL B N 1
ATOM 1782 C CA . VAL B 1 102 ? 19.757 25.027 -22.627 1.00 96.83 102 VAL B CA 1
ATOM 1783 C C . VAL B 1 102 ? 19.411 24.930 -21.153 1.00 92.89 102 VAL B C 1
ATOM 1784 O O . VAL B 1 102 ? 19.998 25.604 -20.307 1.00 92.64 102 VAL B O 1
ATOM 1788 N N . ILE B 1 103 ? 18.425 24.093 -20.870 1.00 90.09 103 ILE B N 1
ATOM 1789 C CA . ILE B 1 103 ? 17.964 23.854 -19.519 1.00 86.58 103 ILE B CA 1
ATOM 1790 C C . ILE B 1 103 ? 19.130 23.585 -18.583 1.00 85.12 103 ILE B C 1
ATOM 1791 O O . ILE B 1 103 ? 19.217 24.119 -17.476 1.00 83.58 103 ILE B O 1
ATOM 1796 N N . LYS B 1 104 ? 20.022 22.725 -19.047 1.00 85.75 104 LYS B N 1
ATOM 1797 C CA . LYS B 1 104 ? 21.079 22.193 -18.216 1.00 84.59 104 LYS B CA 1
ATOM 1798 C C . LYS B 1 104 ? 21.997 23.274 -17.678 1.00 85.46 104 LYS B C 1
ATOM 1799 O O . LYS B 1 104 ? 22.186 23.383 -16.484 1.00 83.38 104 LYS B O 1
ATOM 1805 N N . PRO B 1 105 ? 22.598 24.069 -18.569 1.00 88.90 105 PRO B N 1
ATOM 1806 C CA . PRO B 1 105 ? 23.410 25.181 -18.074 1.00 90.20 105 PRO B CA 1
ATOM 1807 C C . PRO B 1 105 ? 22.592 26.170 -17.243 1.00 88.54 105 PRO B C 1
ATOM 1808 O O . PRO B 1 105 ? 23.095 26.710 -16.266 1.00 87.83 105 PRO B O 1
ATOM 1812 N N . ALA B 1 106 ? 21.342 26.393 -17.632 1.00 88.05 106 ALA B N 1
ATOM 1813 C CA . ALA B 1 106 ? 20.448 27.246 -16.863 1.00 87.10 106 ALA B CA 1
ATOM 1814 C C . ALA B 1 106 ? 20.374 26.738 -15.426 1.00 83.65 106 ALA B C 1
ATOM 1815 O O . ALA B 1 106 ? 20.446 27.500 -14.472 1.00 83.33 106 ALA B O 1
ATOM 1817 N N . ILE B 1 107 ? 20.231 25.439 -15.266 1.00 81.39 107 ILE B N 1
ATOM 1818 C CA . ILE B 1 107 ? 20.150 24.878 -13.935 1.00 78.55 107 ILE B CA 1
ATOM 1819 C C . ILE B 1 107 ? 21.460 25.097 -13.180 1.00 79.28 107 ILE B C 1
ATOM 1820 O O . ILE B 1 107 ? 21.465 25.436 -12.005 1.00 78.17 107 ILE B O 1
ATOM 1825 N N . ASP B 1 108 ? 22.576 24.914 -13.864 1.00 81.78 108 ASP B N 1
ATOM 1826 C CA . ASP B 1 108 ? 23.873 25.122 -13.243 1.00 82.91 108 ASP B CA 1
ATOM 1827 C C . ASP B 1 108 ? 23.973 26.563 -12.787 1.00 84.19 108 ASP B C 1
ATOM 1828 O O . ASP B 1 108 ? 24.394 26.854 -11.666 1.00 83.40 108 ASP B O 1
ATOM 1833 N N . LYS B 1 109 ? 23.579 27.465 -13.678 1.00 86.49 109 LYS B N 1
ATOM 1834 C CA . LYS B 1 109 ? 23.568 28.887 -13.389 1.00 88.03 109 LYS B CA 1
ATOM 1835 C C . LYS B 1 109 ? 22.740 29.175 -12.142 1.00 85.27 109 LYS B C 1
ATOM 1836 O O . LYS B 1 109 ? 23.134 29.988 -11.305 1.00 85.62 109 LYS B O 1
ATOM 1842 N N . PHE B 1 110 ? 21.591 28.511 -12.019 1.00 82.66 110 PHE B N 1
ATOM 1843 C CA . PHE B 1 110 ? 20.696 28.772 -10.895 1.00 80.38 110 PHE B CA 1
ATOM 1844 C C . PHE B 1 110 ? 21.394 28.413 -9.608 1.00 78.69 110 PHE B C 1
ATOM 1845 O O . PHE B 1 110 ? 21.450 29.217 -8.665 1.00 78.34 110 PHE B O 1
ATOM 1853 N N . ALA B 1 111 ? 21.929 27.194 -9.592 1.00 77.67 111 ALA B N 1
ATOM 1854 C CA . ALA B 1 111 ? 22.669 26.684 -8.453 1.00 76.52 111 ALA B CA 1
ATOM 1855 C C . ALA B 1 111 ? 23.763 27.661 -8.025 1.00 79.00 111 ALA B C 1
ATOM 1856 O O . ALA B 1 111 ? 23.885 28.014 -6.853 1.00 77.85 111 ALA B O 1
ATOM 1858 N N . ARG B 1 112 ? 24.572 28.097 -8.975 1.00 82.55 112 ARG B N 1
ATOM 1859 C CA . ARG B 1 112 ? 25.702 28.935 -8.625 1.00 85.73 112 ARG B CA 1
ATOM 1860 C C . ARG B 1 112 ? 25.275 30.221 -7.949 1.00 86.09 112 ARG B C 1
ATOM 1861 O O . ARG B 1 112 ? 25.839 30.617 -6.932 1.00 85.99 112 ARG B O 1
ATOM 1869 N N . GLU B 1 113 ? 24.284 30.881 -8.530 1.00 86.84 113 GLU B N 1
ATOM 1870 C CA . GLU B 1 113 ? 23.793 32.141 -7.998 1.00 87.74 113 GLU B CA 1
ATOM 1871 C C . GLU B 1 113 ? 23.248 31.926 -6.606 1.00 84.77 113 GLU B C 1
ATOM 1872 O O . GLU B 1 113 ? 23.434 32.751 -5.723 1.00 85.38 113 GLU B O 1
ATOM 1878 N N . GLN B 1 114 ? 22.566 30.811 -6.405 1.00 82.06 114 GLN B N 1
ATOM 1879 C CA . GLN B 1 114 ? 21.999 30.514 -5.103 1.00 79.98 114 GLN B CA 1
ATOM 1880 C C . GLN B 1 114 ? 23.068 30.291 -4.040 1.00 79.60 114 GLN B C 1
ATOM 1881 O O . GLN B 1 114 ? 23.011 30.858 -2.957 1.00 79.27 114 GLN B O 1
ATOM 1887 N N . VAL B 1 115 ? 24.034 29.440 -4.347 1.00 79.97 115 VAL B N 1
ATOM 1888 C CA . VAL B 1 115 ? 25.129 29.211 -3.435 1.00 80.24 115 VAL B CA 1
ATOM 1889 C C . VAL B 1 115 ? 25.803 30.541 -3.114 1.00 83.39 115 VAL B C 1
ATOM 1890 O O . VAL B 1 115 ? 26.155 30.809 -1.969 1.00 83.11 115 VAL B O 1
ATOM 1894 N N . SER B 1 116 ? 25.980 31.381 -4.126 1.00 86.76 116 SER B N 1
ATOM 1895 C CA . SER B 1 116 ? 26.756 32.592 -3.938 1.00 90.55 116 SER B CA 1
ATOM 1896 C C . SER B 1 116 ? 26.042 33.564 -3.012 1.00 91.01 116 SER B C 1
ATOM 1897 O O . SER B 1 116 ? 26.678 34.422 -2.421 1.00 92.73 116 SER B O 1
ATOM 1900 N N . ILE B 1 117 ? 24.726 33.431 -2.881 1.00 90.27 117 ILE B N 1
ATOM 1901 C CA . ILE B 1 117 ? 23.993 34.210 -1.878 1.00 91.26 117 ILE B CA 1
ATOM 1902 C C . ILE B 1 117 ? 24.658 34.088 -0.513 1.00 91.50 117 ILE B C 1
ATOM 1903 O O . ILE B 1 117 ? 24.769 35.055 0.216 1.00 92.89 117 ILE B O 1
ATOM 1908 N N . PHE B 1 118 ? 25.085 32.886 -0.159 1.00 91.21 118 PHE B N 1
ATOM 1909 C CA . PHE B 1 118 ? 25.611 32.642 1.175 1.00 92.31 118 PHE B CA 1
ATOM 1910 C C . PHE B 1 118 ? 27.110 32.417 1.217 1.00 95.87 118 PHE B C 1
ATOM 1911 O O . PHE B 1 118 ? 27.699 32.406 2.286 1.00 95.72 118 PHE B O 1
ATOM 1919 N N . PHE B 1 119 ? 27.750 32.249 0.070 1.00 45.59 119 PHE B N 1
ATOM 1920 C CA . PHE B 1 119 ? 29.185 31.881 0.119 1.00 48.91 119 PHE B CA 1
ATOM 1921 C C . PHE B 1 119 ? 30.118 32.738 -0.776 1.00 49.71 119 PHE B C 1
ATOM 1922 O O . PHE B 1 119 ? 29.906 32.813 -1.984 1.00 50.88 119 PHE B O 1
ATOM 1930 N N . PRO C 1 2 ? 36.709 32.968 35.001 1.00 82.59 2 PRO C N 1
ATOM 1931 C CA . PRO C 1 2 ? 35.970 33.245 36.225 1.00 80.34 2 PRO C CA 1
ATOM 1932 C C . PRO C 1 2 ? 35.706 31.949 36.970 1.00 76.28 2 PRO C C 1
ATOM 1933 O O . PRO C 1 2 ? 35.465 30.915 36.362 1.00 74.25 2 PRO C O 1
ATOM 1937 N N . LYS C 1 3 ? 35.754 32.016 38.292 1.00 75.57 3 LYS C N 1
ATOM 1938 C CA . LYS C 1 3 ? 35.593 30.836 39.123 1.00 72.42 3 LYS C CA 1
ATOM 1939 C C . LYS C 1 3 ? 34.271 30.886 39.854 1.00 71.11 3 LYS C C 1
ATOM 1940 O O . LYS C 1 3 ? 33.854 31.925 40.312 1.00 73.22 3 LYS C O 1
ATOM 1946 N N . ILE C 1 4 ? 33.604 29.761 39.969 1.00 68.84 4 ILE C N 1
ATOM 1947 C CA . ILE C 1 4 ? 32.350 29.728 40.684 1.00 68.43 4 ILE C CA 1
ATOM 1948 C C . ILE C 1 4 ? 32.422 28.769 41.853 1.00 67.51 4 ILE C C 1
ATOM 1949 O O . ILE C 1 4 ? 32.982 27.678 41.765 1.00 66.37 4 ILE C O 1
ATOM 1954 N N . GLN C 1 5 ? 31.843 29.193 42.961 1.00 68.85 5 GLN C N 1
ATOM 1955 C CA . GLN C 1 5 ? 31.739 28.364 44.142 1.00 68.73 5 GLN C CA 1
ATOM 1956 C C . GLN C 1 5 ? 30.255 28.037 44.355 1.00 69.30 5 GLN C C 1
ATOM 1957 O O . GLN C 1 5 ? 29.471 28.921 44.682 1.00 71.37 5 GLN C O 1
ATOM 1963 N N . THR C 1 6 ? 29.856 26.787 44.140 1.00 68.22 6 THR C N 1
ATOM 1964 C CA . THR C 1 6 ? 28.489 26.388 44.470 1.00 69.77 6 THR C CA 1
ATOM 1965 C C . THR C 1 6 ? 28.481 25.414 45.604 1.00 71.17 6 THR C C 1
ATOM 1966 O O . THR C 1 6 ? 29.308 24.514 45.667 1.00 70.34 6 THR C O 1
ATOM 1970 N N . TYR C 1 7 ? 27.511 25.585 46.487 1.00 74.15 7 TYR C N 1
ATOM 1971 C CA . TYR C 1 7 ? 27.312 24.668 47.588 1.00 76.42 7 TYR C CA 1
ATOM 1972 C C . TYR C 1 7 ? 26.157 23.761 47.244 1.00 76.99 7 TYR C C 1
ATOM 1973 O O . TYR C 1 7 ? 25.002 24.172 47.285 1.00 78.98 7 TYR C O 1
ATOM 1982 N N . VAL C 1 8 ? 26.482 22.533 46.861 1.00 75.87 8 VAL C N 1
ATOM 1983 C CA . VAL C 1 8 ? 25.485 21.587 46.373 1.00 76.57 8 VAL C CA 1
ATOM 1984 C C . VAL C 1 8 ? 25.218 20.535 47.427 1.00 80.17 8 VAL C C 1
ATOM 1985 O O . VAL C 1 8 ? 25.920 20.474 48.443 1.00 81.58 8 VAL C O 1
ATOM 1989 N N . ASN C 1 9 ? 24.202 19.710 47.199 1.00 82.21 9 ASN C N 1
ATOM 1990 C CA . ASN C 1 9 ? 23.902 18.651 48.151 1.00 86.50 9 ASN C CA 1
ATOM 1991 C C . ASN C 1 9 ? 24.745 17.424 47.872 1.00 85.61 9 ASN C C 1
ATOM 1992 O O . ASN C 1 9 ? 25.417 17.337 46.837 1.00 81.91 9 ASN C O 1
ATOM 1997 N N . ASN C 1 10 ? 24.717 16.479 48.803 1.00 89.63 10 ASN C N 1
ATOM 1998 C CA . ASN C 1 10 ? 25.525 15.277 48.670 1.00 89.80 10 ASN C CA 1
ATOM 1999 C C . ASN C 1 10 ? 25.249 14.459 47.408 1.00 88.83 10 ASN C C 1
ATOM 2000 O O . ASN C 1 10 ? 26.173 13.917 46.804 1.00 86.71 10 ASN C O 1
ATOM 2005 N N . ASN C 1 11 ? 23.980 14.378 47.017 1.00 90.94 11 ASN C N 1
ATOM 2006 C CA . ASN C 1 11 ? 23.605 13.726 45.765 1.00 90.76 11 ASN C CA 1
ATOM 2007 C C . ASN C 1 11 ? 24.406 14.239 44.600 1.00 85.77 11 ASN C C 1
ATOM 2008 O O . ASN C 1 11 ? 25.215 13.528 44.010 1.00 85.05 11 ASN C O 1
ATOM 2013 N N . VAL C 1 12 ? 24.135 15.487 44.255 1.00 83.13 12 VAL C N 1
ATOM 2014 C CA . VAL C 1 12 ? 24.830 16.144 43.172 1.00 79.15 12 VAL C CA 1
ATOM 2015 C C . VAL C 1 12 ? 26.332 15.871 43.258 1.00 77.53 12 VAL C C 1
ATOM 2016 O O . VAL C 1 12 ? 26.943 15.393 42.306 1.00 76.50 12 VAL C O 1
ATOM 2020 N N . TYR C 1 13 ? 26.922 16.161 44.411 1.00 77.79 13 TYR C N 1
ATOM 2021 C CA . TYR C 1 13 ? 28.352 15.950 44.599 1.00 76.54 13 TYR C CA 1
ATOM 2022 C C . TYR C 1 13 ? 28.809 14.537 44.201 1.00 78.07 13 TYR C C 1
ATOM 2023 O O . TYR C 1 13 ? 29.747 14.358 43.415 1.00 76.43 13 TYR C O 1
ATOM 2032 N N . GLU C 1 14 ? 28.155 13.529 44.761 1.00 81.85 14 GLU C N 1
ATOM 2033 C CA . GLU C 1 14 ? 28.508 12.155 44.440 1.00 84.41 14 GLU C CA 1
ATOM 2034 C C . GLU C 1 14 ? 28.509 11.957 42.933 1.00 83.06 14 GLU C C 1
ATOM 2035 O O . GLU C 1 14 ? 29.481 11.469 42.352 1.00 83.07 14 GLU C O 1
ATOM 2041 N N . GLN C 1 15 ? 27.403 12.341 42.306 1.00 82.48 15 GLN C N 1
ATOM 2042 C CA . GLN C 1 15 ? 27.206 12.117 40.886 1.00 81.58 15 GLN C CA 1
ATOM 2043 C C . GLN C 1 15 ? 28.356 12.680 40.077 1.00 78.37 15 GLN C C 1
ATOM 2044 O O . GLN C 1 15 ? 28.811 12.070 39.101 1.00 79.10 15 GLN C O 1
ATOM 2050 N N . ILE C 1 16 ? 28.823 13.851 40.481 1.00 75.14 16 ILE C N 1
ATOM 2051 C CA . ILE C 1 16 ? 29.874 14.513 39.744 1.00 72.67 16 ILE C CA 1
ATOM 2052 C C . ILE C 1 16 ? 31.213 13.864 40.002 1.00 73.08 16 ILE C C 1
ATOM 2053 O O . ILE C 1 16 ? 31.937 13.552 39.065 1.00 73.60 16 ILE C O 1
ATOM 2058 N N . THR C 1 17 ? 31.559 13.661 41.266 1.00 73.18 17 THR C N 1
ATOM 2059 C CA . THR C 1 17 ? 32.843 13.048 41.540 1.00 74.03 17 THR C CA 1
ATOM 2060 C C . THR C 1 17 ? 32.869 11.673 40.865 1.00 76.82 17 THR C C 1
ATOM 2061 O O . THR C 1 17 ? 33.921 11.208 40.419 1.00 77.75 17 THR C O 1
ATOM 2065 N N . ASP C 1 18 ? 31.700 11.040 40.773 1.00 78.66 18 ASP C N 1
ATOM 2066 C CA . ASP C 1 18 ? 31.558 9.776 40.051 1.00 81.96 18 ASP C CA 1
ATOM 2067 C C . ASP C 1 18 ? 31.918 9.954 38.580 1.00 81.57 18 ASP C C 1
ATOM 2068 O O . ASP C 1 18 ? 32.625 9.136 37.992 1.00 83.82 18 ASP C O 1
ATOM 2073 N N . LEU C 1 19 ? 31.424 11.036 37.990 1.00 79.21 19 LEU C N 1
ATOM 2074 C CA . LEU C 1 19 ? 31.683 11.320 36.587 1.00 79.49 19 LEU C CA 1
ATOM 2075 C C . LEU C 1 19 ? 33.152 11.539 36.294 1.00 79.25 19 LEU C C 1
ATOM 2076 O O . LEU C 1 19 ? 33.661 11.095 35.276 1.00 81.93 19 LEU C O 1
ATOM 2081 N N . VAL C 1 20 ? 33.830 12.235 37.188 1.00 76.89 20 VAL C N 1
ATOM 2082 C CA . VAL C 1 20 ? 35.256 12.437 37.045 1.00 77.11 20 VAL C CA 1
ATOM 2083 C C . VAL C 1 20 ? 35.932 11.080 36.993 1.00 80.85 20 VAL C C 1
ATOM 2084 O O . VAL C 1 20 ? 36.699 10.792 36.069 1.00 83.36 20 VAL C O 1
ATOM 2088 N N . THR C 1 21 ? 35.637 10.241 37.981 1.00 82.05 21 THR C N 1
ATOM 2089 C CA . THR C 1 21 ? 36.174 8.899 37.994 1.00 86.25 21 THR C CA 1
ATOM 2090 C C . THR C 1 21 ? 35.918 8.253 36.639 1.00 89.93 21 THR C C 1
ATOM 2091 O O . THR C 1 21 ? 36.848 7.836 35.954 1.00 92.54 21 THR C O 1
ATOM 2095 N N . ILE C 1 22 ? 34.647 8.180 36.258 1.00 90.76 22 ILE C N 1
ATOM 2096 C CA . ILE C 1 22 ? 34.265 7.524 35.012 1.00 95.10 22 ILE C CA 1
ATOM 2097 C C . ILE C 1 22 ? 35.187 7.952 33.880 1.00 96.65 22 ILE C C 1
ATOM 2098 O O . ILE C 1 22 ? 35.695 7.113 33.126 1.00 100.86 22 ILE C O 1
ATOM 2103 N N . ARG C 1 23 ? 35.395 9.263 33.770 1.00 93.74 23 ARG C N 1
ATOM 2104 C CA . ARG C 1 23 ? 36.160 9.829 32.671 1.00 95.83 23 ARG C CA 1
ATOM 2105 C C . ARG C 1 23 ? 37.617 9.367 32.676 1.00 98.54 23 ARG C C 1
ATOM 2106 O O . ARG C 1 23 ? 38.058 8.685 31.739 1.00 103.25 23 ARG C O 1
ATOM 2114 N N . LYS C 1 24 ? 38.368 9.730 33.715 1.00 95.99 24 LYS C N 1
ATOM 2115 C CA . LYS C 1 24 ? 39.753 9.277 33.805 1.00 98.89 24 LYS C CA 1
ATOM 2116 C C . LYS C 1 24 ? 39.842 7.828 33.354 1.00 104.23 24 LYS C C 1
ATOM 2117 O O . LYS C 1 24 ? 40.763 7.425 32.648 1.00 108.40 24 LYS C O 1
ATOM 2123 N N . GLN C 1 25 ? 38.858 7.054 33.783 1.00 104.68 25 GLN C N 1
ATOM 2124 C CA . GLN C 1 25 ? 38.785 5.643 33.490 1.00 110.06 25 GLN C CA 1
ATOM 2125 C C . GLN C 1 25 ? 38.555 5.406 31.999 1.00 114.37 25 GLN C C 1
ATOM 2126 O O . GLN C 1 25 ? 38.736 4.295 31.502 1.00 119.82 25 GLN C O 1
ATOM 2132 N N . GLU C 1 26 ? 38.156 6.455 31.286 1.00 112.44 26 GLU C N 1
ATOM 2133 C CA . GLU C 1 26 ? 37.959 6.359 29.840 1.00 116.83 26 GLU C CA 1
ATOM 2134 C C . GLU C 1 26 ? 39.115 7.010 29.084 1.00 118.94 26 GLU C C 1
ATOM 2135 O O . GLU C 1 26 ? 38.953 7.451 27.945 1.00 121.36 26 GLU C O 1
ATOM 2141 N N . GLY C 1 27 ? 40.279 7.074 29.725 1.00 118.50 27 GLY C N 1
ATOM 2142 C CA . GLY C 1 27 ? 41.443 7.734 29.139 1.00 120.56 27 GLY C CA 1
ATOM 2143 C C . GLY C 1 27 ? 41.450 9.244 29.341 1.00 115.73 27 GLY C C 1
ATOM 2144 O O . GLY C 1 27 ? 42.515 9.864 29.338 1.00 116.33 27 GLY C O 1
ATOM 2145 N N . ILE C 1 28 ? 40.266 9.836 29.515 1.00 111.33 28 ILE C N 1
ATOM 2146 C CA . ILE C 1 28 ? 40.141 11.295 29.657 1.00 107.18 28 ILE C CA 1
ATOM 2147 C C . ILE C 1 28 ? 40.977 11.824 30.825 1.00 103.73 28 ILE C C 1
ATOM 2148 O O . ILE C 1 28 ? 40.470 12.460 31.739 1.00 98.62 28 ILE C O 1
ATOM 2153 N N . GLU C 1 29 ? 42.267 11.518 30.771 1.00 107.10 29 GLU C N 1
ATOM 2154 C CA . GLU C 1 29 ? 43.273 12.043 31.680 1.00 105.28 29 GLU C CA 1
ATOM 2155 C C . GLU C 1 29 ? 42.829 13.262 32.475 1.00 99.62 29 GLU C C 1
ATOM 2156 O O . GLU C 1 29 ? 42.606 13.179 33.679 1.00 96.00 29 GLU C O 1
ATOM 2162 N N . GLU C 1 30 ? 42.721 14.394 31.780 1.00 99.46 30 GLU C N 1
ATOM 2163 C CA . GLU C 1 30 ? 42.543 15.707 32.399 1.00 95.17 30 GLU C CA 1
ATOM 2164 C C . GLU C 1 30 ? 41.176 15.942 33.038 1.00 90.03 30 GLU C C 1
ATOM 2165 O O . GLU C 1 30 ? 40.832 17.074 33.372 1.00 87.54 30 GLU C O 1
ATOM 2171 N N . ALA C 1 31 ? 40.393 14.891 33.224 1.00 88.91 31 ALA C N 1
ATOM 2172 C CA . ALA C 1 31 ? 39.098 15.070 33.855 1.00 84.72 31 ALA C CA 1
ATOM 2173 C C . ALA C 1 31 ? 39.281 15.617 35.273 1.00 81.10 31 ALA C C 1
ATOM 2174 O O . ALA C 1 31 ? 40.165 15.185 36.024 1.00 81.37 31 ALA C O 1
ATOM 2176 N N . SER C 1 32 ? 38.453 16.581 35.639 1.00 77.81 32 SER C N 1
ATOM 2177 C CA . SER C 1 32 ? 38.542 17.126 36.979 1.00 75.14 32 SER C CA 1
ATOM 2178 C C . SER C 1 32 ? 37.193 17.581 37.484 1.00 72.68 32 SER C C 1
ATOM 2179 O O . SER C 1 32 ? 36.236 17.693 36.723 1.00 72.69 32 SER C O 1
ATOM 2182 N N . LEU C 1 33 ? 37.129 17.833 38.783 1.00 71.06 33 LEU C N 1
ATOM 2183 C CA . LEU C 1 33 ? 35.915 18.303 39.413 1.00 69.61 33 LEU C CA 1
ATOM 2184 C C . LEU C 1 33 ? 35.389 19.555 38.709 1.00 68.81 33 LEU C C 1
ATOM 2185 O O . LEU C 1 33 ? 34.307 19.550 38.123 1.00 68.75 33 LEU C O 1
ATOM 2190 N N . SER C 1 34 ? 36.169 20.625 38.757 1.00 68.51 34 SER C N 1
ATOM 2191 C CA . SER C 1 34 ? 35.735 21.877 38.179 1.00 68.39 34 SER C CA 1
ATOM 2192 C C . SER C 1 34 ? 35.458 21.631 36.721 1.00 69.55 34 SER C C 1
ATOM 2193 O O . SER C 1 34 ? 34.374 21.875 36.209 1.00 69.15 34 SER C O 1
ATOM 2196 N N . ASN C 1 35 ? 36.496 21.146 36.072 1.00 71.61 35 ASN C N 1
ATOM 2197 C CA . ASN C 1 35 ? 36.463 20.638 34.724 1.00 73.85 35 ASN C CA 1
ATOM 2198 C C . ASN C 1 35 ? 35.121 20.028 34.287 1.00 73.61 35 ASN C C 1
ATOM 2199 O O . ASN C 1 35 ? 34.538 20.443 33.292 1.00 74.45 35 ASN C O 1
ATOM 2204 N N . VAL C 1 36 ? 34.636 19.040 35.041 1.00 72.68 36 VAL C N 1
ATOM 2205 C CA . VAL C 1 36 ? 33.373 18.369 34.732 1.00 72.60 36 VAL C CA 1
ATOM 2206 C C . VAL C 1 36 ? 32.149 19.193 35.082 1.00 70.92 36 VAL C C 1
ATOM 2207 O O . VAL C 1 36 ? 31.174 19.195 34.332 1.00 71.96 36 VAL C O 1
ATOM 2211 N N . SER C 1 37 ? 32.187 19.884 36.212 1.00 68.94 37 SER C N 1
ATOM 2212 C CA . SER C 1 37 ? 31.065 20.736 36.590 1.00 67.84 37 SER C CA 1
ATOM 2213 C C . SER C 1 37 ? 30.840 21.810 35.541 1.00 68.51 37 SER C C 1
ATOM 2214 O O . SER C 1 37 ? 29.714 22.202 35.275 1.00 68.65 37 SER C O 1
ATOM 2217 N N . SER C 1 38 ? 31.924 22.300 34.961 1.00 69.68 38 SER C N 1
ATOM 2218 C CA . SER C 1 38 ? 31.827 23.330 33.944 1.00 71.23 38 SER C CA 1
ATOM 2219 C C . SER C 1 38 ? 31.026 22.752 32.788 1.00 73.02 38 SER C C 1
ATOM 2220 O O . SER C 1 38 ? 30.028 23.329 32.344 1.00 73.27 38 SER C O 1
ATOM 2223 N N . MET C 1 39 ? 31.449 21.587 32.312 1.00 74.50 39 MET C N 1
ATOM 2224 C CA . MET C 1 39 ? 30.751 20.947 31.229 1.00 76.62 39 MET C CA 1
ATOM 2225 C C . MET C 1 39 ? 29.281 20.758 31.592 1.00 75.26 39 MET C C 1
ATOM 2226 O O . MET C 1 39 ? 28.407 20.925 30.743 1.00 76.80 39 MET C O 1
ATOM 2231 N N . LEU C 1 40 ? 29.001 20.418 32.844 1.00 72.98 40 LEU C N 1
ATOM 2232 C CA . LEU C 1 40 ? 27.625 20.188 33.251 1.00 72.44 40 LEU C CA 1
ATOM 2233 C C . LEU C 1 40 ? 26.824 21.478 33.281 1.00 72.06 40 LEU C C 1
ATOM 2234 O O . LEU C 1 40 ? 25.637 21.479 32.966 1.00 72.81 40 LEU C O 1
ATOM 2239 N N . LEU C 1 41 ? 27.468 22.571 33.679 1.00 71.41 41 LEU C N 1
ATOM 2240 C CA . LEU C 1 41 ? 26.823 23.877 33.719 1.00 71.51 41 LEU C CA 1
ATOM 2241 C C . LEU C 1 41 ? 26.473 24.291 32.300 1.00 74.03 41 LEU C C 1
ATOM 2242 O O . LEU C 1 41 ? 25.355 24.722 32.006 1.00 74.69 41 LEU C O 1
ATOM 2247 N N . GLU C 1 42 ? 27.451 24.163 31.417 1.00 76.03 42 GLU C N 1
ATOM 2248 C CA . GLU C 1 42 ? 27.249 24.493 30.032 1.00 79.39 42 GLU C CA 1
ATOM 2249 C C . GLU C 1 42 ? 26.004 23.750 29.576 1.00 80.12 42 GLU C C 1
ATOM 2250 O O . GLU C 1 42 ? 25.107 24.330 28.965 1.00 81.29 42 GLU C O 1
ATOM 2256 N N . LEU C 1 43 ? 25.952 22.463 29.898 1.00 80.01 43 LEU C N 1
ATOM 2257 C CA . LEU C 1 43 ? 24.862 21.599 29.458 1.00 81.73 43 LEU C CA 1
ATOM 2258 C C . LEU C 1 43 ? 23.537 22.084 30.031 1.00 81.33 43 LEU C C 1
ATOM 2259 O O . LEU C 1 43 ? 22.544 22.202 29.308 1.00 82.87 43 LEU C O 1
ATOM 2264 N N . GLY C 1 44 ? 23.536 22.381 31.327 1.00 79.82 44 GLY C N 1
ATOM 2265 C CA . GLY C 1 44 ? 22.329 22.816 32.006 1.00 80.76 44 GLY C CA 1
ATOM 2266 C C . GLY C 1 44 ? 21.777 24.105 31.440 1.00 82.68 44 GLY C C 1
ATOM 2267 O O . GLY C 1 44 ? 20.569 24.253 31.287 1.00 83.76 44 GLY C O 1
ATOM 2268 N N . LEU C 1 45 ? 22.665 25.045 31.139 1.00 83.98 45 LEU C N 1
ATOM 2269 C CA . LEU C 1 45 ? 22.265 26.304 30.528 1.00 86.83 45 LEU C CA 1
ATOM 2270 C C . LEU C 1 45 ? 21.541 26.079 29.212 1.00 90.56 45 LEU C C 1
ATOM 2271 O O . LEU C 1 45 ? 20.471 26.637 28.971 1.00 91.50 45 LEU C O 1
ATOM 2276 N N . ARG C 1 46 ? 22.137 25.255 28.360 1.00 93.77 46 ARG C N 1
ATOM 2277 C CA . ARG C 1 46 ? 21.574 24.980 27.054 1.00 98.95 46 ARG C CA 1
ATOM 2278 C C . ARG C 1 46 ? 20.128 24.537 27.162 1.00 100.68 46 ARG C C 1
ATOM 2279 O O . ARG C 1 46 ? 19.267 25.049 26.461 1.00 102.72 46 ARG C O 1
ATOM 2287 N N . VAL C 1 47 ? 19.857 23.596 28.054 1.00 101.36 47 VAL C N 1
ATOM 2288 C CA . VAL C 1 47 ? 18.495 23.125 28.240 1.00 104.62 47 VAL C CA 1
ATOM 2289 C C . VAL C 1 47 ? 17.628 24.243 28.770 1.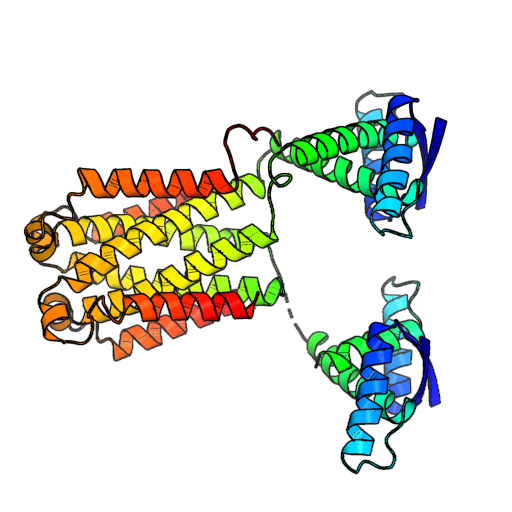00 106.65 47 VAL C C 1
ATOM 2290 O O . VAL C 1 47 ? 16.528 24.478 28.275 1.00 108.54 47 VAL C O 1
ATOM 2294 N N . TYR C 1 48 ? 18.130 24.949 29.774 1.00 57.50 48 TYR C N 1
ATOM 2295 C CA . TYR C 1 48 ? 17.370 26.074 30.314 1.00 61.55 48 TYR C CA 1
ATOM 2296 C C . TYR C 1 48 ? 16.927 27.019 29.189 1.00 63.72 48 TYR C C 1
ATOM 2297 O O . TYR C 1 48 ? 15.731 27.308 29.045 1.00 63.93 48 TYR C O 1
ATOM 2306 N N . MET C 1 49 ? 17.902 27.495 28.413 1.00 66.38 49 MET C N 1
ATOM 2307 C CA . MET C 1 49 ? 17.630 28.274 27.220 1.00 69.40 49 MET C CA 1
ATOM 2308 C C . MET C 1 49 ? 16.577 27.590 26.354 1.00 70.53 49 MET C C 1
ATOM 2309 O O . MET C 1 49 ? 15.497 28.139 26.124 1.00 70.80 49 MET C O 1
ATOM 2314 N N . ILE C 1 50 ? 16.889 26.388 25.875 1.00 71.91 50 ILE C N 1
ATOM 2315 C CA . ILE C 1 50 ? 15.950 25.626 25.061 1.00 73.32 50 ILE C CA 1
ATOM 2316 C C . ILE C 1 50 ? 14.550 25.638 25.669 1.00 74.46 50 ILE C C 1
ATOM 2317 O O . ILE C 1 50 ? 13.588 25.981 24.990 1.00 74.78 50 ILE C O 1
ATOM 2322 N N . GLN C 1 51 ? 14.425 25.262 26.939 1.00 75.75 51 GLN C N 1
ATOM 2323 C CA . GLN C 1 51 ? 13.103 25.242 27.582 1.00 77.24 51 GLN C CA 1
ATOM 2324 C C . GLN C 1 51 ? 12.458 26.612 27.476 1.00 77.93 51 GLN C C 1
ATOM 2325 O O . GLN C 1 51 ? 11.269 26.744 27.180 1.00 77.85 51 GLN C O 1
ATOM 2331 N N . GLN C 1 52 ? 13.277 27.625 27.742 1.00 79.02 52 GLN C N 1
ATOM 2332 C CA . GLN C 1 52 ? 12.897 29.030 27.668 1.00 80.02 52 GLN C CA 1
ATOM 2333 C C . GLN C 1 52 ? 12.274 29.352 26.333 1.00 80.30 52 GLN C C 1
ATOM 2334 O O . GLN C 1 52 ? 11.122 29.800 26.248 1.00 80.15 52 GLN C O 1
ATOM 2340 N N . GLU C 1 53 ? 13.100 29.159 25.304 1.00 80.99 53 GLU C N 1
ATOM 2341 C CA . GLU C 1 53 ? 12.756 29.425 23.922 1.00 81.87 53 GLU C CA 1
ATOM 2342 C C . GLU C 1 53 ? 11.472 28.724 23.552 1.00 82.11 53 GLU C C 1
ATOM 2343 O O . GLU C 1 53 ? 10.651 29.251 22.808 1.00 81.65 53 GLU C O 1
ATOM 2349 N N . LYS C 1 54 ? 11.303 27.530 24.097 1.00 83.08 54 LYS C N 1
ATOM 2350 C CA . LYS C 1 54 ? 10.103 26.750 23.871 1.00 84.30 54 LYS C CA 1
ATOM 2351 C C . LYS C 1 54 ? 8.875 27.570 24.274 1.00 84.76 54 LYS C C 1
ATOM 2352 O O . LYS C 1 54 ? 8.191 28.128 23.425 1.00 84.76 54 LYS C O 1
ATOM 2358 N N . ARG C 1 55 ? 8.619 27.678 25.574 1.00 85.67 55 ARG C N 1
ATOM 2359 C CA . ARG C 1 55 ? 7.410 28.348 26.060 1.00 86.18 55 ARG C CA 1
ATOM 2360 C C . ARG C 1 55 ? 7.214 29.772 25.533 1.00 85.87 55 ARG C C 1
ATOM 2361 O O . ARG C 1 55 ? 6.110 30.295 25.623 1.00 86.15 55 ARG C O 1
ATOM 2369 N N . GLU C 1 56 ? 8.264 30.398 24.997 1.00 85.46 56 GLU C N 1
ATOM 2370 C CA . GLU C 1 56 ? 8.118 31.686 24.273 1.00 84.82 56 GLU C CA 1
ATOM 2371 C C . GLU C 1 56 ? 7.549 31.483 22.862 1.00 83.67 56 GLU C C 1
ATOM 2372 O O . GLU C 1 56 ? 6.518 30.834 22.692 1.00 83.32 56 GLU C O 1
ATOM 2378 N N . GLY C 1 57 ? 8.217 32.053 21.857 1.00 82.49 57 GLY C N 1
ATOM 2379 C CA . GLY C 1 57 ? 7.906 31.733 20.449 1.00 80.93 57 GLY C CA 1
ATOM 2380 C C . GLY C 1 57 ? 8.580 30.410 20.097 1.00 79.42 57 GLY C C 1
ATOM 2381 O O . GLY C 1 57 ? 8.778 29.580 20.997 1.00 79.68 57 GLY C O 1
ATOM 2382 N N . GLY C 1 58 ? 8.910 30.201 18.811 1.00 77.46 58 GLY C N 1
ATOM 2383 C CA . GLY C 1 58 ? 9.940 29.210 18.395 1.00 74.30 58 GLY C CA 1
ATOM 2384 C C . GLY C 1 58 ? 11.251 29.849 18.834 1.00 72.22 58 GLY C C 1
ATOM 2385 O O . GLY C 1 58 ? 11.212 30.706 19.718 1.00 72.45 58 GLY C O 1
ATOM 2386 N N . PHE C 1 59 ? 12.408 29.532 18.246 1.00 69.62 59 PHE C N 1
ATOM 2387 C CA . PHE C 1 59 ? 12.616 28.677 17.085 1.00 66.85 59 PHE C CA 1
ATOM 2388 C C . PHE C 1 59 ? 12.758 27.248 17.596 1.00 65.00 59 PHE C C 1
ATOM 2389 O O . PHE C 1 59 ? 11.821 26.751 18.220 1.00 66.01 59 PHE C O 1
ATOM 2397 N N . ASN C 1 60 ? 13.877 26.567 17.374 1.00 61.39 60 ASN C N 1
ATOM 2398 C CA . ASN C 1 60 ? 13.906 25.168 17.821 1.00 57.83 60 ASN C CA 1
ATOM 2399 C C . ASN C 1 60 ? 14.662 24.136 16.965 1.00 54.77 60 ASN C C 1
ATOM 2400 O O . ASN C 1 60 ? 14.050 23.233 16.407 1.00 55.02 60 ASN C O 1
ATOM 2405 N N . GLN C 1 61 ? 15.981 24.243 16.899 1.00 83.50 61 GLN C N 1
ATOM 2406 C CA . GLN C 1 61 ? 16.796 23.345 16.085 1.00 78.88 61 GLN C CA 1
ATOM 2407 C C . GLN C 1 61 ? 16.211 21.971 15.889 1.00 76.62 61 GLN C C 1
ATOM 2408 O O . GLN C 1 61 ? 16.119 21.473 14.768 1.00 75.00 61 GLN C O 1
ATOM 2414 N N . MET C 1 62 ? 15.837 21.336 16.985 1.00 75.45 62 MET C N 1
ATOM 2415 C CA . MET C 1 62 ? 15.513 19.929 16.917 1.00 73.56 62 MET C CA 1
ATOM 2416 C C . MET C 1 62 ? 14.262 19.709 16.082 1.00 70.66 62 MET C C 1
ATOM 2417 O O . MET C 1 62 ? 14.215 18.825 15.232 1.00 69.31 62 MET C O 1
ATOM 2422 N N . GLU C 1 63 ? 13.250 20.529 16.321 1.00 68.79 63 GLU C N 1
ATOM 2423 C CA . GLU C 1 63 ? 12.001 20.386 15.604 1.00 66.35 63 GLU C CA 1
ATOM 2424 C C . GLU C 1 63 ? 12.228 20.574 14.101 1.00 63.57 63 GLU C C 1
ATOM 2425 O O . GLU C 1 63 ? 11.602 19.899 13.275 1.00 62.96 63 GLU C O 1
ATOM 2431 N N . TYR C 1 64 ? 13.135 21.496 13.777 1.00 61.42 64 TYR C N 1
ATOM 2432 C CA . TYR C 1 64 ? 13.509 21.853 12.428 1.00 58.50 64 TYR C CA 1
ATOM 2433 C C . TYR C 1 64 ? 14.307 20.738 11.780 1.00 57.63 64 TYR C C 1
ATOM 2434 O O . TYR C 1 64 ? 14.036 20.345 10.654 1.00 56.59 64 TYR C O 1
ATOM 2443 N N . ASN C 1 65 ? 15.314 20.228 12.481 1.00 57.77 65 ASN C N 1
ATOM 2444 C CA . ASN C 1 65 ? 16.075 19.097 11.960 1.00 56.85 65 ASN C CA 1
ATOM 2445 C C . ASN C 1 65 ? 15.153 17.955 11.611 1.00 56.11 65 ASN C C 1
ATOM 2446 O O . ASN C 1 65 ? 15.330 17.283 10.581 1.00 55.76 65 ASN C O 1
ATOM 2451 N N . LYS C 1 66 ? 14.166 17.725 12.464 1.00 55.79 66 LYS C N 1
ATOM 2452 C CA . LYS C 1 66 ? 13.222 16.657 12.225 1.00 55.15 66 LYS C CA 1
ATOM 2453 C C . LYS C 1 66 ? 12.402 16.910 10.930 1.00 54.19 66 LYS C C 1
ATOM 2454 O O . LYS C 1 66 ? 12.293 16.025 10.058 1.00 53.47 66 LYS C O 1
ATOM 2460 N N . LEU C 1 67 ? 11.849 18.115 10.781 1.00 53.40 67 LEU C N 1
ATOM 2461 C CA . LEU C 1 67 ? 11.050 18.402 9.601 1.00 52.60 67 LEU C CA 1
ATOM 2462 C C . LEU C 1 67 ? 11.885 18.278 8.317 1.00 52.12 67 LEU C C 1
ATOM 2463 O O . LEU C 1 67 ? 11.384 17.862 7.254 1.00 52.13 67 LEU C O 1
ATOM 2468 N N . MET C 1 68 ? 13.149 18.665 8.388 1.00 51.88 68 MET C N 1
ATOM 2469 C CA . MET C 1 68 ? 13.956 18.625 7.191 1.00 51.52 68 MET C CA 1
ATOM 2470 C C . MET C 1 68 ? 14.245 17.174 6.853 1.00 51.76 68 MET C C 1
ATOM 2471 O O . MET C 1 68 ? 14.190 16.775 5.682 1.00 51.70 68 MET C O 1
ATOM 2476 N N . LEU C 1 69 ? 14.522 16.367 7.876 1.00 52.15 69 LEU C N 1
ATOM 2477 C CA . LEU C 1 69 ? 14.810 14.959 7.630 1.00 51.78 69 LEU C CA 1
ATOM 2478 C C . LEU C 1 69 ? 13.602 14.291 7.013 1.00 51.59 69 LEU C C 1
ATOM 2479 O O . LEU C 1 69 ? 13.741 13.414 6.157 1.00 51.86 69 LEU C O 1
ATOM 2484 N N . GLU C 1 70 ? 12.410 14.700 7.427 1.00 51.60 70 GLU C N 1
ATOM 2485 C CA . GLU C 1 70 ? 11.219 14.095 6.876 1.00 51.73 70 GLU C CA 1
ATOM 2486 C C . GLU C 1 70 ? 11.083 14.450 5.402 1.00 51.11 70 GLU C C 1
ATOM 2487 O O . GLU C 1 70 ? 10.995 13.590 4.514 1.00 50.74 70 GLU C O 1
ATOM 2493 N N . ASN C 1 71 ? 11.050 15.745 5.143 1.00 51.03 71 ASN C N 1
ATOM 2494 C CA . ASN C 1 71 ? 10.920 16.214 3.779 1.00 50.73 71 ASN C CA 1
ATOM 2495 C C . ASN C 1 71 ? 11.967 15.588 2.884 1.00 50.19 71 ASN C C 1
ATOM 2496 O O . ASN C 1 71 ? 11.642 15.068 1.812 1.00 50.45 71 ASN C O 1
ATOM 2501 N N . VAL C 1 72 ? 13.220 15.605 3.319 1.00 49.79 72 VAL C N 1
ATOM 2502 C CA . VAL C 1 72 ? 14.260 14.987 2.509 1.00 49.43 72 VAL C CA 1
ATOM 2503 C C . VAL C 1 72 ? 13.998 13.498 2.293 1.00 49.48 72 VAL C C 1
ATOM 2504 O O . VAL C 1 72 ? 14.098 12.985 1.177 1.00 49.43 72 VAL C O 1
ATOM 2508 N N . SER C 1 73 ? 13.648 12.800 3.358 1.00 49.52 73 SER C N 1
ATOM 2509 C CA . SER C 1 73 ? 13.406 11.376 3.211 1.00 50.13 73 SER C CA 1
ATOM 2510 C C . SER C 1 73 ? 12.258 11.110 2.240 1.00 49.76 73 SER C C 1
ATOM 2511 O O . SER C 1 73 ? 12.323 10.256 1.363 1.00 49.91 73 SER C O 1
ATOM 2514 N N . ARG C 1 74 ? 11.205 11.880 2.410 1.00 49.65 74 ARG C N 1
ATOM 2515 C CA . ARG C 1 74 ? 10.034 11.776 1.588 1.00 49.66 74 ARG C CA 1
ATOM 2516 C C . ARG C 1 74 ? 10.388 11.990 0.113 1.00 49.28 74 ARG C C 1
ATOM 2517 O O . ARG C 1 74 ? 10.070 11.172 -0.763 1.00 49.39 74 ARG C O 1
ATOM 2525 N N . VAL C 1 75 ? 11.051 13.101 -0.162 1.00 48.47 75 VAL C N 1
ATOM 2526 C CA . VAL C 1 75 ? 11.500 13.386 -1.496 1.00 48.14 75 VAL C CA 1
ATOM 2527 C C . VAL C 1 75 ? 12.281 12.211 -2.069 1.00 48.63 75 VAL C C 1
ATOM 2528 O O . VAL C 1 75 ? 12.083 11.817 -3.223 1.00 49.07 75 VAL C O 1
ATOM 2532 N N . ARG C 1 76 ? 13.157 11.630 -1.260 1.00 48.80 76 ARG C N 1
ATOM 2533 C CA . ARG C 1 76 ? 13.986 10.547 -1.755 1.00 49.27 76 ARG C CA 1
ATOM 2534 C C . ARG C 1 76 ? 13.178 9.323 -2.144 1.00 49.01 76 ARG C C 1
ATOM 2535 O O . ARG C 1 76 ? 13.455 8.693 -3.174 1.00 49.55 76 ARG C O 1
ATOM 2543 N N . ALA C 1 77 ? 12.193 8.974 -1.327 1.00 48.33 77 ALA C N 1
ATOM 2544 C CA . ALA C 1 77 ? 11.332 7.843 -1.645 1.00 48.32 77 ALA C CA 1
ATOM 2545 C C . ALA C 1 77 ? 10.592 8.152 -2.933 1.00 48.77 77 ALA C C 1
ATOM 2546 O O . ALA C 1 77 ? 10.541 7.332 -3.865 1.00 49.39 77 ALA C O 1
ATOM 2548 N N . MET C 1 78 ? 10.039 9.361 -3.006 1.00 48.62 78 MET C N 1
ATOM 2549 C CA . MET C 1 78 ? 9.259 9.758 -4.166 1.00 48.57 78 MET C CA 1
ATOM 2550 C C . MET C 1 78 ? 10.088 9.691 -5.445 1.00 49.08 78 MET C C 1
ATOM 2551 O O . MET C 1 78 ? 9.628 9.139 -6.449 1.00 50.01 78 MET C O 1
ATOM 2556 N N . CYS C 1 79 ? 11.301 10.237 -5.419 1.00 48.71 79 CYS C N 1
ATOM 2557 C CA . CYS C 1 79 ? 12.138 10.194 -6.616 1.00 49.67 79 CYS C CA 1
ATOM 2558 C C . CYS C 1 79 ? 12.486 8.757 -7.041 1.00 50.41 79 CYS C C 1
ATOM 2559 O O . CYS C 1 79 ? 12.520 8.429 -8.246 1.00 51.27 79 CYS C O 1
ATOM 2562 N N . TH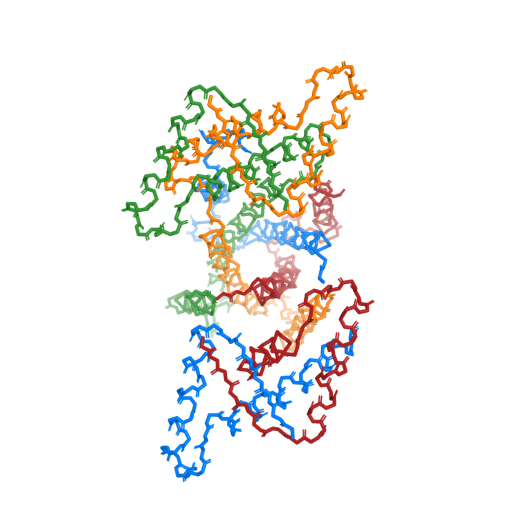R C 1 80 ? 12.764 7.907 -6.056 1.00 49.76 80 THR C N 1
ATOM 2563 C CA . THR C 1 80 ? 13.054 6.536 -6.366 1.00 50.30 80 THR C CA 1
ATOM 2564 C C . THR C 1 80 ? 11.946 6.016 -7.265 1.00 50.97 80 THR C C 1
ATOM 2565 O O . THR C 1 80 ? 12.208 5.355 -8.282 1.00 51.78 80 THR C O 1
ATOM 2569 N N . GLU C 1 81 ? 10.705 6.313 -6.883 1.00 50.83 81 GLU C N 1
ATOM 2570 C CA . GLU C 1 81 ? 9.551 5.767 -7.592 1.00 51.54 81 GLU C CA 1
ATOM 2571 C C . GLU C 1 81 ? 9.408 6.417 -8.934 1.00 52.02 81 GLU C C 1
ATOM 2572 O O . GLU C 1 81 ? 9.181 5.748 -9.946 1.00 52.95 81 GLU C O 1
ATOM 2578 N N . ILE C 1 82 ? 9.558 7.736 -8.955 1.00 51.66 82 ILE C N 1
ATOM 2579 C CA . ILE C 1 82 ? 9.468 8.473 -10.219 1.00 52.15 82 ILE C CA 1
ATOM 2580 C C . ILE C 1 82 ? 10.526 7.984 -11.204 1.00 52.72 82 ILE C C 1
ATOM 2581 O O . ILE C 1 82 ? 10.250 7.776 -12.383 1.00 53.87 82 ILE C O 1
ATOM 2586 N N . LEU C 1 83 ? 11.738 7.793 -10.704 1.00 52.13 83 LEU C N 1
ATOM 2587 C CA . LEU C 1 83 ? 12.808 7.231 -11.505 1.00 52.76 83 LEU C CA 1
ATOM 2588 C C . LEU C 1 83 ? 12.381 5.925 -12.137 1.00 53.30 83 LEU C C 1
ATOM 2589 O O . LEU C 1 83 ? 12.515 5.729 -13.354 1.00 54.79 83 LEU C O 1
ATOM 2594 N N . LYS C 1 84 ? 11.865 5.019 -11.327 1.00 52.40 84 LYS C N 1
ATOM 2595 C CA . LYS C 1 84 ? 11.479 3.731 -11.883 1.00 53.10 84 LYS C CA 1
ATOM 2596 C C . LYS C 1 84 ? 10.430 3.879 -12.988 1.00 54.18 84 LYS C C 1
ATOM 2597 O O . LYS C 1 84 ? 10.472 3.173 -13.997 1.00 55.58 84 LYS C O 1
ATOM 2603 N N . MET C 1 85 ? 9.495 4.809 -12.815 1.00 54.02 85 MET C N 1
ATOM 2604 C CA . MET C 1 85 ? 8.473 4.998 -13.835 1.00 54.86 85 MET C CA 1
ATOM 2605 C C . MET C 1 85 ? 9.033 5.634 -15.100 1.00 56.05 85 MET C C 1
ATOM 2606 O O . MET C 1 85 ? 8.654 5.235 -16.214 1.00 57.48 85 MET C O 1
ATOM 2611 N N . SER C 1 86 ? 9.941 6.595 -14.945 1.00 55.62 86 SER C N 1
ATOM 2612 C CA . SER C 1 86 ? 10.549 7.236 -16.118 1.00 57.52 86 SER C CA 1
ATOM 2613 C C . SER C 1 86 ? 11.260 6.185 -16.966 1.00 58.91 86 SER C C 1
ATOM 2614 O O . SER C 1 86 ? 11.153 6.162 -18.201 1.00 60.64 86 SER C O 1
ATOM 2617 N N . VAL C 1 87 ? 11.989 5.309 -16.281 1.00 58.29 87 VAL C N 1
ATOM 2618 C CA . VAL C 1 87 ? 12.649 4.200 -16.933 1.00 59.49 87 VAL C CA 1
ATOM 2619 C C . VAL C 1 87 ? 11.673 3.389 -17.769 1.00 60.77 87 VAL C C 1
ATOM 2620 O O . VAL C 1 87 ? 12.049 2.858 -18.818 1.00 62.48 87 VAL C O 1
ATOM 2624 N N . LEU C 1 88 ? 10.430 3.282 -17.306 1.00 60.38 88 LEU C N 1
ATOM 2625 C CA . LEU C 1 88 ? 9.431 2.470 -18.012 1.00 61.82 88 LEU C CA 1
ATOM 2626 C C . LEU C 1 88 ? 8.822 3.216 -19.197 1.00 63.68 88 LEU C C 1
ATOM 2627 O O . LEU C 1 88 ? 8.137 2.625 -20.047 1.00 65.01 88 LEU C O 1
ATOM 2632 N N . ASN C 1 89 ? 9.067 4.520 -19.261 1.00 63.86 89 ASN C N 1
ATOM 2633 C CA . ASN C 1 89 ? 8.520 5.274 -20.377 1.00 66.12 89 ASN C CA 1
ATOM 2634 C C . ASN C 1 89 ? 9.076 4.771 -21.706 1.00 68.39 89 ASN C C 1
ATOM 2635 O O . ASN C 1 89 ? 10.275 4.569 -21.853 1.00 68.37 89 ASN C O 1
ATOM 2640 N N . GLN C 1 90 ? 8.195 4.554 -22.670 1.00 70.87 90 GLN C N 1
ATOM 2641 C CA . GLN C 1 90 ? 8.628 4.059 -23.966 1.00 73.49 90 GLN C CA 1
ATOM 2642 C C . GLN C 1 90 ? 9.828 4.863 -24.489 1.00 73.90 90 GLN C C 1
ATOM 2643 O O . GLN C 1 90 ? 10.840 4.275 -24.863 1.00 74.28 90 GLN C O 1
ATOM 2649 N N . GLU C 1 91 ? 9.727 6.195 -24.499 1.00 73.66 91 GLU C N 1
ATOM 2650 C CA . GLU C 1 91 ? 10.816 7.027 -25.030 1.00 74.39 91 GLU C CA 1
ATOM 2651 C C . GLU C 1 91 ? 12.158 6.701 -24.357 1.00 72.69 91 GLU C C 1
ATOM 2652 O O . GLU C 1 91 ? 13.197 6.681 -24.997 1.00 74.31 91 GLU C O 1
ATOM 2658 N N . SER C 1 92 ? 12.136 6.440 -23.059 1.00 69.89 92 SER C N 1
ATOM 2659 C CA . SER C 1 92 ? 13.356 6.043 -22.336 1.00 68.12 92 SER C CA 1
ATOM 2660 C C . SER C 1 92 ? 13.880 4.700 -22.829 1.00 68.87 92 SER C C 1
ATOM 2661 O O . SER C 1 92 ? 15.040 4.583 -23.211 1.00 70.12 92 SER C O 1
ATOM 2664 N N . ILE C 1 93 ? 13.030 3.682 -22.812 1.00 68.12 93 ILE C N 1
ATOM 2665 C CA . ILE C 1 93 ? 13.427 2.390 -23.337 1.00 68.89 93 ILE C CA 1
ATOM 2666 C C . ILE C 1 93 ? 14.107 2.580 -24.682 1.00 71.40 93 ILE C C 1
ATOM 2667 O O . ILE C 1 93 ? 15.187 2.043 -24.914 1.00 72.04 93 ILE C O 1
ATOM 2672 N N . ALA C 1 94 ? 13.462 3.360 -25.553 1.00 72.86 94 ALA C N 1
ATOM 2673 C CA . ALA C 1 94 ? 13.927 3.576 -26.914 1.00 75.41 94 ALA C CA 1
ATOM 2674 C C . ALA C 1 94 ? 15.363 4.067 -26.933 1.00 76.11 94 ALA C C 1
ATOM 2675 O O . ALA C 1 94 ? 16.177 3.549 -27.680 1.00 78.12 94 ALA C O 1
ATOM 2677 N N . SER C 1 95 ? 15.680 5.047 -26.094 1.00 74.84 95 SER C N 1
ATOM 2678 C CA . SER C 1 95 ? 16.991 5.689 -26.135 1.00 76.07 95 SER C CA 1
ATOM 2679 C C . SER C 1 95 ? 18.108 4.728 -25.813 1.00 76.12 95 SER C C 1
ATOM 2680 O O . SER C 1 95 ? 19.253 4.953 -26.163 1.00 77.90 95 SER C O 1
ATOM 2683 N N . GLY C 1 96 ? 17.775 3.659 -25.114 1.00 74.80 96 GLY C N 1
ATOM 2684 C CA . GLY C 1 96 ? 18.779 2.698 -24.691 1.00 75.04 96 GLY C CA 1
ATOM 2685 C C . GLY C 1 96 ? 19.789 3.265 -23.710 1.00 74.54 96 GLY C C 1
ATOM 2686 O O . GLY C 1 96 ? 20.821 2.657 -23.454 1.00 75.16 96 GLY C O 1
ATOM 2687 N N . ASN C 1 97 ? 19.499 4.429 -23.145 1.00 73.67 97 ASN C N 1
ATOM 2688 C CA . ASN C 1 97 ? 20.440 5.068 -22.224 1.00 73.13 97 ASN C CA 1
ATOM 2689 C C . ASN C 1 97 ? 20.007 5.053 -20.763 1.00 70.27 97 ASN C C 1
ATOM 2690 O O . ASN C 1 97 ? 20.692 5.616 -19.906 1.00 69.37 97 ASN C O 1
ATOM 2695 N N . PHE C 1 98 ? 18.871 4.422 -20.476 1.00 68.76 98 PHE C N 1
ATOM 2696 C CA . PHE C 1 98 ? 18.317 4.512 -19.130 1.00 66.16 98 PHE C CA 1
ATOM 2697 C C . PHE C 1 98 ? 17.850 3.152 -18.663 1.00 65.56 98 PHE C C 1
ATOM 2698 O O . PHE C 1 98 ? 16.700 2.967 -18.282 1.00 64.33 98 PHE C O 1
ATOM 2706 N N . ASP C 1 99 ? 18.758 2.190 -18.724 1.00 67.04 99 ASP C N 1
ATOM 2707 C CA . ASP C 1 99 ? 18.517 0.898 -18.137 1.00 66.61 99 ASP C CA 1
ATOM 2708 C C . ASP C 1 99 ? 18.716 1.011 -16.636 1.00 64.98 99 ASP C C 1
ATOM 2709 O O . ASP C 1 99 ? 19.730 1.539 -16.161 1.00 64.57 99 ASP C O 1
ATOM 2714 N N . TYR C 1 100 ? 17.729 0.521 -15.893 1.00 63.72 100 TYR C N 1
ATOM 2715 C CA . TYR C 1 100 ? 17.800 0.586 -14.454 1.00 62.29 100 TYR C CA 1
ATOM 2716 C C . TYR C 1 100 ? 19.076 -0.114 -13.989 1.00 62.76 100 TYR C C 1
ATOM 2717 O O . TYR C 1 100 ? 19.769 0.366 -13.090 1.00 62.09 100 TYR C O 1
ATOM 2726 N N . ALA C 1 101 ? 19.401 -1.236 -14.630 1.00 63.85 101 ALA C N 1
ATOM 2727 C CA . ALA C 1 101 ? 20.563 -2.021 -14.229 1.00 64.35 101 ALA C CA 1
ATOM 2728 C C . ALA C 1 101 ? 21.875 -1.246 -14.377 1.00 65.34 101 ALA C C 1
ATOM 2729 O O . ALA C 1 101 ? 22.946 -1.746 -14.059 1.00 66.45 101 ALA C O 1
ATOM 2731 N N . VAL C 1 102 ? 21.800 -0.020 -14.859 1.00 65.31 102 VAL C N 1
ATOM 2732 C CA . VAL C 1 102 ? 23.019 0.758 -14.982 1.00 66.50 102 VAL C CA 1
ATOM 2733 C C . VAL C 1 102 ? 22.933 2.046 -14.216 1.00 65.37 102 VAL C C 1
ATOM 2734 O O . VAL C 1 102 ? 23.749 2.325 -13.342 1.00 65.78 102 VAL C O 1
ATOM 2738 N N . ILE C 1 103 ? 21.939 2.839 -14.574 1.00 64.47 103 ILE C N 1
ATOM 2739 C CA . ILE C 1 103 ? 21.647 4.065 -13.874 1.00 63.22 103 ILE C CA 1
ATOM 2740 C C . ILE C 1 103 ? 21.698 3.879 -12.371 1.00 61.75 103 ILE C C 1
ATOM 2741 O O . ILE C 1 103 ? 22.291 4.693 -11.664 1.00 61.82 103 ILE C O 1
ATOM 2746 N N . LYS C 1 104 ? 21.036 2.833 -11.892 1.00 60.66 104 LYS C N 1
ATOM 2747 C CA . LYS C 1 104 ? 20.781 2.677 -10.469 1.00 59.57 104 LYS C CA 1
ATOM 2748 C C . LYS C 1 104 ? 22.083 2.592 -9.693 1.00 60.06 104 LYS C C 1
ATOM 2749 O O . LYS C 1 104 ? 22.312 3.351 -8.739 1.00 59.53 104 LYS C O 1
ATOM 2755 N N . PRO C 1 105 ? 22.960 1.676 -10.107 1.00 61.37 105 PRO C N 1
ATOM 2756 C CA . PRO C 1 105 ? 24.214 1.584 -9.381 1.00 62.45 105 PRO C CA 1
ATOM 2757 C C . PRO C 1 105 ? 25.033 2.858 -9.548 1.00 62.91 105 PRO C C 1
ATOM 2758 O O . PRO C 1 105 ? 25.681 3.311 -8.602 1.00 63.21 105 PRO C O 1
ATOM 2762 N N . ALA C 1 106 ? 24.993 3.431 -10.742 1.00 63.17 106 ALA C N 1
ATOM 2763 C CA . ALA C 1 106 ? 25.624 4.723 -10.991 1.00 64.18 106 ALA C CA 1
ATOM 2764 C C . ALA C 1 106 ? 25.191 5.797 -9.958 1.00 62.94 106 ALA C C 1
ATOM 2765 O O . ALA C 1 106 ? 25.998 6.604 -9.458 1.00 63.59 106 ALA C O 1
ATOM 2767 N N . ILE C 1 107 ? 23.900 5.813 -9.655 1.00 61.05 107 ILE C N 1
ATOM 2768 C CA . ILE C 1 107 ? 23.382 6.730 -8.688 1.00 59.83 107 ILE C CA 1
ATOM 2769 C C . ILE C 1 107 ? 23.926 6.411 -7.302 1.00 60.20 107 ILE C C 1
ATOM 2770 O O . ILE C 1 107 ? 24.312 7.305 -6.550 1.00 60.38 107 ILE C O 1
ATOM 2775 N N . ASP C 1 108 ? 23.965 5.127 -6.975 1.00 60.66 108 ASP C N 1
ATOM 2776 C CA . ASP C 1 108 ? 24.502 4.685 -5.707 1.00 61.17 108 ASP C CA 1
ATOM 2777 C C . ASP C 1 108 ? 25.940 5.127 -5.578 1.00 63.01 108 ASP C C 1
ATOM 2778 O O . ASP C 1 108 ? 26.373 5.652 -4.541 1.00 63.52 108 ASP C O 1
ATOM 2783 N N . LYS C 1 109 ? 26.670 4.931 -6.660 1.00 64.47 109 LYS C N 1
ATOM 2784 C CA . LYS C 1 109 ? 28.059 5.313 -6.728 1.00 66.63 109 LYS C CA 1
ATOM 2785 C C . LYS C 1 109 ? 28.238 6.805 -6.493 1.00 66.34 109 LYS C C 1
ATOM 2786 O O . LYS C 1 109 ? 29.117 7.233 -5.744 1.00 67.39 109 LYS C O 1
ATOM 2792 N N . PHE C 1 110 ? 27.398 7.599 -7.144 1.00 65.11 110 PHE C N 1
ATOM 2793 C CA . PHE C 1 110 ? 27.469 9.042 -6.980 1.00 64.86 110 PHE C CA 1
ATOM 2794 C C . PHE C 1 110 ? 27.285 9.450 -5.529 1.00 63.97 110 PHE C C 1
ATOM 2795 O O . PHE C 1 110 ? 28.033 10.282 -5.016 1.00 64.80 110 PHE C O 1
ATOM 2803 N N . ALA C 1 111 ? 26.275 8.867 -4.886 1.00 62.44 111 ALA C N 1
ATOM 2804 C CA . ALA C 1 111 ? 25.957 9.164 -3.502 1.00 61.88 111 ALA C CA 1
ATOM 2805 C C . ALA C 1 111 ? 27.146 8.866 -2.611 1.00 64.03 111 ALA C C 1
ATOM 2806 O O . ALA C 1 111 ? 27.539 9.695 -1.773 1.00 64.12 111 ALA C O 1
ATOM 2808 N N . ARG C 1 112 ? 27.724 7.684 -2.795 1.00 65.76 112 ARG C N 1
ATOM 2809 C CA . ARG C 1 112 ? 28.813 7.271 -1.939 1.00 68.58 112 ARG C CA 1
ATOM 2810 C C . ARG C 1 112 ? 30.007 8.208 -2.032 1.00 70.47 112 ARG C C 1
ATOM 2811 O O . ARG C 1 112 ? 30.553 8.648 -1.016 1.00 71.32 112 ARG C O 1
ATOM 2819 N N . GLU C 1 113 ? 30.412 8.514 -3.254 1.00 71.32 113 GLU C N 1
ATOM 2820 C CA . GLU C 1 113 ? 31.538 9.413 -3.462 1.00 73.69 113 GLU C CA 1
ATOM 2821 C C . GLU C 1 113 ? 31.297 10.777 -2.810 1.00 72.74 113 GLU C C 1
ATOM 2822 O O . GLU C 1 113 ? 32.193 11.373 -2.210 1.00 74.36 113 GLU C O 1
ATOM 2828 N N . GLN C 1 114 ? 30.075 11.262 -2.934 1.00 70.47 114 GLN C N 1
ATOM 2829 C CA . GLN C 1 114 ? 29.700 12.545 -2.378 1.00 70.12 114 GLN C CA 1
ATOM 2830 C C . GLN C 1 114 ? 29.771 12.556 -0.863 1.00 70.08 114 GLN C C 1
ATOM 2831 O O . GLN C 1 114 ? 30.298 13.487 -0.251 1.00 70.97 114 GLN C O 1
ATOM 2837 N N . VAL C 1 115 ? 29.210 11.522 -0.259 1.00 69.34 115 VAL C N 1
ATOM 2838 C CA . VAL C 1 115 ? 29.261 11.378 1.173 1.00 69.67 115 VAL C CA 1
ATOM 2839 C C . VAL C 1 115 ? 30.715 11.314 1.631 1.00 73.14 115 VAL C C 1
ATOM 2840 O O . VAL C 1 115 ? 31.092 11.923 2.645 1.00 73.94 115 VAL C O 1
ATOM 2844 N N . SER C 1 116 ? 31.536 10.592 0.876 1.00 75.55 116 SER C N 1
ATOM 2845 C CA . SER C 1 116 ? 32.907 10.353 1.298 1.00 79.44 116 SER C CA 1
ATOM 2846 C C . SER C 1 116 ? 33.754 11.602 1.230 1.00 81.81 116 SER C C 1
ATOM 2847 O O . SER C 1 116 ? 34.783 11.666 1.884 1.00 84.17 116 SER C O 1
ATOM 2850 N N . ILE C 1 117 ? 33.327 12.587 0.441 1.00 81.98 117 ILE C N 1
ATOM 2851 C CA . ILE C 1 117 ? 33.942 13.919 0.495 1.00 84.65 117 ILE C CA 1
ATOM 2852 C C . ILE C 1 117 ? 34.031 14.415 1.931 1.00 85.82 117 ILE C C 1
ATOM 2853 O O . ILE C 1 117 ? 35.063 14.914 2.357 1.00 88.35 117 ILE C O 1
ATOM 2858 N N . PHE C 1 118 ? 32.942 14.283 2.674 1.00 84.99 118 PHE C N 1
ATOM 2859 C CA . PHE C 1 118 ? 32.896 14.829 4.022 1.00 87.24 118 PHE C CA 1
ATOM 2860 C C . PHE C 1 118 ? 33.032 13.785 5.131 1.00 90.01 118 PHE C C 1
ATOM 2861 O O . PHE C 1 118 ? 33.207 14.116 6.301 1.00 90.59 118 PHE C O 1
ATOM 2869 N N . PHE C 1 119 ? 32.954 12.517 4.743 1.00 46.16 119 PHE C N 1
ATOM 2870 C CA . PHE C 1 119 ? 33.162 11.382 5.659 1.00 49.06 119 PHE C CA 1
ATOM 2871 C C . PHE C 1 119 ? 34.285 10.432 5.159 1.00 50.28 119 PHE C C 1
ATOM 2872 O O . PHE C 1 119 ? 34.017 9.309 4.710 1.00 51.70 119 PHE C O 1
ATOM 2880 N N . PRO D 1 2 ? 55.587 22.898 22.137 1.00 74.08 2 PRO D N 1
ATOM 2881 C CA . PRO D 1 2 ? 56.883 22.965 21.497 1.00 72.75 2 PRO D CA 1
ATOM 2882 C C . PRO D 1 2 ? 57.106 24.367 21.001 1.00 67.96 2 PRO D C 1
ATOM 2883 O O . PRO D 1 2 ? 56.178 24.991 20.507 1.00 64.93 2 PRO D O 1
ATOM 2887 N N . LYS D 1 3 ? 58.343 24.833 21.108 1.00 67.87 3 LYS D N 1
ATOM 2888 C CA . LYS D 1 3 ? 58.672 26.203 20.819 1.00 64.43 3 LYS D CA 1
ATOM 2889 C C . LYS D 1 3 ? 59.407 26.284 19.511 1.00 63.39 3 LYS D C 1
ATOM 2890 O O . LYS D 1 3 ? 60.256 25.450 19.231 1.00 66.43 3 LYS D O 1
ATOM 2896 N N . ILE D 1 4 ? 59.087 27.300 18.708 1.00 59.96 4 ILE D N 1
ATOM 2897 C CA . ILE D 1 4 ? 59.794 27.505 17.458 1.00 59.37 4 ILE D CA 1
ATOM 2898 C C . ILE D 1 4 ? 60.539 28.832 17.445 1.00 58.09 4 ILE D C 1
ATOM 2899 O O . ILE D 1 4 ? 60.026 29.872 17.875 1.00 56.22 4 ILE D O 1
ATOM 2904 N N . GLN D 1 5 ? 61.769 28.795 16.967 1.00 60.06 5 GLN D N 1
ATOM 2905 C CA . GLN D 1 5 ? 62.503 30.016 16.746 1.00 59.50 5 GLN D CA 1
ATOM 2906 C C . GLN D 1 5 ? 62.657 30.206 15.221 1.00 59.47 5 GLN D C 1
ATOM 2907 O O . GLN D 1 5 ? 63.343 29.419 14.571 1.00 62.66 5 GLN D O 1
ATOM 2913 N N . THR D 1 6 ? 61.993 31.201 14.641 1.00 56.67 6 THR D N 1
ATOM 2914 C CA . THR D 1 6 ? 62.246 31.521 13.234 1.00 57.96 6 THR D CA 1
ATOM 2915 C C . THR D 1 6 ? 62.929 32.849 13.081 1.00 58.68 6 THR D C 1
ATOM 2916 O O . THR D 1 6 ? 62.555 33.854 13.723 1.00 56.92 6 THR D O 1
ATOM 2920 N N . TYR D 1 7 ? 63.895 32.883 12.177 1.00 61.92 7 TYR D N 1
ATOM 2921 C CA . TYR D 1 7 ? 64.521 34.151 11.841 1.00 63.09 7 TYR D CA 1
ATOM 2922 C C . TYR D 1 7 ? 63.882 34.688 10.581 1.00 62.17 7 TYR D C 1
ATOM 2923 O O . TYR D 1 7 ? 64.097 34.150 9.502 1.00 64.63 7 TYR D O 1
ATOM 2932 N N . VAL D 1 8 ? 63.053 35.716 10.738 1.00 59.56 8 VAL D N 1
ATOM 2933 C CA . VAL D 1 8 ? 62.316 36.279 9.615 1.00 59.47 8 VAL D CA 1
ATOM 2934 C C . VAL D 1 8 ? 62.918 37.601 9.199 1.00 61.71 8 VAL D C 1
ATOM 2935 O O . VAL D 1 8 ? 63.779 38.136 9.894 1.00 62.95 8 VAL D O 1
ATOM 2939 N N . ASN D 1 9 ? 62.470 38.127 8.062 1.00 63.15 9 ASN D N 1
ATOM 2940 C CA . ASN D 1 9 ? 62.944 39.433 7.604 1.00 65.88 9 ASN D CA 1
ATOM 2941 C C . ASN D 1 9 ? 62.134 40.552 8.238 1.00 63.87 9 ASN D C 1
ATOM 2942 O O . ASN D 1 9 ? 61.109 40.313 8.889 1.00 60.53 9 ASN D O 1
ATOM 2947 N N . ASN D 1 10 ? 62.606 41.779 8.059 1.00 66.63 10 ASN D N 1
ATOM 2948 C CA . ASN D 1 10 ? 62.000 42.907 8.731 1.00 65.80 10 ASN D CA 1
ATOM 2949 C C . ASN D 1 10 ? 60.558 43.140 8.320 1.00 64.91 10 ASN D C 1
ATOM 2950 O O . ASN D 1 10 ? 59.749 43.578 9.127 1.00 63.21 10 ASN D O 1
ATOM 2955 N N . ASN D 1 11 ? 60.238 42.841 7.066 1.00 67.05 11 ASN D N 1
ATOM 2956 C CA . ASN D 1 11 ? 58.870 42.943 6.582 1.00 67.51 11 ASN D CA 1
ATOM 2957 C C . ASN D 1 11 ? 57.920 42.131 7.400 1.00 63.98 11 ASN D C 1
ATOM 2958 O O . ASN D 1 11 ? 57.027 42.657 8.060 1.00 63.60 11 ASN D O 1
ATOM 2963 N N . VAL D 1 12 ? 58.093 40.824 7.307 1.00 62.40 12 VAL D N 1
ATOM 2964 C CA . VAL D 1 12 ? 57.301 39.907 8.086 1.00 59.67 12 VAL D CA 1
ATOM 2965 C C . VAL D 1 12 ? 57.207 40.405 9.534 1.00 57.49 12 VAL D C 1
ATOM 2966 O O . VAL D 1 12 ? 56.105 40.541 10.076 1.00 56.98 12 VAL D O 1
ATOM 2970 N N . TYR D 1 13 ? 58.352 40.697 10.147 1.00 56.94 13 TYR D N 1
ATOM 2971 C CA . TYR D 1 13 ? 58.354 41.074 11.552 1.00 55.89 13 TYR D CA 1
ATOM 2972 C C . TYR D 1 13 ? 57.408 42.240 11.824 1.00 57.07 13 TYR D C 1
ATOM 2973 O O . TYR D 1 13 ? 56.582 42.214 12.752 1.00 56.10 13 TYR D O 1
ATOM 2982 N N . GLU D 1 14 ? 57.543 43.279 11.010 1.00 59.86 14 GLU D N 1
ATOM 2983 C CA . GLU D 1 14 ? 56.718 44.458 11.183 1.00 62.21 14 GLU D CA 1
ATOM 2984 C C . GLU D 1 14 ? 55.266 44.055 11.138 1.00 62.04 14 GLU D C 1
ATOM 2985 O O . GLU D 1 14 ? 54.491 44.400 12.045 1.00 62.98 14 GLU D O 1
ATOM 2991 N N . GLN D 1 15 ? 54.902 43.321 10.086 1.00 61.71 15 GLN D N 1
ATOM 2992 C CA . GLN D 1 15 ? 53.513 42.957 9.865 1.00 62.31 15 GLN D CA 1
ATOM 2993 C C . GLN D 1 15 ? 52.926 42.280 11.082 1.00 60.00 15 GLN D C 1
ATOM 2994 O O . GLN D 1 15 ? 51.776 42.512 11.449 1.00 61.74 15 GLN D O 1
ATOM 3000 N N . ILE D 1 16 ? 53.727 41.437 11.713 1.00 56.65 16 ILE D N 1
ATOM 3001 C CA . ILE D 1 16 ? 53.235 40.681 12.847 1.00 55.15 16 ILE D CA 1
ATOM 3002 C C . ILE D 1 16 ? 53.099 41.578 14.063 1.00 55.75 16 ILE D C 1
ATOM 3003 O O . ILE D 1 16 ? 52.014 41.678 14.654 1.00 57.39 16 ILE D O 1
ATOM 3008 N N . THR D 1 17 ? 54.185 42.247 14.429 1.00 54.88 17 THR D N 1
ATOM 3009 C CA . THR D 1 17 ? 54.124 43.073 15.603 1.00 56.39 17 THR D CA 1
ATOM 3010 C C . THR D 1 17 ? 52.973 44.055 15.417 1.00 59.63 17 THR D C 1
ATOM 3011 O O . THR D 1 17 ? 52.317 44.457 16.389 1.00 61.90 17 THR D O 1
ATOM 3015 N N . ASP D 1 18 ? 52.724 44.431 14.165 1.00 60.57 18 ASP D N 1
ATOM 3016 C CA . ASP D 1 18 ? 51.602 45.290 13.842 1.00 64.58 18 ASP D CA 1
ATOM 3017 C C . ASP D 1 18 ? 50.287 44.608 14.208 1.00 65.83 18 ASP D C 1
ATOM 3018 O O . ASP D 1 18 ? 49.383 45.212 14.787 1.00 69.31 18 ASP D O 1
ATOM 3023 N N . LEU D 1 19 ? 50.188 43.333 13.865 1.00 63.72 19 LEU D N 1
ATOM 3024 C CA . LEU D 1 19 ? 48.988 42.570 14.167 1.00 65.59 19 LEU D CA 1
ATOM 3025 C C . LEU D 1 19 ? 48.732 42.469 15.665 1.00 66.13 19 LEU D C 1
ATOM 3026 O O . LEU D 1 19 ? 47.583 42.596 16.117 1.00 70.34 19 LEU D O 1
ATOM 3031 N N . VAL D 1 20 ? 49.795 42.244 16.431 1.00 62.74 20 VAL D N 1
ATOM 3032 C CA . VAL D 1 20 ? 49.654 42.170 17.864 1.00 63.89 20 VAL D CA 1
ATOM 3033 C C . VAL D 1 20 ? 49.013 43.454 18.355 1.00 68.84 20 VAL D C 1
ATOM 3034 O O . VAL D 1 20 ? 47.985 43.427 19.041 1.00 72.80 20 VAL D O 1
ATOM 3038 N N . THR D 1 21 ? 49.622 44.582 17.999 1.00 69.57 21 THR D N 1
ATOM 3039 C CA . THR D 1 21 ? 49.046 45.889 18.302 1.00 74.95 21 THR D CA 1
ATOM 3040 C C . THR D 1 21 ? 47.568 45.959 17.913 1.00 79.84 21 THR D C 1
ATOM 3041 O O . THR D 1 21 ? 46.710 46.286 18.738 1.00 84.51 21 THR D O 1
ATOM 3045 N N . ILE D 1 22 ? 47.277 45.662 16.651 1.00 79.81 22 ILE D N 1
ATOM 3046 C CA . ILE D 1 22 ? 45.907 45.722 16.171 1.00 85.73 22 ILE D CA 1
ATOM 3047 C C . ILE D 1 22 ? 44.972 45.024 17.141 1.00 89.00 22 ILE D C 1
ATOM 3048 O O . ILE D 1 22 ? 43.933 45.574 17.528 1.00 95.24 22 ILE D O 1
ATOM 3053 N N . ARG D 1 23 ? 45.351 43.806 17.523 1.00 85.54 23 ARG D N 1
ATOM 3054 C CA . ARG D 1 23 ? 44.515 42.960 18.361 1.00 88.87 23 ARG D CA 1
ATOM 3055 C C . ARG D 1 23 ? 44.261 43.558 19.746 1.00 92.79 23 ARG D C 1
ATOM 3056 O O . ARG D 1 23 ? 43.114 43.856 20.096 1.00 99.46 23 ARG D O 1
ATOM 3064 N N . LYS D 1 24 ? 45.314 43.740 20.537 1.00 89.61 24 LYS D N 1
ATOM 3065 C CA . LYS D 1 24 ? 45.136 44.372 21.838 1.00 94.34 24 LYS D CA 1
ATOM 3066 C C . LYS D 1 24 ? 44.148 45.518 21.721 1.00 101.44 24 LYS D C 1
ATOM 3067 O O . LYS D 1 24 ? 43.287 45.729 22.575 1.00 107.83 24 LYS D O 1
ATOM 3073 N N . GLN D 1 25 ? 44.301 46.268 20.643 1.00 101.13 25 GLN D N 1
ATOM 3074 C CA . GLN D 1 25 ? 43.474 47.421 20.381 1.00 108.16 25 GLN D CA 1
ATOM 3075 C C . GLN D 1 25 ? 42.033 46.996 20.102 1.00 114.03 25 GLN D C 1
ATOM 3076 O O . GLN D 1 25 ? 41.121 47.812 20.148 1.00 121.73 25 GLN D O 1
ATOM 3082 N N . GLU D 1 26 ? 41.829 45.715 19.816 1.00 111.31 26 GLU D N 1
ATOM 3083 C CA . GLU D 1 26 ? 40.479 45.191 19.612 1.00 117.65 26 GLU D CA 1
ATOM 3084 C C . GLU D 1 26 ? 39.967 44.444 20.843 1.00 120.87 26 GLU D C 1
ATOM 3085 O O . GLU D 1 26 ? 39.116 43.555 20.728 1.00 124.09 26 GLU D O 1
ATOM 3091 N N . GLY D 1 27 ? 40.489 44.804 22.014 1.00 120.68 27 GLY D N 1
ATOM 3092 C CA . GLY D 1 27 ? 40.127 44.131 23.259 1.00 123.81 27 GLY D CA 1
ATOM 3093 C C . GLY D 1 27 ? 40.890 42.830 23.478 1.00 117.06 27 GLY D C 1
ATOM 3094 O O . GLY D 1 27 ? 41.072 42.400 24.624 1.00 118.10 27 GLY D O 1
ATOM 3095 N N . ILE D 1 28 ? 41.341 42.201 22.389 1.00 110.74 28 ILE D N 1
ATOM 3096 C CA . ILE D 1 28 ? 42.043 40.918 22.481 1.00 104.80 28 ILE D CA 1
ATOM 3097 C C . ILE D 1 28 ? 43.265 41.015 23.392 1.00 100.70 28 ILE D C 1
ATOM 3098 O O . ILE D 1 28 ? 44.390 40.748 22.986 1.00 93.95 28 ILE D O 1
ATOM 3103 N N . GLU D 1 29 ? 43.010 41.424 24.629 1.00 105.86 29 GLU D N 1
ATOM 3104 C CA . GLU D 1 29 ? 43.994 41.440 25.703 1.00 104.34 29 GLU D CA 1
ATOM 3105 C C . GLU D 1 29 ? 45.224 40.582 25.433 1.00 96.65 29 GLU D C 1
ATOM 3106 O O . GLU D 1 29 ? 46.311 41.101 25.188 1.00 92.44 29 GLU D O 1
ATOM 3112 N N . GLU D 1 30 ? 45.033 39.266 25.491 1.00 95.70 30 GLU D N 1
ATOM 3113 C CA . GLU D 1 30 ? 46.129 38.289 25.490 1.00 90.12 30 GLU D CA 1
ATOM 3114 C C . GLU D 1 30 ? 46.869 38.130 24.165 1.00 83.03 30 GLU D C 1
ATOM 3115 O O . GLU D 1 30 ? 47.565 37.144 23.954 1.00 79.54 30 GLU D O 1
ATOM 3121 N N . ALA D 1 31 ? 46.718 39.084 23.265 1.00 81.57 31 ALA D N 1
ATOM 3122 C CA . ALA D 1 31 ? 47.444 39.001 22.016 1.00 75.81 31 ALA D CA 1
ATOM 3123 C C . ALA D 1 31 ? 48.938 39.109 22.303 1.00 71.66 31 ALA D C 1
ATOM 3124 O O . ALA D 1 31 ? 49.367 39.925 23.130 1.00 73.14 31 ALA D O 1
ATOM 3126 N N . SER D 1 32 ? 49.727 38.279 21.631 1.00 67.13 32 SER D N 1
ATOM 3127 C CA . SER D 1 32 ? 51.164 38.323 21.803 1.00 64.02 32 SER D CA 1
ATOM 3128 C C . SER D 1 32 ? 51.874 37.890 20.548 1.00 60.19 32 SER D C 1
ATOM 3129 O O . SER D 1 32 ? 51.280 37.285 19.652 1.00 59.54 32 SER D O 1
ATOM 3132 N N . LEU D 1 33 ? 53.167 38.172 20.512 1.00 58.40 33 LEU D N 1
ATOM 3133 C CA . LEU D 1 33 ? 53.999 37.834 19.368 1.00 55.65 33 LEU D CA 1
ATOM 3134 C C . LEU D 1 33 ? 53.841 36.367 19.020 1.00 54.74 33 LEU D C 1
ATOM 3135 O O . LEU D 1 33 ? 53.386 36.012 17.929 1.00 53.93 33 LEU D O 1
ATOM 3140 N N . SER D 1 34 ? 54.213 35.512 19.971 1.00 55.48 34 SER D N 1
ATOM 3141 C CA . SER D 1 34 ? 54.260 34.086 19.722 1.00 55.24 34 SER D CA 1
ATOM 3142 C C . SER D 1 34 ? 52.837 33.654 19.438 1.00 56.43 34 SER D C 1
ATOM 3143 O O . SER D 1 34 ? 52.516 33.016 18.441 1.00 56.04 34 SER D O 1
ATOM 3146 N N . ASN D 1 35 ? 51.991 34.014 20.375 1.00 58.98 35 ASN D N 1
ATOM 3147 C CA . ASN D 1 35 ? 50.563 33.927 20.244 1.00 61.50 35 ASN D CA 1
ATOM 3148 C C . ASN D 1 35 ? 50.048 34.119 18.799 1.00 61.03 35 ASN D C 1
ATOM 3149 O O . ASN D 1 35 ? 49.376 33.244 18.247 1.00 62.18 35 ASN D O 1
ATOM 3154 N N . VAL D 1 36 ? 50.358 35.277 18.202 1.00 59.63 36 VAL D N 1
ATOM 3155 C CA . VAL D 1 36 ? 49.910 35.601 16.841 1.00 59.54 36 VAL D CA 1
ATOM 3156 C C . VAL D 1 36 ? 50.648 34.831 15.746 1.00 57.61 36 VAL D C 1
ATOM 3157 O O . VAL D 1 36 ? 50.040 34.431 14.743 1.00 59.44 36 VAL D O 1
ATOM 3161 N N . SER D 1 37 ? 51.955 34.650 15.901 1.00 54.81 37 SER D N 1
ATOM 3162 C CA . SER D 1 37 ? 52.688 33.878 14.897 1.00 53.89 37 SER D CA 1
ATOM 3163 C C . SER D 1 37 ? 52.124 32.447 14.817 1.00 55.80 37 SER D C 1
ATOM 3164 O O . SER D 1 37 ? 52.031 31.826 13.743 1.00 56.86 37 SER D O 1
ATOM 3167 N N . SER D 1 38 ? 51.746 31.924 15.972 1.00 57.02 38 SER D N 1
ATOM 3168 C CA . SER D 1 38 ? 51.185 30.597 16.028 1.00 59.56 38 SER D CA 1
ATOM 3169 C C . SER D 1 38 ? 49.943 30.557 15.149 1.00 62.27 38 SER D C 1
ATOM 3170 O O . SER D 1 38 ? 49.809 29.698 14.284 1.00 63.91 38 SER D O 1
ATOM 3173 N N . MET D 1 39 ? 49.050 31.512 15.360 1.00 63.74 39 MET D N 1
ATOM 3174 C CA . MET D 1 39 ? 47.837 31.591 14.571 1.00 67.59 39 MET D CA 1
ATOM 3175 C C . MET D 1 39 ? 48.178 31.703 13.081 1.00 67.11 39 MET D C 1
ATOM 3176 O O . MET D 1 39 ? 47.526 31.078 12.232 1.00 70.53 39 MET D O 1
ATOM 3181 N N . LEU D 1 40 ? 49.217 32.472 12.768 1.00 63.56 40 LEU D N 1
ATOM 3182 C CA . LEU D 1 40 ? 49.621 32.666 11.375 1.00 63.71 40 LEU D CA 1
ATOM 3183 C C . LEU D 1 40 ? 50.221 31.419 10.759 1.00 64.25 40 LEU D C 1
ATOM 3184 O O . LEU D 1 40 ? 50.007 31.149 9.574 1.00 66.72 40 LEU D O 1
ATOM 3189 N N . LEU D 1 41 ? 50.994 30.680 11.558 1.00 62.63 41 LEU D N 1
ATOM 3190 C CA . LEU D 1 41 ? 51.527 29.381 11.129 1.00 64.10 41 LEU D CA 1
ATOM 3191 C C . LEU D 1 41 ? 50.376 28.434 10.830 1.00 68.75 41 LEU D C 1
ATOM 3192 O O . LEU D 1 41 ? 50.305 27.827 9.768 1.00 71.69 41 LEU D O 1
ATOM 3197 N N . GLU D 1 42 ? 49.465 28.327 11.782 1.00 70.45 42 GLU D N 1
ATOM 3198 C CA . GLU D 1 42 ? 48.311 27.479 11.614 1.00 76.17 42 GLU D CA 1
ATOM 3199 C C . GLU D 1 42 ? 47.679 27.782 10.263 1.00 79.39 42 GLU D C 1
ATOM 3200 O O . GLU D 1 42 ? 47.389 26.885 9.467 1.00 83.32 42 GLU D O 1
ATOM 3206 N N . LEU D 1 43 ? 47.490 29.069 10.014 1.00 78.63 43 LEU D N 1
ATOM 3207 C CA . LEU D 1 43 ? 46.835 29.554 8.806 1.00 82.71 43 LEU D CA 1
ATOM 3208 C C . LEU D 1 43 ? 47.632 29.179 7.567 1.00 83.72 43 LEU D C 1
ATOM 3209 O O . LEU D 1 43 ? 47.083 28.664 6.594 1.00 88.66 43 LEU D O 1
ATOM 3214 N N . GLY D 1 44 ? 48.937 29.413 7.628 1.00 80.09 44 GLY D N 1
ATOM 3215 C CA . GLY D 1 44 ? 49.830 29.082 6.527 1.00 82.25 44 GLY D CA 1
ATOM 3216 C C . GLY D 1 44 ? 49.808 27.608 6.167 1.00 86.98 44 GLY D C 1
ATOM 3217 O O . GLY D 1 44 ? 49.765 27.239 4.994 1.00 91.28 44 GLY D O 1
ATOM 3218 N N . LEU D 1 45 ? 49.845 26.754 7.177 1.00 87.35 45 LEU D N 1
ATOM 3219 C CA . LEU D 1 45 ? 49.780 25.323 6.942 1.00 92.83 45 LEU D CA 1
ATOM 3220 C C . LEU D 1 45 ? 48.523 24.956 6.171 1.00 100.43 45 LEU D C 1
ATOM 3221 O O . LEU D 1 45 ? 48.577 24.246 5.173 1.00 104.96 45 LEU D O 1
ATOM 3226 N N . ARG D 1 46 ? 47.385 25.451 6.633 1.00 103.45 46 ARG D N 1
ATOM 3227 C CA . ARG D 1 46 ? 46.127 25.088 6.017 1.00 112.70 46 ARG D CA 1
ATOM 3228 C C . ARG D 1 46 ? 46.171 25.335 4.515 1.00 117.95 46 ARG D C 1
ATOM 3229 O O . ARG D 1 46 ? 45.778 24.482 3.723 1.00 124.42 46 ARG D O 1
ATOM 3237 N N . VAL D 1 47 ? 46.663 26.500 4.121 1.00 116.85 47 VAL D N 1
ATOM 3238 C CA . VAL D 1 47 ? 46.756 26.819 2.713 1.00 122.83 47 VAL D CA 1
ATOM 3239 C C . VAL D 1 47 ? 47.764 25.909 2.055 1.00 125.73 47 VAL D C 1
ATOM 3240 O O . VAL D 1 47 ? 47.466 25.304 1.038 1.00 133.00 47 VAL D O 1
ATOM 3244 N N . PHE D 1 59 ? 35.434 16.517 7.302 1.00 65.04 59 PHE D N 1
ATOM 3245 C CA . PHE D 1 59 ? 34.338 17.431 7.669 1.00 65.17 59 PHE D CA 1
ATOM 3246 C C . PHE D 1 59 ? 34.673 18.956 7.701 1.00 64.01 59 PHE D C 1
ATOM 3247 O O . PHE D 1 59 ? 35.837 19.374 7.559 1.00 64.38 59 PHE D O 1
ATOM 3255 N N . ASN D 1 60 ? 33.637 19.775 7.903 1.00 61.62 60 ASN D N 1
ATOM 3256 C CA . ASN D 1 60 ? 33.758 21.211 7.685 1.00 58.70 60 ASN D CA 1
ATOM 3257 C C . ASN D 1 60 ? 32.375 21.869 7.585 1.00 55.31 60 ASN D C 1
ATOM 3258 O O . ASN D 1 60 ? 31.775 21.840 6.517 1.00 55.67 60 ASN D O 1
ATOM 3263 N N . GLN D 1 61 ? 31.851 22.442 8.663 1.00 102.82 61 GLN D N 1
ATOM 3264 C CA . GLN D 1 61 ? 30.494 22.971 8.571 1.00 95.59 61 GLN D CA 1
ATOM 3265 C C . GLN D 1 61 ? 30.265 23.759 7.296 1.00 93.10 61 GLN D C 1
ATOM 3266 O O . GLN D 1 61 ? 29.342 23.475 6.537 1.00 90.04 61 GLN D O 1
ATOM 3272 N N . MET D 1 62 ? 31.099 24.764 7.070 1.00 93.57 62 MET D N 1
ATOM 3273 C CA . MET D 1 62 ? 30.847 25.718 6.005 1.00 91.50 62 MET D CA 1
ATOM 3274 C C . MET D 1 62 ? 30.880 25.030 4.639 1.00 89.23 62 MET D C 1
ATOM 3275 O O . MET D 1 62 ? 29.996 25.219 3.806 1.00 86.72 62 MET D O 1
ATOM 3280 N N . GLU D 1 63 ? 31.896 24.212 4.423 1.00 89.36 63 GLU D N 1
ATOM 3281 C CA . GLU D 1 63 ? 32.038 23.538 3.158 1.00 87.85 63 GLU D CA 1
ATOM 3282 C C . GLU D 1 63 ? 30.830 22.632 2.919 1.00 82.84 63 GLU D C 1
ATOM 3283 O O . GLU D 1 63 ? 30.355 22.476 1.786 1.00 81.86 63 GLU D O 1
ATOM 3289 N N . TYR D 1 64 ? 30.341 22.044 4.006 1.00 79.39 64 TYR D N 1
ATOM 3290 C CA . TYR D 1 64 ? 29.198 21.143 3.991 1.00 74.43 64 TYR D CA 1
ATOM 3291 C C . TYR D 1 64 ? 27.898 21.895 3.733 1.00 71.16 64 TYR D C 1
ATOM 3292 O O . TYR D 1 64 ? 27.107 21.510 2.880 1.00 69.01 64 TYR D O 1
ATOM 3301 N N . ASN D 1 65 ? 27.667 22.964 4.483 1.00 70.50 65 ASN D N 1
ATOM 3302 C CA . ASN D 1 65 ? 26.519 23.812 4.212 1.00 68.09 65 ASN D CA 1
ATOM 3303 C C . ASN D 1 65 ? 26.468 24.196 2.741 1.00 67.94 65 ASN D C 1
ATOM 3304 O O . ASN D 1 65 ? 25.402 24.174 2.112 1.00 66.04 65 ASN D O 1
ATOM 3309 N N . LYS D 1 66 ? 27.628 24.544 2.191 1.00 69.92 66 LYS D N 1
ATOM 3310 C CA . LYS D 1 66 ? 27.700 24.940 0.798 1.00 70.31 66 LYS D CA 1
ATOM 3311 C C . LYS D 1 66 ? 27.211 23.821 -0.138 1.00 68.66 66 LYS D C 1
ATOM 3312 O O . LYS D 1 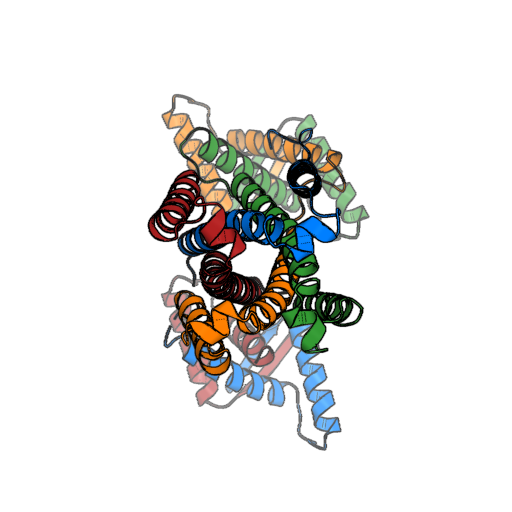66 ? 26.318 24.033 -0.969 1.00 67.17 66 LYS D O 1
ATOM 3318 N N . LEU D 1 67 ? 27.782 22.627 0.015 1.00 68.74 67 LEU D N 1
ATOM 33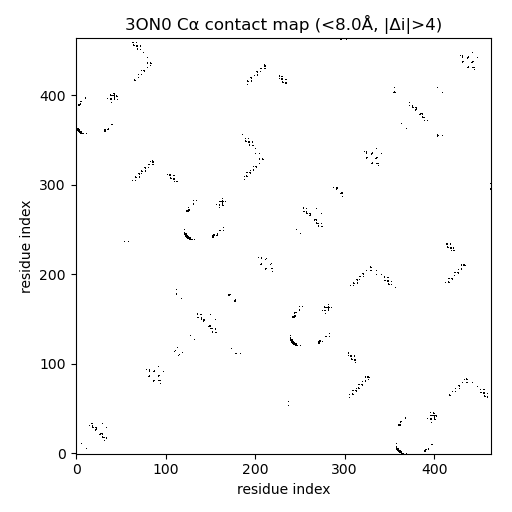19 C CA . LEU D 1 67 ? 27.423 21.496 -0.834 1.00 67.50 67 LEU D CA 1
ATOM 3320 C C . LEU D 1 67 ? 25.934 21.190 -0.753 1.00 64.36 67 LEU D C 1
ATOM 3321 O O . LEU D 1 67 ? 25.289 20.907 -1.758 1.00 63.88 67 LEU D O 1
ATOM 3326 N N . MET D 1 68 ? 25.383 21.228 0.449 1.00 62.87 68 MET D N 1
ATOM 3327 C CA . MET D 1 68 ? 23.973 20.942 0.621 1.00 60.19 68 MET D CA 1
ATOM 3328 C C . MET D 1 68 ? 23.125 21.994 -0.069 1.00 59.70 68 MET D C 1
ATOM 3329 O O . MET D 1 68 ? 22.138 21.657 -0.714 1.00 58.73 68 MET D O 1
ATOM 3334 N N . LEU D 1 69 ? 23.506 23.265 0.049 1.00 60.78 69 LEU D N 1
ATOM 3335 C CA . LEU D 1 69 ? 22.752 24.312 -0.611 1.00 60.23 69 LEU D CA 1
ATOM 3336 C C . LEU D 1 69 ? 22.781 24.129 -2.129 1.00 61.16 69 LEU D C 1
ATOM 3337 O O . LEU D 1 69 ? 21.777 24.347 -2.826 1.00 60.47 69 LEU D O 1
ATOM 3342 N N . GLU D 1 70 ? 23.928 23.725 -2.654 1.00 63.10 70 GLU D N 1
ATOM 3343 C CA . GLU D 1 70 ? 24.015 23.497 -4.081 1.00 64.25 70 GLU D CA 1
ATOM 3344 C C . GLU D 1 70 ? 23.105 22.360 -4.490 1.00 62.12 70 GLU D C 1
ATOM 3345 O O . GLU D 1 70 ? 22.247 22.511 -5.359 1.00 61.55 70 GLU D O 1
ATOM 3351 N N . ASN D 1 71 ? 23.299 21.209 -3.868 1.00 61.30 71 ASN D N 1
ATOM 3352 C CA . ASN D 1 71 ? 22.495 20.062 -4.209 1.00 59.80 71 ASN D CA 1
ATOM 3353 C C . ASN D 1 71 ? 21.006 20.370 -4.136 1.00 57.33 71 ASN D C 1
ATOM 3354 O O . ASN D 1 71 ? 20.255 20.068 -5.064 1.00 57.00 71 ASN D O 1
ATOM 3359 N N . VAL D 1 72 ? 20.579 21.001 -3.052 1.00 55.93 72 VAL D N 1
ATOM 3360 C CA . VAL D 1 72 ? 19.169 21.312 -2.906 1.00 54.04 72 VAL D CA 1
ATOM 3361 C C . VAL D 1 72 ? 18.703 22.288 -3.993 1.00 54.93 72 VAL D C 1
ATOM 3362 O O . VAL D 1 72 ? 17.644 22.118 -4.611 1.00 54.13 72 VAL D O 1
ATOM 3366 N N . SER D 1 73 ? 19.497 23.323 -4.235 1.00 56.45 73 SER D N 1
ATOM 3367 C CA . SER D 1 73 ? 19.118 24.288 -5.233 1.00 57.67 73 SER D CA 1
ATOM 3368 C C . SER D 1 73 ? 19.019 23.622 -6.601 1.00 58.19 73 SER D C 1
ATOM 3369 O O . SER D 1 73 ? 18.102 23.885 -7.401 1.00 58.45 73 SER D O 1
ATOM 3372 N N . ARG D 1 74 ? 19.978 22.758 -6.872 1.00 58.76 74 ARG D N 1
ATOM 3373 C CA . ARG D 1 74 ? 20.009 22.027 -8.115 1.00 59.64 74 ARG D CA 1
ATOM 3374 C C . ARG D 1 74 ? 18.757 21.179 -8.281 1.00 57.37 74 ARG D C 1
ATOM 3375 O O . ARG D 1 74 ? 18.089 21.217 -9.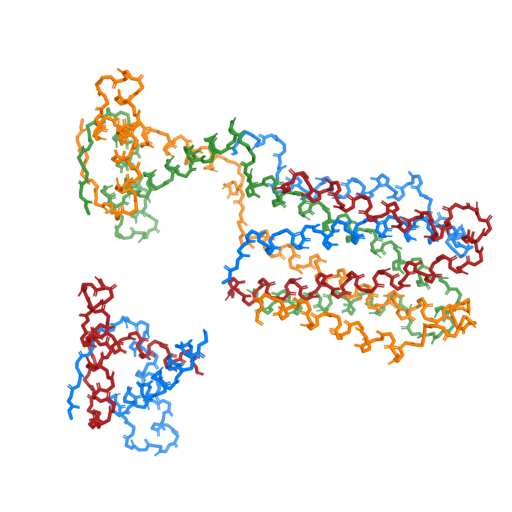317 1.00 57.60 74 ARG D O 1
ATOM 3383 N N . VAL D 1 75 ? 18.446 20.421 -7.235 1.00 55.16 75 VAL D N 1
ATOM 3384 C CA . VAL D 1 75 ? 17.280 19.550 -7.223 1.00 53.37 75 VAL D CA 1
ATOM 3385 C C . VAL D 1 75 ? 16.012 20.353 -7.464 1.00 53.28 75 VAL D C 1
ATOM 3386 O O . VAL D 1 75 ? 15.145 19.960 -8.251 1.00 53.43 75 VAL D O 1
ATOM 3390 N N . ARG D 1 76 ? 15.908 21.498 -6.804 1.00 53.41 76 ARG D N 1
ATOM 3391 C CA . ARG D 1 76 ? 14.753 22.360 -7.019 1.00 53.58 76 ARG D CA 1
ATOM 3392 C C . ARG D 1 76 ? 14.605 22.840 -8.470 1.00 54.65 76 ARG D C 1
ATOM 3393 O O . ARG D 1 76 ? 13.507 22.805 -9.032 1.00 54.77 76 ARG D O 1
ATOM 3401 N N . ALA D 1 77 ? 15.695 23.292 -9.075 1.00 55.72 77 ALA D N 1
ATOM 3402 C CA . ALA D 1 77 ? 15.619 23.699 -10.473 1.00 57.50 77 ALA D CA 1
ATOM 3403 C C . ALA D 1 77 ? 15.154 22.531 -11.321 1.00 57.29 77 ALA D C 1
ATOM 3404 O O . ALA D 1 77 ? 14.223 22.649 -12.116 1.00 57.91 77 ALA D O 1
ATOM 3406 N N . MET D 1 78 ? 15.801 21.390 -11.124 1.00 56.70 78 MET D N 1
ATOM 3407 C CA . MET D 1 78 ? 15.488 20.203 -11.908 1.00 56.56 78 MET D CA 1
ATOM 3408 C C . MET D 1 78 ? 14.008 19.845 -11.786 1.00 55.57 78 MET D C 1
ATOM 3409 O O . MET D 1 78 ? 13.336 19.651 -12.800 1.00 56.94 78 MET D O 1
ATOM 3414 N N . CYS D 1 79 ? 13.482 19.796 -10.566 1.00 53.78 79 CYS D N 1
ATOM 3415 C CA . CYS D 1 79 ? 12.083 19.411 -10.385 1.00 53.31 79 CYS D CA 1
ATOM 3416 C C . CYS D 1 79 ? 11.123 20.385 -11.031 1.00 54.71 79 CYS D C 1
ATOM 3417 O O . CYS D 1 79 ? 10.097 19.972 -11.594 1.00 55.58 79 CYS D O 1
ATOM 3420 N N . THR D 1 80 ? 11.439 21.676 -10.939 1.00 55.23 80 THR D N 1
ATOM 3421 C CA . THR D 1 80 ? 10.632 22.664 -11.615 1.00 56.67 80 THR D CA 1
ATOM 3422 C C . THR D 1 80 ? 10.463 22.232 -13.060 1.00 58.39 80 THR D C 1
ATOM 3423 O O . THR D 1 80 ? 9.339 22.182 -13.572 1.00 59.31 80 THR D O 1
ATOM 3427 N N . GLU D 1 81 ? 11.577 21.912 -13.716 1.00 59.29 81 GLU D N 1
ATOM 3428 C CA . GLU D 1 81 ? 11.535 21.555 -15.144 1.00 61.39 81 GLU D CA 1
ATOM 3429 C C . GLU D 1 81 ? 10.783 20.249 -15.362 1.00 60.65 81 GLU D C 1
ATOM 3430 O O . GLU D 1 81 ? 9.946 20.157 -16.263 1.00 62.00 81 GLU D O 1
ATOM 3436 N N . ILE D 1 82 ? 11.086 19.246 -14.540 1.00 58.45 82 ILE D N 1
ATOM 3437 C CA . ILE D 1 82 ? 10.416 17.964 -14.643 1.00 57.88 82 ILE D CA 1
ATOM 3438 C C . ILE D 1 82 ? 8.925 18.160 -14.507 1.00 57.80 82 ILE D C 1
ATOM 3439 O O . ILE D 1 82 ? 8.132 17.607 -15.287 1.00 58.95 82 ILE D O 1
ATOM 3444 N N . LEU D 1 83 ? 8.550 18.958 -13.515 1.00 56.69 83 LEU D N 1
ATOM 3445 C CA . LEU D 1 83 ? 7.147 19.291 -13.293 1.00 57.06 83 LEU D CA 1
ATOM 3446 C C . LEU D 1 83 ? 6.500 19.806 -14.556 1.00 59.19 83 LEU D C 1
ATOM 3447 O O . LEU D 1 83 ? 5.443 19.337 -14.966 1.00 60.46 83 LEU D O 1
ATOM 3452 N N . LYS D 1 84 ? 7.137 20.785 -15.181 1.00 60.12 84 LYS D N 1
ATOM 3453 C CA . LYS D 1 84 ? 6.564 21.366 -16.382 1.00 62.46 84 LYS D CA 1
ATOM 3454 C C . LYS D 1 84 ? 6.376 20.320 -17.462 1.00 63.69 84 LYS D C 1
ATOM 3455 O O . LYS D 1 84 ? 5.354 20.296 -18.141 1.00 65.88 84 LYS D O 1
ATOM 3461 N N . MET D 1 85 ? 7.347 19.440 -17.629 1.00 63.02 85 MET D N 1
ATOM 3462 C CA . MET D 1 85 ? 7.202 18.407 -18.651 1.00 64.22 85 MET D CA 1
ATOM 3463 C C . MET D 1 85 ? 6.131 17.373 -18.295 1.00 63.84 85 MET D C 1
ATOM 3464 O O . MET D 1 85 ? 5.385 16.937 -19.174 1.00 65.65 85 MET D O 1
ATOM 3469 N N . SER D 1 86 ? 6.029 16.996 -17.021 1.00 61.64 86 SER D N 1
ATOM 3470 C CA . SER D 1 86 ? 4.974 16.066 -16.635 1.00 62.15 86 SER D CA 1
ATOM 3471 C C . SER D 1 86 ? 3.620 16.638 -16.996 1.00 64.22 86 SER D C 1
ATOM 3472 O O . SER D 1 86 ? 2.760 15.949 -17.539 1.00 66.19 86 SER D O 1
ATOM 3475 N N . VAL D 1 87 ? 3.427 17.902 -16.669 1.00 64.34 87 VAL D N 1
ATOM 3476 C CA . VAL D 1 87 ? 2.210 18.588 -17.042 1.00 66.92 87 VAL D CA 1
ATOM 3477 C C . VAL D 1 87 ? 1.908 18.464 -18.543 1.00 69.87 87 VAL D C 1
ATOM 3478 O O . VAL D 1 87 ? 0.741 18.378 -18.943 1.00 72.15 87 VAL D O 1
ATOM 3482 N N . LEU D 1 88 ? 2.953 18.459 -19.369 1.00 70.29 88 LEU D N 1
ATOM 3483 C CA . LEU D 1 88 ? 2.763 18.335 -20.817 1.00 73.29 88 LEU D CA 1
ATOM 3484 C C . LEU D 1 88 ? 2.446 16.926 -21.279 1.00 74.15 88 LEU D C 1
ATOM 3485 O O . LEU D 1 88 ? 2.064 16.737 -22.419 1.00 76.75 88 LEU D O 1
ATOM 3490 N N . ASN D 1 89 ? 2.620 15.933 -20.409 1.00 72.44 89 ASN D N 1
ATOM 3491 C CA . ASN D 1 89 ? 2.355 14.551 -20.799 1.00 73.74 89 ASN D CA 1
ATOM 3492 C C . ASN D 1 89 ? 0.884 14.343 -21.097 1.00 76.49 89 ASN D C 1
ATOM 3493 O O . ASN D 1 89 ? 0.027 14.736 -20.310 1.00 76.42 89 ASN D O 1
ATOM 3498 N N . GLN D 1 90 ? 0.587 13.729 -22.235 1.00 79.64 90 GLN D N 1
ATOM 3499 C CA . GLN D 1 90 ? -0.797 13.556 -22.645 1.00 82.96 90 GLN D CA 1
ATOM 3500 C C . GLN D 1 90 ? -1.694 13.059 -21.510 1.00 82.04 90 GLN D C 1
ATOM 3501 O O . GLN D 1 90 ? -2.752 13.646 -21.252 1.00 83.23 90 GLN D O 1
ATOM 3507 N N . GLU D 1 91 ? -1.276 11.980 -20.845 1.00 80.03 91 GLU D N 1
ATOM 3508 C CA . GLU D 1 91 ? -2.059 11.393 -19.763 1.00 79.40 91 GLU D CA 1
ATOM 3509 C C . GLU D 1 91 ? -2.404 12.423 -18.686 1.00 77.84 91 GLU D C 1
ATOM 3510 O O . GLU D 1 91 ? -3.489 12.375 -18.105 1.00 79.35 91 GLU D O 1
ATOM 3516 N N . SER D 1 92 ? -1.486 13.353 -18.422 1.00 74.94 92 SER D N 1
ATOM 3517 C CA . SER D 1 92 ? -1.743 14.420 -17.470 1.00 73.27 92 SER D CA 1
ATOM 3518 C C . SER D 1 92 ? -2.832 15.350 -18.003 1.00 75.90 92 SER D C 1
ATOM 3519 O O . SER D 1 92 ? -3.859 15.570 -17.363 1.00 77.38 92 SER D O 1
ATOM 3522 N N . ILE D 1 93 ? -2.608 15.904 -19.182 1.00 76.83 93 ILE D N 1
ATOM 3523 C CA . ILE D 1 93 ? -3.633 16.722 -19.809 1.00 79.77 93 ILE D CA 1
ATOM 3524 C C . ILE D 1 93 ? -4.996 16.048 -19.665 1.00 82.19 93 ILE D C 1
ATOM 3525 O O . ILE D 1 93 ? -5.976 16.669 -19.253 1.00 83.86 93 ILE D O 1
ATOM 3530 N N . ALA D 1 94 ? -5.046 14.770 -20.021 1.00 82.63 94 ALA D N 1
ATOM 3531 C CA . ALA D 1 94 ? -6.291 14.024 -20.008 1.00 85.45 94 ALA D CA 1
ATOM 3532 C C . ALA D 1 94 ? -6.978 14.062 -18.648 1.00 85.39 94 ALA D C 1
ATOM 3533 O O . ALA D 1 94 ? -8.171 14.290 -18.564 1.00 88.59 94 ALA D O 1
ATOM 3535 N N . SER D 1 95 ? -6.232 13.851 -17.578 1.00 82.26 95 SER D N 1
ATOM 3536 C CA . SER D 1 95 ? -6.846 13.789 -16.269 1.00 82.70 95 SER D CA 1
ATOM 3537 C C . SER D 1 95 ? -7.561 15.080 -15.893 1.00 84.22 95 SER D C 1
ATOM 3538 O O . SER D 1 95 ? -8.473 15.073 -15.074 1.00 86.19 95 SER D O 1
ATOM 3541 N N . GLY D 1 96 ? -7.131 16.193 -16.472 1.00 83.91 96 GLY D N 1
ATOM 3542 C CA . GLY D 1 96 ? -7.677 17.492 -16.103 1.00 85.55 96 GLY D CA 1
ATOM 3543 C C . GLY D 1 96 ? -7.345 17.922 -14.678 1.00 83.77 96 GLY D C 1
ATOM 3544 O O . GLY D 1 96 ? -7.921 18.887 -14.163 1.00 85.25 96 GLY D O 1
ATOM 3545 N N . ASN D 1 97 ? -6.411 17.226 -14.039 1.00 80.71 97 ASN D N 1
ATOM 3546 C CA . ASN D 1 97 ? -6.080 17.530 -12.664 1.00 79.07 97 ASN D CA 1
ATOM 3547 C C . ASN D 1 97 ? -4.731 18.182 -12.487 1.00 75.67 97 ASN D C 1
ATOM 3548 O O . ASN D 1 97 ? -4.304 18.443 -11.354 1.00 73.99 97 ASN D O 1
ATOM 3553 N N . PHE D 1 98 ? -4.040 18.423 -13.589 1.00 74.81 98 PHE D N 1
ATOM 3554 C CA . PHE D 1 98 ? -2.689 18.922 -13.475 1.00 71.92 98 PHE D CA 1
ATOM 3555 C C . PHE D 1 98 ? -2.505 20.100 -14.379 1.00 73.17 98 PHE D C 1
ATOM 3556 O O . PHE D 1 98 ? -1.633 20.135 -15.241 1.00 72.63 98 PHE D O 1
ATOM 3564 N N . ASP D 1 99 ? -3.371 21.070 -14.148 1.00 75.56 99 ASP D N 1
ATOM 3565 C CA . ASP D 1 99 ? -3.334 22.331 -14.820 1.00 77.51 99 ASP D CA 1
ATOM 3566 C C . ASP D 1 99 ? -2.260 23.167 -14.121 1.00 75.22 99 ASP D C 1
ATOM 3567 O O . ASP D 1 99 ? -2.383 23.512 -12.933 1.00 74.43 99 ASP D O 1
ATOM 3572 N N . TYR D 1 100 ? -1.190 23.466 -14.855 1.00 74.29 100 TYR D N 1
ATOM 3573 C CA . TYR D 1 100 ? -0.051 24.177 -14.285 1.00 72.24 100 TYR D CA 1
ATOM 3574 C C . TYR D 1 100 ? -0.424 25.514 -13.642 1.00 73.33 100 TYR D C 1
ATOM 3575 O O . TYR D 1 100 ? 0.237 25.969 -12.719 1.00 71.74 100 TYR D O 1
ATOM 3584 N N . ALA D 1 101 ? -1.481 26.139 -14.138 1.00 76.25 101 ALA D N 1
ATOM 3585 C CA . ALA D 1 101 ? -1.937 27.402 -13.589 1.00 78.02 101 ALA D CA 1
ATOM 3586 C C . ALA D 1 101 ? -2.522 27.221 -12.192 1.00 77.66 101 ALA D C 1
ATOM 3587 O O . ALA D 1 101 ? -2.766 28.199 -11.479 1.00 78.99 101 ALA D O 1
ATOM 3589 N N . VAL D 1 102 ? -2.737 25.968 -11.795 1.00 76.23 102 VAL D N 1
ATOM 3590 C CA . VAL D 1 102 ? -3.316 25.687 -10.489 1.00 75.97 102 VAL D CA 1
ATOM 3591 C C . VAL D 1 102 ? -2.295 25.094 -9.566 1.00 72.66 102 VAL D C 1
ATOM 3592 O O . VAL D 1 102 ? -2.057 25.601 -8.471 1.00 72.22 102 VAL D O 1
ATOM 3596 N N . ILE D 1 103 ? -1.714 23.991 -10.018 1.00 70.80 103 ILE D N 1
ATOM 3597 C CA . ILE D 1 103 ? -0.696 23.275 -9.272 1.00 67.78 103 ILE D CA 1
ATOM 3598 C C . ILE D 1 103 ? 0.387 24.209 -8.785 1.00 66.24 103 ILE D C 1
ATOM 3599 O O . ILE D 1 103 ? 0.804 24.163 -7.627 1.00 64.97 103 ILE D O 1
ATOM 3604 N N . LYS D 1 104 ? 0.861 25.044 -9.696 1.00 66.69 104 LYS D N 1
ATOM 3605 C CA . LYS D 1 104 ? 2.026 25.856 -9.440 1.00 65.52 104 LYS D CA 1
ATOM 3606 C C . LYS D 1 104 ? 1.822 26.810 -8.262 1.00 65.79 104 LYS D C 1
ATOM 3607 O O . LYS D 1 104 ? 2.608 26.819 -7.324 1.00 64.04 104 LYS D O 1
ATOM 3613 N N . PRO D 1 105 ? 0.774 27.641 -8.315 1.00 68.33 105 PRO D N 1
ATOM 3614 C CA . PRO D 1 105 ? 0.577 28.490 -7.151 1.00 68.93 105 PRO D CA 1
ATOM 3615 C C . PRO D 1 105 ? 0.317 27.647 -5.914 1.00 67.53 105 PRO D C 1
ATOM 3616 O O . PRO D 1 105 ? 0.738 28.017 -4.830 1.00 66.98 105 PRO D O 1
ATOM 3620 N N . ALA D 1 106 ? -0.359 26.514 -6.078 1.00 67.34 106 ALA D N 1
ATOM 3621 C CA . ALA D 1 106 ? -0.600 25.605 -4.953 1.00 66.84 106 ALA D CA 1
ATOM 3622 C C . ALA D 1 106 ? 0.712 25.218 -4.282 1.00 64.12 106 ALA D C 1
ATOM 3623 O O . ALA D 1 106 ? 0.838 25.241 -3.057 1.00 63.96 106 ALA D O 1
ATOM 3625 N N . ILE D 1 107 ? 1.688 24.857 -5.099 1.00 62.33 107 ILE D N 1
ATOM 3626 C CA . ILE D 1 107 ? 3.005 24.535 -4.604 1.00 60.28 107 ILE D CA 1
ATOM 3627 C C . ILE D 1 107 ? 3.673 25.720 -3.887 1.00 60.80 107 ILE D C 1
ATOM 3628 O O . ILE D 1 107 ? 4.259 25.566 -2.819 1.00 60.09 107 ILE D O 1
ATOM 3633 N N . ASP D 1 108 ? 3.585 26.903 -4.474 1.00 62.55 108 ASP D N 1
ATOM 3634 C CA . ASP D 1 108 ? 4.113 28.096 -3.837 1.00 63.40 108 ASP D CA 1
ATOM 3635 C C . ASP D 1 108 ? 3.473 28.272 -2.472 1.00 64.24 108 ASP D C 1
ATOM 3636 O O . ASP D 1 108 ? 4.149 28.529 -1.485 1.00 63.74 108 ASP D O 1
ATOM 3641 N N . LYS D 1 109 ? 2.153 28.141 -2.439 1.00 66.08 109 LYS D N 1
ATOM 3642 C CA . LYS D 1 109 ? 1.393 28.287 -1.216 1.00 67.58 109 LYS D CA 1
ATOM 3643 C C . LYS D 1 109 ? 1.907 27.280 -0.187 1.00 65.66 109 LYS D C 1
ATOM 3644 O O . LYS D 1 109 ? 2.111 27.629 0.965 1.00 66.06 109 LYS D O 1
ATOM 3650 N N . PHE D 1 110 ? 2.129 26.035 -0.603 1.00 63.83 110 PHE D N 1
ATOM 3651 C CA . PHE D 1 110 ? 2.599 25.020 0.328 1.00 62.36 110 PHE D CA 1
ATOM 3652 C C . PHE D 1 110 ? 3.914 25.437 0.951 1.00 61.15 110 PHE D C 1
ATOM 3653 O O . PHE D 1 110 ? 4.078 25.385 2.168 1.00 61.39 110 PHE D O 1
ATOM 3661 N N . ALA D 1 111 ? 4.853 25.839 0.104 1.00 60.17 111 ALA D N 1
ATOM 3662 C CA . ALA D 1 111 ? 6.168 26.262 0.557 1.00 59.40 111 ALA D CA 1
ATOM 3663 C C . ALA D 1 111 ? 6.068 27.386 1.572 1.00 61.38 111 ALA D C 1
ATOM 3664 O O . ALA D 1 111 ? 6.714 27.350 2.609 1.00 60.80 111 ALA D O 1
ATOM 3666 N N . ARG D 1 112 ? 5.253 28.386 1.273 1.00 64.16 112 ARG D N 1
ATOM 3667 C CA . ARG D 1 112 ? 5.145 29.540 2.161 1.00 67.09 112 ARG D CA 1
ATOM 3668 C C . ARG D 1 112 ? 4.629 29.152 3.542 1.00 67.93 112 ARG D C 1
ATOM 3669 O O . ARG D 1 112 ? 5.180 29.572 4.557 1.00 68.43 112 ARG D O 1
ATOM 3677 N N . GLU D 1 113 ? 3.582 28.339 3.575 1.00 68.47 113 GLU D N 1
ATOM 3678 C CA . GLU D 1 113 ? 2.995 27.914 4.826 1.00 70.01 113 GLU D CA 1
ATOM 3679 C C . GLU D 1 113 ? 4.009 27.143 5.633 1.00 68.14 113 GLU D C 1
ATOM 3680 O O . GLU D 1 113 ? 4.110 27.295 6.841 1.00 69.34 113 GLU D O 1
ATOM 3686 N N . GLN D 1 114 ? 4.777 26.319 4.948 1.00 65.90 114 GLN D N 1
ATOM 3687 C CA . GLN D 1 114 ? 5.790 25.501 5.599 1.00 64.98 114 GLN D CA 1
ATOM 3688 C C . GLN D 1 114 ? 6.891 26.345 6.218 1.00 64.97 114 GLN D C 1
ATOM 3689 O O . GLN D 1 114 ? 7.271 26.159 7.365 1.00 65.39 114 GLN D O 1
ATOM 3695 N N . VAL D 1 115 ? 7.417 27.270 5.432 1.00 64.93 115 VAL D N 1
ATOM 3696 C CA . VAL D 1 115 ? 8.430 28.176 5.923 1.00 65.46 115 VAL D CA 1
ATOM 3697 C C . VAL D 1 115 ? 7.904 28.949 7.120 1.00 68.54 115 VAL D C 1
ATOM 3698 O O . VAL D 1 115 ? 8.618 29.175 8.096 1.00 69.08 115 VAL D O 1
ATOM 3702 N N . SER D 1 116 ? 6.645 29.349 7.056 1.00 71.11 116 SER D N 1
ATOM 3703 C CA . SER D 1 116 ? 6.101 30.189 8.113 1.00 74.90 116 SER D CA 1
ATOM 3704 C C . SER D 1 116 ? 5.945 29.447 9.439 1.00 76.50 116 SER D C 1
ATOM 3705 O O . SER D 1 116 ? 5.867 30.079 10.487 1.00 78.63 116 SER D O 1
ATOM 3708 N N . ILE D 1 117 ? 5.891 28.113 9.395 1.00 76.25 117 ILE D N 1
ATOM 3709 C CA . ILE D 1 117 ? 5.908 27.316 10.620 1.00 78.35 117 ILE D CA 1
ATOM 3710 C C . ILE D 1 117 ? 7.098 27.733 11.479 1.00 79.50 117 ILE D C 1
ATOM 3711 O O . ILE D 1 117 ? 6.974 27.888 12.680 1.00 81.78 117 ILE D O 1
ATOM 3716 N N . PHE D 1 118 ? 8.256 27.907 10.862 1.00 78.98 118 PHE D N 1
ATOM 3717 C CA . PHE D 1 118 ? 9.463 28.205 11.609 1.00 81.08 118 PHE D CA 1
ATOM 3718 C C . PHE D 1 118 ? 9.939 29.659 11.506 1.00 84.25 118 PHE D C 1
ATOM 3719 O O . PHE D 1 118 ? 10.810 30.073 12.261 1.00 84.97 118 PHE D O 1
ATOM 3727 N N . PHE D 1 119 ? 9.378 30.428 10.569 1.00 45.43 119 PHE D N 1
ATOM 3728 C CA . PHE D 1 119 ? 9.708 31.862 10.396 1.00 47.86 119 PHE D CA 1
ATOM 3729 C C . PHE D 1 119 ? 8.520 32.672 9.801 1.00 48.89 119 PHE D C 1
ATOM 3730 O O . PHE D 1 119 ? 7.742 33.351 10.520 1.00 50.82 119 PHE D O 1
#

Secondary structure (DSSP, 8-state):
-EEEEE--HHHHHHHHHHHHHHHTTT-TT--HHHHHHHHHHHHHHHHHHHH----HHHHHHHHHHHHHHHHHHHHHHHHHHHHSHHHHHHT---HHHHHHHHHHHHHHHHHHHS-GGG---/-EEEEE--HHHHHHHHHHHHHHHTTT-TT--HHHHHHHHHHHHHHHHHHHHHHSSSS--HHHHHHHHHHHHHHHHHHHHHHHHHHHHSHHHHHHT---HHHHHHHHHHHHHHHHHHH-/-EEEEE--HHHHHHHHHHHHHHHTTT-TT--HHHHHHHHHHHHHHHHHHHHHHHSS---HHHHHHHHHHHHHHHHHHHHHHHHHHHHSHHHHHHT---HHHHHHHHHHHHHHHHHHH-/-EEEEE--HHHHHHHHHHHHHHHTTT-TT--HHHHHHHHHHHHHH---HHHHHHHHHHHHHHHHHHHHHHHHHHHHSHHHHHHT---HHHHHHHHHHHHHHHHHHH-

Foldseek 3Di:
DDDDDDDDPVVVVVQVVVLVVCVVVVVVPRDSRNRVVVVVVVVVVVVVVVVPDDDPVVVVVVVVVVVVVVVVVVVVVLVVVCVDPVNVVVVPNDCVPVVVVVVVVVVVVVCVPCVVVPDPD/DDDDDDDDPVVVVVQVVVLVVCVVVVVVPRDSRNRVVVVVVVVVVVQVVQVVPPVRDDDVVVVVVVVVVVVVVVVVVVVVVLVVVCVDPVNVVVVPRDVVVVVVVVVVVVVVVVVVPD/DDDDDDDDPVVVVVQVVVLVVCVVVVVVPRDSSNRVVVVVVVVVVVVVQVVCVVPPDDDVVVVVVVVVVVVVVVVVVVVVVLVVVCVDPVNVVVVPRDCVVVVVVVVVVVVVVVVVVD/DDDDDDDDPVVVVVQVVVLVVCVVVVVVPRDSRNRVVVVVVVVVVCVPVVVVVVVVVVVVVVVVVVVVVVLVVVCVDPVNVVVVPNDVVPVVVVVVVVVVVVVVVPD

Sequence (464 aa):
PKIQTYVNNNVYEQITDLVTIRKQEGIEEASLSNVSSMLLELGLRVYMIQQEKFNQMEYNKLMLENVSRVRAMCTEILKMSVLNQESIASGNFDYAVIKPAIDKFAREQVSIFFPDDEDDQPKIQTYVNNNVYEQITDLVTIRKQEGIEEASLSNVSSMLLELGLRVYMIQQEKREGGFNQMEYNKLMLENVSRVRAMCTEILKMSVLNQESIASGNFDYAVIKPAIDKFAREQVSIFFPKIQTYVNNNVYEQITDLVTIRKQEGIEEASLSNVSSMLLELGLRVYMIQQEKREGGFNQMEYNKLMLENVSRVRAMCTEILKMSVLNQESIASGNFDYAVIKPAIDKFAREQVSIFFPKIQTYVNNNVYEQITDLVTIRKQEGIEEASLSNVSSMLLELGLRVFNQMEYNKLMLENVSRVRAMCTEILKMSVLNQESIASGNFDYAVIKPAIDKFAREQVSIFF

B-factor: mean 78.07, std 20.58, range [41.75, 186.31]

Organism: Escherichia coli (NCBI:txid562)

InterPro domains:
  IPR007925 Relaxosome protein TraM [NF010267] (1-124)
  IPR007925 Relaxosome protein TraM [PF05261] (1-122)
  IPR007925 Relaxosome protein TraM [cd14804] (1-120)
  IPR010992 Integration host factor (IHF)-like DNA-binding domain superfamily [SSF47729] (2-54)
  IPR042073 TraM, DNA-binding domain [G3DSA:1.10.10.450] (1-52)

Radius of gyration: 28.96 Å; Cα contacts (8 Å, |Δi|>4): 540; chains: 4; bounding box: 77×50×79 Å

Solvent-accessible surface area: 25040 Å² total; per-residue (Å²): 64,81,0,79,1,132,9,75,108,109,4,67,113,85,0,45,79,49,15,76,86,72,119,146,108,59,76,144,122,7,44,52,19,59,5,0,18,72,8,1,80,39,0,8,159,33,31,101,90,123,110,133,206,110,74,84,89,90,12,10,85,30,9,0,44,0,6,0,34,5,51,12,2,1,31,26,3,0,68,4,18,20,54,15,120,37,1,111,85,39,62,107,20,81,64,75,92,11,48,68,52,7,34,114,65,0,149,87,29,14,49,114,22,20,20,111,116,28,79,146,93,66,80,0,78,1,129,8,75,107,108,4,69,116,58,0,43,78,14,15,75,84,58,118,146,109,60,76,144,122,6,44,52,21,59,3,0,18,62,0,1,79,34,0,9,153,20,48,109,86,54,119,120,15,135,182,29,11,56,65,85,86,92,11,12,84,31,8,0,45,0,6,0,35,5,46,12,3,1,32,29,3,0,71,4,18,18,58,15,120,38,0,108,85,41,60,107,20,82,56,72,96,10,53,69,53,6,34,115,60,1,151,87,28,15,70,116,32,79,68,79,0,80,1,130,9,74,109,109,3,68,114,63,0,43,78,15,15,76,84,57,116,144,110,60,76,143,123,6,44,51,22,60,5,0,18,59,0,1,79,34,0,7,148,19,40,98,80,86,52,81,124,160,108,51,50,51,41,79,67,87,12,13,58,29,8,0,42,0,7,0,29,6,52,14,3,2,34,29,4,1,70,4,19,20,59,16,123,37,1,106,86,39,49,105,15,79,86,87,96,8,42,69,52,4,32,115,59,1,152,87,27,18,68,118,15,88,63,78,0,78,1,133,10,78,108,109,4,66,113,67,0,44,80,12,15,77,78,55,117,146,109,59,76,143,121,7,44,49,20,61,4,0,18,54,0,1,82,28,2,36,192,106,106,72,87,84,92,13,12,85,26,8,0,43,0,6,0,32,5,48,13,2,1,30,29,4,0,69,4,19,19,57,16,122,38,1,110,83,41,59,105,20,80,70,78,92,10,44,70,52,5,35,117,62,1,150,86,28,18,70,121,33,84

CATH classification: 1.10.10.450 (+1 more: 1.10.287.2320)

Nearest PDB structures (foldseek):
  3on0-assembly1_A-2  TM=1.008E+00  e=2.887E-18  Escherichia coli
  3on0-assembly1_D-2  TM=1.009E+00  e=5.226E-16  Escherichia coli
  3on0-assembly1_B  TM=5.508E-01  e=8.781E-17  Escherichia coli
  3on0-assembly1_B  TM=1.009E+00  e=1.110E-18  Escherichia coli